Protein AF-X8J8W9-F1 (afdb_monomer_lite)

Foldseek 3Di:
DVLLLLLCLLVQLVQAPVQDDDPVCNPVLPVLPDPVQLVPPDDPVCVVCSVVLSVLQVVQSVQLVVQQVVCVPNRFDDDVRSVVRRVVPGPRCVSVSVSSCSARVDVVHPVVVLVVLCVVQLLALLSLLVVLQVVQCVVQPLNDDLLPRDPSQDSVVRLVSRQFVSQCVVVNDPPPPSTHDPSCSSSSSSSVNSRRRVSNVVLNVLSNVLPVLRVQLVVLLVCCLVANELVSLVSNLVSVLVSVLSCLLSVCDDPSVVSPSSNVSNQVSLVQLAWHDDPNDIGGDHHVRPCSVVYDPVSSVVSVVSNVVSNPPDHDDNVVSVVVDPPPVDPDPPPDPPPCPPPPADPDLCCVVCVVAAPVNLCVLLVADQLGFPPFDADPVSGGPDDQHRLLSSNLLSQVQQCWDQVPDHRDDHDPPDDPPNPVVSSVVSNLSSLVSQVVLQVQDPCPPPCPPDPGPDDHRPSHPSTDDDDDPVSVPPDDDDDPPDDD

Structure (mmCIF, N/CA/C/O backbone):
data_AF-X8J8W9-F1
#
_entry.id   AF-X8J8W9-F1
#
loop_
_atom_site.group_PDB
_atom_site.id
_atom_site.type_symbol
_atom_site.label_atom_id
_atom_site.label_alt_id
_atom_site.label_comp_id
_atom_site.label_asym_id
_atom_site.label_entity_id
_atom_site.label_seq_id
_atom_site.pdbx_PDB_ins_code
_atom_site.Cartn_x
_atom_site.Cartn_y
_atom_site.Cartn_z
_atom_site.occupancy
_atom_site.B_iso_or_equiv
_atom_site.auth_seq_id
_atom_site.auth_comp_id
_atom_site.auth_asym_id
_atom_site.auth_atom_id
_atom_site.pdbx_PDB_model_num
ATOM 1 N N . MET A 1 1 ? 0.199 9.053 -23.661 1.00 43.47 1 MET A N 1
ATOM 2 C CA . MET A 1 1 ? 1.038 7.873 -23.342 1.00 43.47 1 MET A CA 1
ATOM 3 C C . MET A 1 1 ? 1.835 8.098 -22.047 1.00 43.47 1 MET A C 1
ATOM 5 O O . MET A 1 1 ? 2.943 8.623 -22.097 1.00 43.47 1 MET A O 1
ATOM 9 N N . PRO A 1 2 ? 1.300 7.725 -20.871 1.00 40.28 2 PRO A N 1
ATOM 10 C CA . PRO A 1 2 ? 1.976 7.899 -19.575 1.00 40.28 2 PRO A CA 1
ATOM 11 C C . PRO A 1 2 ? 3.302 7.126 -19.432 1.00 40.28 2 PRO A C 1
ATOM 13 O O . PRO A 1 2 ? 4.203 7.582 -18.734 1.00 40.28 2 PRO A O 1
ATOM 16 N N . ALA A 1 3 ? 3.446 5.976 -20.103 1.00 38.59 3 ALA A N 1
ATOM 17 C CA . ALA A 1 3 ? 4.663 5.153 -20.081 1.00 38.59 3 ALA A CA 1
ATOM 18 C C . ALA A 1 3 ? 5.859 5.828 -20.779 1.00 38.59 3 ALA A C 1
ATOM 20 O O . ALA A 1 3 ? 6.979 5.790 -20.275 1.00 38.59 3 ALA A O 1
ATOM 21 N N . VAL A 1 4 ? 5.596 6.525 -21.886 1.00 44.41 4 VAL A N 1
ATOM 22 C CA . VAL A 1 4 ? 6.585 7.283 -22.664 1.00 44.41 4 VAL A CA 1
ATOM 23 C C . VAL A 1 4 ? 7.198 8.410 -21.822 1.00 44.41 4 VAL A C 1
ATOM 25 O O . VAL A 1 4 ? 8.419 8.501 -21.698 1.00 44.41 4 VAL A O 1
ATOM 28 N N . ASN A 1 5 ? 6.366 9.171 -21.102 1.00 51.97 5 ASN A N 1
ATOM 29 C CA . ASN A 1 5 ? 6.821 10.193 -20.150 1.00 51.97 5 ASN A CA 1
ATOM 30 C C . ASN A 1 5 ? 7.682 9.626 -19.001 1.00 51.97 5 ASN A C 1
ATOM 32 O O . ASN A 1 5 ? 8.548 10.331 -18.485 1.00 51.97 5 ASN A O 1
ATOM 36 N N . LYS A 1 6 ? 7.470 8.363 -18.602 1.00 50.81 6 LYS A N 1
ATOM 37 C CA . LYS A 1 6 ? 8.226 7.693 -17.527 1.00 50.81 6 LYS A CA 1
ATOM 38 C C . LYS A 1 6 ? 9.593 7.174 -18.008 1.00 50.81 6 LYS A C 1
ATOM 40 O O . LYS A 1 6 ? 10.576 7.335 -17.288 1.00 50.81 6 LYS A O 1
ATOM 45 N N . ALA A 1 7 ? 9.685 6.631 -19.224 1.00 56.72 7 ALA A N 1
ATOM 46 C CA . ALA A 1 7 ? 10.924 6.094 -19.809 1.00 56.72 7 ALA A CA 1
ATOM 47 C C . ALA A 1 7 ? 11.952 7.172 -20.202 1.00 56.72 7 ALA A C 1
ATOM 49 O O . ALA A 1 7 ? 13.164 6.970 -20.098 1.00 56.72 7 ALA A O 1
ATOM 50 N N . PHE A 1 8 ? 11.484 8.360 -20.589 1.00 61.12 8 PHE A N 1
ATOM 51 C CA . PHE A 1 8 ? 12.348 9.498 -20.911 1.00 61.12 8 PHE A CA 1
ATOM 52 C C . PHE A 1 8 ? 13.245 9.954 -19.736 1.00 61.12 8 PHE A C 1
ATOM 54 O O . PHE A 1 8 ? 14.219 10.678 -19.953 1.00 61.12 8 PHE A O 1
ATOM 61 N N . ALA A 1 9 ? 12.974 9.529 -18.495 1.00 54.34 9 ALA A N 1
ATOM 62 C CA . ALA A 1 9 ? 13.817 9.829 -17.337 1.00 54.34 9 ALA A CA 1
ATOM 63 C C . ALA A 1 9 ? 15.257 9.295 -17.480 1.00 54.34 9 ALA A C 1
ATOM 65 O O . ALA A 1 9 ? 16.188 9.965 -17.033 1.00 54.34 9 ALA A O 1
ATOM 66 N N . CYS A 1 10 ? 15.463 8.161 -18.162 1.00 57.97 10 CYS A N 1
ATOM 67 C CA . CYS A 1 10 ? 16.804 7.653 -18.488 1.00 57.97 10 CYS A CA 1
ATOM 68 C C . CYS A 1 10 ? 17.557 8.587 -19.431 1.00 57.97 10 CYS A C 1
ATOM 70 O O . CYS A 1 10 ? 18.734 8.871 -19.217 1.00 57.97 10 CYS A O 1
ATOM 72 N N . LEU A 1 11 ? 16.862 9.111 -20.444 1.00 59.12 11 LEU A N 1
ATOM 73 C CA . LEU A 1 11 ? 17.431 10.088 -21.366 1.00 59.12 11 LEU A CA 1
ATOM 74 C C . LEU A 1 11 ? 17.774 11.384 -20.623 1.00 59.12 11 LEU A C 1
ATOM 76 O O . LEU A 1 11 ? 18.865 11.921 -20.786 1.00 59.12 11 LEU A O 1
ATOM 80 N N . VAL A 1 12 ? 16.910 11.849 -19.720 1.00 55.59 12 VAL A N 1
ATOM 81 C CA . VAL A 1 12 ? 17.205 13.023 -18.885 1.00 55.59 12 VAL A CA 1
ATOM 82 C C . VAL A 1 12 ? 18.374 12.793 -17.940 1.00 55.59 12 VAL A C 1
ATOM 84 O O . VAL A 1 12 ? 19.187 13.700 -17.782 1.00 55.59 12 VAL A O 1
ATOM 87 N N . PHE A 1 13 ? 18.516 11.611 -17.345 1.00 55.03 13 PHE A N 1
ATOM 88 C CA . PHE A 1 13 ? 19.690 11.298 -16.537 1.00 55.03 13 PHE A CA 1
ATOM 89 C C . PHE A 1 13 ? 20.975 11.355 -17.381 1.00 55.03 13 PHE A C 1
ATOM 91 O O . PHE A 1 13 ? 21.907 12.052 -16.993 1.00 55.03 13 PHE A O 1
ATOM 98 N N . ARG A 1 14 ? 20.980 10.756 -18.582 1.00 57.66 14 ARG A N 1
ATOM 99 C CA . ARG A 1 14 ? 22.090 10.835 -19.557 1.00 57.66 14 ARG A CA 1
ATOM 100 C C . ARG A 1 14 ? 22.454 12.275 -19.935 1.00 57.66 14 ARG A C 1
ATOM 102 O O . ARG A 1 14 ? 23.625 12.593 -20.103 1.00 57.66 14 ARG A O 1
ATOM 109 N N . PHE A 1 15 ? 21.459 13.148 -20.097 1.00 56.88 15 PHE A N 1
ATOM 110 C CA . PHE A 1 15 ? 21.686 14.542 -20.495 1.00 56.88 15 PHE A CA 1
ATOM 111 C C . PHE A 1 15 ? 22.022 15.480 -19.327 1.00 56.88 15 PHE A C 1
ATOM 113 O O . PHE A 1 15 ? 22.618 16.532 -19.553 1.00 56.88 15 PHE A O 1
ATOM 120 N N . THR A 1 16 ? 21.633 15.140 -18.093 1.00 51.78 16 THR A N 1
ATOM 121 C CA . THR A 1 16 ? 21.863 15.988 -16.904 1.00 51.78 16 THR A CA 1
ATOM 122 C C . THR A 1 16 ? 23.072 15.567 -16.084 1.00 51.78 16 THR A C 1
ATOM 124 O O . THR A 1 16 ? 23.708 16.419 -15.465 1.00 51.78 16 THR A O 1
ATOM 127 N N . VAL A 1 17 ? 23.408 14.281 -16.084 1.00 48.47 17 VAL A N 1
ATOM 128 C CA . VAL A 1 17 ? 24.577 13.735 -15.411 1.00 48.47 17 VAL A CA 1
ATOM 129 C C . VAL A 1 17 ? 25.487 13.207 -16.504 1.00 48.47 17 VAL A C 1
ATOM 131 O O . VAL A 1 17 ? 25.093 12.318 -17.248 1.00 48.47 17 VAL A O 1
ATOM 134 N N . SER A 1 18 ? 26.702 13.747 -16.608 1.00 44.25 18 SER A N 1
ATOM 135 C CA . SER A 1 18 ? 27.771 13.266 -17.499 1.00 44.25 18 SER A CA 1
ATOM 136 C C . SER A 1 18 ? 28.273 11.870 -17.088 1.00 44.25 18 SER A C 1
ATOM 138 O O . SER A 1 18 ? 29.474 11.645 -16.949 1.00 44.25 18 SER A O 1
ATOM 140 N N . ALA A 1 19 ? 27.361 10.946 -16.791 1.00 43.28 19 ALA A N 1
ATOM 141 C CA . ALA A 1 19 ? 27.650 9.584 -16.409 1.00 43.28 19 ALA A CA 1
ATOM 142 C C . ALA A 1 19 ? 28.144 8.847 -17.652 1.00 43.28 19 ALA A C 1
ATOM 144 O O . ALA A 1 19 ? 27.368 8.446 -18.513 1.00 43.28 19 ALA A O 1
ATOM 145 N N . VAL A 1 20 ? 29.472 8.782 -17.716 1.00 42.03 20 VAL A N 1
ATOM 146 C CA . VAL A 1 20 ? 30.349 7.874 -18.454 1.00 42.03 20 VAL A CA 1
ATOM 147 C C . VAL A 1 20 ? 29.599 6.666 -19.030 1.00 42.03 20 VAL A C 1
ATOM 149 O O . VAL A 1 20 ? 29.473 5.629 -18.382 1.00 42.03 20 VAL A O 1
ATOM 152 N N . SER A 1 21 ? 29.104 6.808 -20.257 1.00 39.38 21 SER A N 1
ATOM 153 C CA . SER A 1 21 ? 28.812 5.675 -21.129 1.00 39.38 21 SER A CA 1
ATOM 154 C C . SER A 1 21 ? 30.057 5.394 -21.959 1.00 39.38 21 SER A C 1
ATOM 156 O O . SER A 1 21 ? 30.738 6.334 -22.374 1.00 39.38 21 SER A O 1
ATOM 158 N N . ASP A 1 22 ? 30.327 4.122 -22.229 1.00 41.50 22 ASP A N 1
ATOM 159 C CA . ASP A 1 22 ? 31.221 3.733 -23.315 1.00 41.50 22 ASP A CA 1
ATOM 160 C C . ASP A 1 22 ? 30.756 4.449 -24.608 1.00 41.50 22 ASP A C 1
ATOM 162 O O . ASP A 1 22 ? 29.588 4.288 -24.989 1.00 41.50 22 ASP A O 1
ATOM 166 N N . PRO A 1 23 ? 31.588 5.306 -25.234 1.00 37.34 23 PRO A N 1
ATOM 167 C CA . PRO A 1 23 ? 31.233 6.033 -26.454 1.00 37.34 23 PRO A CA 1
ATOM 168 C C . PRO A 1 23 ? 30.832 5.110 -27.605 1.00 37.34 23 PRO A C 1
ATOM 170 O O . PRO A 1 23 ? 30.079 5.535 -28.482 1.00 37.34 23 PRO A O 1
ATOM 173 N N . ASP A 1 24 ? 31.300 3.860 -27.572 1.00 34.69 24 ASP A N 1
ATOM 174 C CA . ASP A 1 24 ? 31.150 2.906 -28.664 1.00 34.69 24 ASP A CA 1
ATOM 175 C C . ASP A 1 24 ? 29.874 2.053 -28.537 1.00 34.69 24 ASP A C 1
ATOM 177 O O . ASP A 1 24 ? 29.442 1.443 -29.517 1.00 34.69 24 ASP A O 1
ATOM 181 N N . LYS A 1 25 ? 29.230 2.025 -27.356 1.00 42.12 25 LYS A N 1
ATOM 182 C CA . LYS A 1 25 ? 27.970 1.290 -27.096 1.00 42.12 25 LYS A C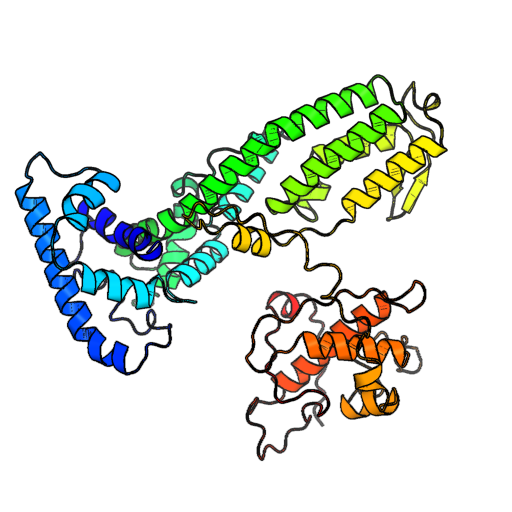A 1
ATOM 183 C C . LYS A 1 25 ? 26.998 2.046 -26.174 1.00 42.12 25 LYS A C 1
ATOM 185 O O . LYS A 1 25 ? 26.585 1.544 -25.128 1.00 42.12 25 LYS A O 1
ATOM 190 N N . PRO A 1 26 ? 26.573 3.266 -26.536 1.00 35.56 26 PRO A N 1
ATOM 191 C CA . PRO A 1 26 ? 25.727 4.099 -25.678 1.00 35.56 26 PRO A CA 1
ATOM 192 C C . PRO A 1 26 ? 24.258 3.631 -25.590 1.00 35.56 26 PRO A C 1
ATOM 194 O O . PRO A 1 26 ? 23.442 4.302 -24.953 1.00 35.56 26 PRO A O 1
ATOM 197 N N . TRP A 1 27 ? 23.912 2.512 -26.236 1.00 41.59 27 TRP A N 1
ATOM 198 C CA . TRP A 1 27 ? 22.545 2.018 -26.432 1.00 41.59 27 TRP A CA 1
ATOM 199 C C . TRP A 1 27 ? 22.201 0.786 -25.602 1.00 41.59 27 TRP A C 1
ATOM 201 O O . TRP A 1 27 ? 21.019 0.560 -25.364 1.00 41.59 27 TRP A O 1
ATOM 211 N N . ASP A 1 28 ? 23.205 0.091 -25.056 1.00 44.16 28 ASP A N 1
ATOM 212 C CA . ASP A 1 28 ? 23.023 -1.053 -24.152 1.00 44.16 28 ASP A CA 1
ATOM 213 C C . ASP A 1 28 ? 22.139 -0.692 -22.937 1.00 44.16 28 ASP A C 1
ATOM 215 O O . ASP A 1 28 ? 21.563 -1.566 -22.306 1.00 44.16 28 ASP A O 1
ATOM 219 N N . PHE A 1 29 ? 21.998 0.600 -22.604 1.00 47.91 29 PHE A N 1
ATOM 220 C CA . PHE A 1 29 ? 21.296 1.114 -21.420 1.00 47.91 29 PHE A CA 1
ATOM 221 C C . PHE A 1 29 ? 19.767 1.056 -21.461 1.00 47.91 29 PHE A C 1
ATOM 223 O O . PHE A 1 29 ? 19.139 1.094 -20.400 1.00 47.91 29 PHE A O 1
ATOM 230 N N . PHE A 1 30 ? 19.162 0.987 -22.645 1.00 49.78 30 PHE A N 1
ATOM 231 C CA . PHE A 1 30 ? 17.771 0.572 -22.771 1.00 49.78 30 PHE A CA 1
ATOM 232 C C . PHE A 1 30 ? 17.824 -0.785 -23.462 1.00 49.78 30 PHE A C 1
ATOM 234 O O . PHE A 1 30 ? 18.233 -0.842 -24.617 1.00 49.78 30 PHE A O 1
ATOM 241 N N . PRO A 1 31 ? 17.481 -1.872 -22.765 1.00 47.94 31 PRO A N 1
ATOM 242 C CA . PRO A 1 31 ? 17.738 -3.226 -23.223 1.00 47.94 31 PRO A CA 1
ATOM 243 C C . PRO A 1 31 ? 16.702 -3.609 -24.278 1.00 47.94 31 PRO A C 1
ATOM 245 O O . PRO A 1 31 ? 15.819 -4.432 -24.052 1.00 47.94 31 PRO A O 1
ATOM 248 N N . PHE A 1 32 ? 16.755 -2.942 -25.422 1.00 47.88 32 PHE A N 1
ATOM 249 C CA . PHE A 1 32 ? 15.956 -3.291 -26.580 1.00 47.88 32 PHE A CA 1
ATOM 250 C C . PHE A 1 32 ? 16.546 -4.521 -27.282 1.00 47.88 32 PHE A C 1
ATOM 252 O O . PHE A 1 32 ? 15.857 -5.207 -28.019 1.00 47.88 32 PHE A O 1
ATOM 259 N N . ASP A 1 33 ? 17.814 -4.826 -27.037 1.00 43.28 33 ASP A N 1
ATOM 260 C CA . ASP A 1 33 ? 18.577 -5.938 -27.604 1.00 43.28 33 ASP A CA 1
ATOM 261 C C . ASP A 1 33 ? 18.631 -7.181 -26.696 1.00 43.28 33 ASP A C 1
ATOM 263 O O . ASP A 1 33 ? 18.984 -8.275 -27.138 1.00 43.28 33 ASP A O 1
ATOM 267 N N . ASN A 1 34 ? 18.275 -7.042 -25.419 1.00 43.47 34 ASN A N 1
ATOM 268 C CA . ASN A 1 34 ? 18.381 -8.120 -24.450 1.00 43.47 34 ASN A CA 1
ATOM 269 C C . ASN A 1 34 ? 17.071 -8.916 -24.379 1.00 43.47 34 ASN A C 1
ATOM 271 O O . ASN A 1 34 ? 16.043 -8.429 -23.899 1.00 43.47 34 ASN A O 1
ATOM 275 N N . SER A 1 35 ? 17.139 -10.189 -24.770 1.00 45.44 35 SER A N 1
ATOM 276 C CA . SER A 1 35 ? 16.024 -11.146 -24.718 1.00 45.44 35 SER A CA 1
ATOM 277 C C . SER A 1 35 ? 15.383 -11.302 -23.328 1.00 45.44 35 SER A C 1
ATOM 279 O O . SER A 1 35 ? 14.261 -11.790 -23.204 1.00 45.44 35 SER A O 1
ATOM 281 N N . ARG A 1 36 ? 16.062 -10.862 -22.257 1.00 44.62 36 ARG A N 1
ATOM 282 C CA . ARG A 1 36 ? 15.513 -10.811 -20.888 1.00 44.62 36 ARG A CA 1
ATOM 283 C C . ARG A 1 36 ? 14.456 -9.718 -20.697 1.00 44.62 36 ARG A C 1
ATOM 285 O O . ARG A 1 36 ? 13.589 -9.847 -19.830 1.00 44.62 36 ARG A O 1
ATOM 292 N N . PHE A 1 37 ? 14.521 -8.650 -21.487 1.00 45.56 37 PHE A N 1
ATOM 293 C CA . PHE A 1 37 ? 13.616 -7.503 -21.411 1.00 45.56 37 PHE A CA 1
ATOM 294 C C . PHE A 1 37 ? 12.487 -7.567 -22.441 1.00 45.56 37 PHE A C 1
ATOM 296 O O . PHE A 1 37 ? 11.404 -7.049 -22.171 1.00 45.56 37 PHE A O 1
ATOM 303 N N . SER A 1 38 ? 12.663 -8.328 -23.524 1.00 47.12 38 SER A N 1
ATOM 304 C CA . SER A 1 38 ? 11.602 -8.730 -24.461 1.00 47.12 38 SER A CA 1
ATOM 305 C C . SER A 1 38 ? 10.678 -9.825 -23.899 1.00 47.12 38 SER A C 1
ATOM 307 O O . SER A 1 38 ? 10.116 -10.614 -24.646 1.00 47.12 38 SER A O 1
ATOM 309 N N . GLY A 1 39 ? 10.529 -9.919 -22.573 1.00 41.84 39 GLY A N 1
ATOM 310 C CA . GLY A 1 39 ? 9.624 -10.882 -21.935 1.00 41.84 39 GLY A CA 1
ATOM 311 C C . GLY A 1 39 ? 8.136 -10.564 -22.133 1.00 41.84 39 GLY A C 1
ATOM 312 O O . GLY A 1 39 ? 7.299 -11.291 -21.611 1.00 41.84 39 GLY A O 1
ATOM 313 N N . ALA A 1 40 ? 7.813 -9.478 -22.840 1.00 49.06 40 ALA A N 1
ATOM 314 C CA . ALA A 1 40 ? 6.514 -9.296 -23.463 1.00 49.06 40 ALA A CA 1
ATOM 315 C C . ALA A 1 40 ? 6.524 -10.077 -24.781 1.00 49.06 40 ALA A C 1
ATOM 317 O O . ALA A 1 40 ? 7.450 -9.926 -25.572 1.00 49.06 40 ALA A O 1
ATOM 318 N N . SER A 1 41 ? 5.519 -10.919 -25.002 1.00 53.88 41 SER A N 1
ATOM 319 C CA . SER A 1 41 ? 5.319 -11.687 -26.231 1.00 53.88 41 SER A CA 1
ATOM 320 C C . SER A 1 41 ? 5.129 -10.744 -27.428 1.00 53.88 41 SER A C 1
ATOM 322 O O . SER A 1 41 ? 4.000 -10.476 -27.831 1.00 53.88 41 SER A O 1
ATOM 324 N N . LEU A 1 42 ? 6.220 -10.181 -27.955 1.00 62.22 42 LEU A N 1
ATOM 325 C CA . LEU A 1 42 ? 6.196 -9.351 -29.155 1.00 62.22 42 LEU A CA 1
ATOM 326 C C . LEU A 1 42 ? 5.630 -10.183 -30.305 1.00 62.22 42 LEU A C 1
ATOM 328 O O . LEU A 1 42 ? 5.952 -11.370 -30.436 1.00 62.22 42 LEU A O 1
ATOM 332 N N . SER A 1 43 ? 4.777 -9.575 -31.128 1.00 69.75 43 SER A N 1
ATOM 333 C CA . SER A 1 43 ? 4.284 -10.255 -32.321 1.00 69.75 43 SER A CA 1
ATOM 334 C C . SER A 1 43 ? 5.439 -10.512 -33.297 1.00 69.75 43 SER A C 1
ATOM 336 O O . SER A 1 43 ? 6.482 -9.855 -33.245 1.00 69.75 43 SER A O 1
ATOM 338 N N . ALA A 1 44 ? 5.266 -11.471 -34.210 1.00 73.25 44 ALA A N 1
ATOM 339 C CA . ALA A 1 44 ? 6.261 -11.731 -35.253 1.00 73.25 44 ALA A CA 1
ATOM 340 C C . ALA A 1 44 ? 6.534 -10.478 -36.110 1.00 73.25 44 ALA A C 1
ATOM 342 O O . ALA A 1 44 ? 7.675 -10.240 -36.507 1.00 73.25 44 ALA A O 1
ATOM 343 N N . ASP A 1 45 ? 5.507 -9.652 -36.325 1.00 77.75 45 ASP A N 1
ATOM 344 C CA . ASP A 1 45 ? 5.606 -8.400 -37.074 1.00 77.75 45 ASP A CA 1
ATOM 345 C C . ASP A 1 45 ? 6.393 -7.332 -36.299 1.00 77.75 45 ASP A C 1
ATOM 347 O O . ASP A 1 45 ? 7.231 -6.642 -36.883 1.00 77.75 45 ASP A O 1
ATOM 351 N N . ASP A 1 46 ? 6.192 -7.231 -34.981 1.00 75.56 46 ASP A N 1
ATOM 352 C CA . ASP A 1 46 ? 6.948 -6.303 -34.128 1.00 75.56 46 ASP A CA 1
ATOM 353 C C . ASP A 1 46 ? 8.423 -6.707 -34.042 1.00 75.56 46 ASP A C 1
ATOM 355 O O . ASP A 1 46 ? 9.307 -5.853 -34.115 1.00 75.56 46 ASP A O 1
ATOM 359 N N . LEU A 1 47 ? 8.706 -8.011 -33.949 1.00 72.00 47 LEU A N 1
ATOM 360 C CA . LEU A 1 47 ? 10.071 -8.543 -33.976 1.00 72.00 47 LEU A CA 1
ATOM 361 C C . LEU A 1 47 ? 10.776 -8.249 -35.306 1.00 72.00 47 LEU A C 1
ATOM 363 O O . LEU A 1 47 ? 11.965 -7.933 -35.310 1.00 72.00 47 LEU A O 1
ATOM 367 N N . ALA A 1 48 ? 10.056 -8.321 -36.428 1.00 76.38 48 ALA A N 1
ATOM 368 C CA . ALA A 1 48 ? 10.605 -8.003 -37.743 1.00 76.38 48 ALA A CA 1
ATOM 369 C C . ALA A 1 48 ? 10.892 -6.500 -37.912 1.00 76.38 48 ALA A C 1
ATOM 371 O O . ALA A 1 48 ? 11.879 -6.126 -38.547 1.00 76.38 48 ALA A O 1
ATOM 372 N N . GLN A 1 49 ? 10.056 -5.634 -37.334 1.00 79.88 49 GLN A N 1
ATOM 373 C CA . GLN A 1 49 ? 10.251 -4.179 -37.368 1.00 79.88 49 GLN A CA 1
ATOM 374 C C . GLN A 1 49 ? 11.301 -3.691 -36.364 1.00 79.88 49 GLN A C 1
ATOM 376 O O . GLN A 1 49 ? 11.877 -2.618 -36.555 1.00 79.88 49 GLN A O 1
ATOM 381 N N . TRP A 1 50 ? 11.577 -4.482 -35.327 1.00 74.06 50 TRP A N 1
ATOM 382 C CA . TRP A 1 50 ? 12.427 -4.115 -34.201 1.00 74.06 50 TRP A CA 1
ATOM 383 C C . TRP A 1 50 ? 13.784 -3.505 -34.582 1.00 74.06 50 TRP A C 1
ATOM 385 O O . TRP A 1 50 ? 14.081 -2.411 -34.096 1.00 74.06 50 TRP A O 1
ATOM 395 N N . PRO A 1 51 ? 14.603 -4.111 -35.470 1.00 77.62 51 PRO A N 1
ATOM 396 C CA . PRO A 1 51 ? 15.925 -3.566 -35.787 1.00 77.62 51 PRO A CA 1
ATOM 397 C C . PRO A 1 51 ? 15.849 -2.173 -36.424 1.00 77.62 51 PRO A C 1
ATOM 399 O O . PRO A 1 51 ? 16.624 -1.287 -36.069 1.00 77.62 51 PRO A O 1
ATOM 402 N N . ASN A 1 52 ? 14.862 -1.956 -37.300 1.00 81.12 52 ASN A N 1
ATOM 403 C CA . ASN A 1 52 ? 14.642 -0.667 -37.959 1.00 81.12 52 ASN A CA 1
ATOM 404 C C . ASN A 1 52 ? 14.188 0.400 -36.954 1.00 81.12 52 ASN A C 1
ATOM 406 O O . ASN A 1 52 ? 14.640 1.543 -37.011 1.00 81.12 52 ASN A O 1
ATOM 410 N N . GLN A 1 53 ? 13.306 0.026 -36.022 1.00 81.94 53 GLN A N 1
ATOM 411 C CA . GLN A 1 53 ? 12.829 0.930 -34.972 1.00 81.94 53 GLN A CA 1
ATOM 412 C C . GLN A 1 53 ? 13.970 1.340 -34.036 1.00 81.94 53 GLN A C 1
ATOM 414 O O . GLN A 1 53 ? 14.075 2.515 -33.678 1.00 81.94 53 GLN A O 1
ATOM 419 N N . VAL A 1 54 ? 14.857 0.398 -33.691 1.00 74.38 54 VAL A N 1
ATOM 420 C CA . VAL A 1 54 ? 16.084 0.686 -32.936 1.00 74.38 54 VAL A CA 1
ATOM 421 C C . VAL A 1 54 ? 16.927 1.709 -33.686 1.00 74.38 54 VAL A C 1
ATOM 423 O O . VAL A 1 54 ? 17.148 2.786 -33.143 1.00 74.38 54 VAL A O 1
ATOM 426 N N . GLU A 1 55 ? 17.327 1.437 -34.930 1.00 78.56 55 GLU A N 1
ATOM 427 C CA . GLU A 1 55 ? 18.193 2.333 -35.712 1.00 78.56 55 GLU A CA 1
ATOM 428 C C . GLU A 1 55 ? 17.643 3.769 -35.802 1.00 78.56 55 GLU A C 1
ATOM 430 O O . GLU A 1 55 ? 18.358 4.735 -35.519 1.00 78.56 55 GLU A O 1
ATOM 435 N N . GLN A 1 56 ? 16.350 3.916 -36.100 1.00 82.69 56 GLN A N 1
ATOM 436 C CA . GLN A 1 56 ? 15.687 5.221 -36.176 1.00 82.69 56 GLN A CA 1
ATOM 437 C C . GLN A 1 56 ? 15.643 5.944 -34.821 1.00 82.69 56 GLN A C 1
ATOM 439 O O . GLN A 1 56 ? 15.853 7.158 -34.752 1.00 82.69 56 GLN A O 1
ATOM 444 N N . ALA A 1 57 ? 15.417 5.210 -33.729 1.00 78.62 57 ALA A N 1
ATOM 445 C CA . ALA A 1 57 ? 15.450 5.778 -32.387 1.00 78.62 57 ALA A CA 1
ATOM 446 C C . ALA A 1 57 ? 16.866 6.229 -31.983 1.00 78.62 57 ALA A C 1
ATOM 448 O O . ALA A 1 57 ? 17.016 7.255 -31.311 1.00 78.62 57 ALA A O 1
ATOM 449 N N . LEU A 1 58 ? 17.909 5.504 -32.409 1.00 76.12 58 LEU A N 1
ATOM 450 C CA . LEU A 1 58 ? 19.303 5.893 -32.175 1.00 76.12 58 LEU A CA 1
ATOM 451 C C . LEU A 1 58 ? 19.644 7.202 -32.891 1.00 76.12 58 LEU A C 1
ATOM 453 O O . LEU A 1 58 ? 20.222 8.110 -32.284 1.00 76.12 58 LEU A O 1
ATOM 457 N N . ASP A 1 59 ? 19.237 7.321 -34.154 1.00 82.75 59 ASP A N 1
ATOM 458 C CA . ASP A 1 59 ? 19.412 8.540 -34.943 1.00 82.75 59 ASP A CA 1
ATOM 459 C C . ASP A 1 59 ? 18.693 9.741 -34.303 1.00 82.75 59 ASP A C 1
ATOM 461 O O . ASP A 1 59 ? 19.268 10.825 -34.147 1.00 82.75 59 ASP A O 1
ATOM 465 N N . TRP A 1 60 ? 17.463 9.546 -33.825 1.00 86.00 60 TRP A N 1
ATOM 466 C CA . TRP A 1 60 ? 16.733 10.585 -33.097 1.00 86.00 60 TRP A CA 1
ATOM 467 C C . TRP A 1 60 ? 17.464 11.061 -31.831 1.00 86.00 60 TRP A C 1
ATOM 469 O O . TRP A 1 60 ? 17.553 12.265 -31.558 1.00 86.00 60 TRP A O 1
ATOM 479 N N . ILE A 1 61 ? 18.042 10.140 -31.057 1.00 78.50 61 ILE A N 1
ATOM 480 C CA . ILE A 1 61 ? 18.802 10.499 -29.852 1.00 78.50 61 ILE A CA 1
ATOM 481 C C . ILE A 1 61 ? 20.086 11.255 -30.214 1.00 78.50 61 ILE A C 1
ATOM 483 O O . ILE A 1 61 ? 20.439 12.218 -29.522 1.00 78.50 61 ILE A O 1
ATOM 487 N N . ALA A 1 62 ? 20.767 10.872 -31.297 1.00 81.81 62 ALA A N 1
ATOM 488 C CA . ALA A 1 62 ? 21.927 11.604 -31.801 1.00 81.81 62 ALA A CA 1
ATOM 489 C C . ALA A 1 62 ? 21.547 13.044 -32.199 1.00 81.81 62 ALA A C 1
ATOM 491 O O . ALA A 1 62 ? 22.235 14.001 -31.823 1.00 81.81 62 ALA A O 1
ATOM 492 N N . ARG A 1 63 ? 20.390 13.231 -32.848 1.00 84.31 63 ARG A N 1
ATOM 493 C CA . ARG A 1 63 ? 19.831 14.564 -33.137 1.00 84.31 63 ARG A CA 1
ATOM 494 C C . ARG A 1 63 ? 19.517 15.353 -31.862 1.00 84.31 63 ARG A C 1
ATOM 496 O O . ARG A 1 63 ? 19.851 16.537 -31.782 1.00 84.31 63 ARG A O 1
ATOM 503 N N . CYS A 1 64 ? 18.972 14.713 -30.825 1.00 83.12 64 CYS A N 1
ATOM 504 C CA . CYS A 1 64 ? 18.773 15.341 -29.512 1.00 83.12 64 CYS A CA 1
ATOM 505 C C . CYS A 1 64 ? 20.093 15.803 -28.872 1.00 83.12 64 CYS A C 1
ATOM 507 O O . CYS A 1 64 ? 20.164 16.909 -28.328 1.00 83.12 64 CYS A O 1
ATOM 509 N N . GLN A 1 65 ? 21.151 14.988 -28.952 1.00 80.00 65 GLN A N 1
ATOM 510 C CA . GLN A 1 65 ? 22.489 15.347 -28.467 1.00 80.00 65 GLN A CA 1
ATOM 511 C C . GLN A 1 65 ? 23.054 16.562 -29.207 1.00 80.00 65 GLN A C 1
ATOM 513 O O . GLN A 1 65 ? 23.522 17.507 -28.564 1.00 80.00 65 GLN A O 1
ATOM 518 N N . ALA A 1 66 ? 22.971 16.565 -30.539 1.00 83.75 66 ALA A N 1
ATOM 519 C CA . ALA A 1 66 ? 23.409 17.685 -31.365 1.00 83.75 66 ALA A CA 1
ATOM 520 C C . ALA A 1 66 ? 22.627 18.967 -31.031 1.00 83.75 66 ALA A C 1
ATOM 522 O O . ALA A 1 66 ? 23.221 20.035 -30.856 1.00 83.75 66 ALA A O 1
ATOM 523 N N . HIS A 1 67 ? 21.309 18.854 -30.835 1.00 84.94 67 HIS A N 1
ATOM 524 C CA . HIS A 1 67 ? 20.469 19.977 -30.426 1.00 84.94 67 HIS A CA 1
ATOM 525 C C . HIS A 1 67 ? 20.889 20.537 -29.056 1.00 84.94 67 HIS A C 1
ATOM 527 O O . HIS A 1 67 ? 21.075 21.747 -28.907 1.00 84.94 67 HIS A O 1
ATOM 533 N N . ILE A 1 68 ? 21.150 19.673 -28.069 1.00 82.50 68 ILE A N 1
ATOM 534 C CA . ILE A 1 68 ? 21.658 20.091 -26.752 1.00 82.50 68 ILE A CA 1
ATOM 535 C C . ILE A 1 68 ? 23.022 20.773 -26.840 1.00 82.50 68 ILE A C 1
ATOM 537 O O . ILE A 1 68 ? 23.253 21.770 -26.147 1.00 82.50 68 ILE A O 1
ATOM 541 N N . ALA A 1 69 ? 23.926 20.260 -27.674 1.00 82.12 69 ALA A N 1
ATOM 542 C CA . ALA A 1 69 ? 25.229 20.876 -27.894 1.00 82.12 69 ALA A CA 1
ATOM 543 C C . ALA A 1 69 ? 25.084 22.287 -28.491 1.00 82.12 69 ALA A C 1
ATOM 545 O O . ALA A 1 69 ? 25.741 23.215 -28.016 1.00 82.12 69 ALA A O 1
ATOM 546 N N . SER A 1 70 ? 24.161 22.462 -29.444 1.00 85.44 70 SER A N 1
ATOM 547 C CA . SER A 1 70 ? 23.894 23.751 -30.099 1.00 85.44 70 SER A CA 1
ATOM 548 C C . SER A 1 70 ? 23.367 24.838 -29.148 1.00 85.44 70 SER A C 1
ATOM 550 O O . SER A 1 70 ? 23.617 26.020 -29.364 1.00 85.44 70 SER A O 1
ATOM 552 N N . MET A 1 71 ? 22.711 24.457 -28.044 1.00 81.69 71 MET A N 1
ATOM 553 C CA . MET A 1 71 ? 22.160 25.401 -27.059 1.00 81.69 71 MET A CA 1
ATOM 554 C C . MET A 1 71 ? 23.207 26.078 -26.153 1.00 81.69 71 MET A C 1
ATOM 556 O O . MET A 1 71 ? 22.863 27.015 -25.429 1.00 81.69 71 MET A O 1
ATOM 560 N N . GLY A 1 72 ? 24.472 25.637 -26.146 1.00 78.50 72 GLY A N 1
ATOM 561 C CA . GLY A 1 72 ? 25.558 26.317 -25.423 1.00 78.50 72 GLY A CA 1
ATOM 562 C C . GLY A 1 72 ? 25.270 26.570 -23.931 1.00 78.50 72 GLY A C 1
ATOM 563 O O . GLY A 1 72 ? 25.107 25.631 -23.152 1.00 78.50 72 GLY A O 1
ATOM 564 N N . SER A 1 73 ? 25.221 27.841 -23.516 1.00 74.38 73 SER A N 1
ATOM 565 C CA . SER A 1 73 ? 24.918 28.266 -22.136 1.00 74.38 73 SER A CA 1
ATOM 566 C C . SER A 1 73 ? 23.426 28.216 -21.775 1.00 74.38 73 SER A C 1
ATOM 568 O O . SER A 1 73 ? 23.080 28.274 -20.596 1.00 74.38 73 SER A O 1
ATOM 570 N N . GLN A 1 74 ? 22.536 28.061 -22.761 1.00 76.81 74 GLN A N 1
ATOM 571 C CA . GLN A 1 74 ? 21.082 27.969 -22.577 1.00 76.81 74 GLN A CA 1
ATOM 572 C C . GLN A 1 74 ? 20.583 26.530 -22.384 1.00 76.81 74 GLN A C 1
ATOM 574 O O . GLN A 1 74 ? 19.378 26.273 -22.471 1.00 76.81 74 GLN A O 1
ATOM 579 N N . LYS A 1 75 ? 21.494 25.586 -22.113 1.00 76.12 75 LYS A N 1
ATOM 580 C CA . LYS A 1 75 ? 21.154 24.176 -21.918 1.00 76.12 75 LYS A CA 1
ATOM 581 C C . LYS A 1 75 ? 20.026 24.010 -20.891 1.00 76.12 75 LYS A C 1
ATOM 583 O O . LYS A 1 75 ? 20.095 24.582 -19.797 1.00 76.12 75 LYS A O 1
ATOM 588 N N . PRO A 1 76 ? 18.982 23.235 -21.225 1.00 70.25 76 PRO A N 1
ATOM 589 C CA . PRO A 1 76 ? 17.878 22.992 -20.319 1.00 70.25 76 PRO A CA 1
ATOM 590 C C . PRO A 1 76 ? 18.379 22.300 -19.053 1.00 70.25 76 PRO A C 1
ATOM 592 O O . PRO A 1 76 ? 19.134 21.332 -19.112 1.00 70.25 76 PRO A O 1
ATOM 595 N N . LYS A 1 77 ? 17.934 22.800 -17.899 1.00 69.69 77 LYS A N 1
ATOM 596 C CA . LYS A 1 77 ? 18.167 22.167 -16.602 1.00 69.69 77 LYS A CA 1
ATOM 597 C C . LYS A 1 77 ? 16.926 21.389 -16.191 1.00 69.69 77 LYS A C 1
ATOM 599 O O . LYS A 1 77 ? 15.810 21.896 -16.304 1.00 69.69 77 LYS A O 1
ATOM 604 N N . GLY A 1 78 ? 17.147 20.190 -15.666 1.00 61.22 78 GLY A N 1
ATOM 605 C CA . GLY A 1 78 ? 16.086 19.337 -15.148 1.00 61.22 78 GLY A CA 1
ATOM 606 C C . GLY A 1 78 ? 15.166 18.752 -16.224 1.00 61.22 78 GLY A C 1
ATOM 607 O O . GLY A 1 78 ? 15.252 19.061 -17.412 1.00 61.22 78 GLY A O 1
ATOM 608 N N . TRP A 1 79 ? 14.273 17.880 -15.760 1.00 65.19 79 TRP A N 1
ATOM 609 C CA . TRP A 1 79 ? 13.351 17.095 -16.581 1.00 65.19 79 TRP A CA 1
ATOM 610 C C . TRP A 1 79 ? 12.465 17.953 -17.491 1.00 65.19 79 TRP A C 1
ATOM 612 O O . TRP A 1 79 ? 12.489 17.783 -18.705 1.00 65.19 79 TRP A O 1
ATOM 622 N N . GLU A 1 80 ? 11.727 18.905 -16.916 1.00 66.06 80 GLU A N 1
ATOM 623 C CA . GLU A 1 80 ? 10.748 19.715 -17.655 1.00 66.06 80 GLU A CA 1
ATOM 624 C C . GLU A 1 80 ? 11.414 20.556 -18.747 1.00 66.06 80 GLU A C 1
ATOM 626 O O . GLU A 1 80 ? 10.877 20.709 -19.844 1.00 66.06 80 GLU A O 1
ATOM 631 N N . GLY A 1 81 ? 12.621 21.058 -18.467 1.00 73.56 81 GLY A N 1
ATOM 632 C CA . GLY A 1 81 ? 13.423 21.791 -19.435 1.00 73.56 81 GLY A CA 1
ATOM 633 C C . GLY A 1 81 ? 13.822 20.918 -20.622 1.00 73.56 81 GLY A C 1
ATOM 634 O O . GLY A 1 81 ? 13.663 21.349 -21.762 1.00 73.56 81 GLY A O 1
ATOM 635 N N . ILE A 1 82 ? 14.324 19.706 -20.370 1.00 77.06 82 ILE A N 1
ATOM 636 C CA . ILE A 1 82 ? 14.759 18.787 -21.433 1.00 77.06 82 ILE A CA 1
ATOM 637 C C . ILE A 1 82 ? 13.560 18.273 -22.230 1.00 77.06 82 ILE A C 1
ATOM 639 O O . ILE A 1 82 ? 13.600 18.276 -23.458 1.00 77.06 82 ILE A O 1
ATOM 643 N N . GLN A 1 83 ? 12.467 17.908 -21.559 1.00 74.50 83 GLN A N 1
ATOM 644 C CA . GLN A 1 83 ? 11.246 17.466 -22.225 1.00 74.50 83 GLN A CA 1
ATOM 645 C C . GLN A 1 83 ? 10.707 18.552 -23.161 1.00 74.50 83 GLN A C 1
ATOM 647 O O . GLN A 1 83 ? 10.504 18.306 -24.348 1.00 74.50 83 GLN A O 1
ATOM 652 N N . LYS A 1 84 ? 10.534 19.777 -22.651 1.00 79.94 84 LYS A N 1
ATOM 653 C CA . LYS A 1 84 ? 9.942 20.876 -23.417 1.00 79.94 84 LYS A CA 1
ATOM 654 C C . LYS A 1 84 ? 10.850 21.400 -24.528 1.00 79.94 84 LYS A C 1
ATOM 656 O O . LYS A 1 84 ? 10.334 21.777 -25.572 1.00 79.94 84 LYS A O 1
ATOM 661 N N . LYS A 1 85 ? 12.164 21.490 -24.293 1.00 81.12 85 LYS A N 1
ATOM 662 C CA . LYS A 1 85 ? 13.102 22.158 -25.215 1.00 81.12 85 LYS A CA 1
ATOM 663 C C . LYS A 1 85 ? 13.877 21.213 -26.127 1.00 81.12 85 LYS A C 1
ATOM 665 O O . LYS A 1 85 ? 14.507 21.696 -27.051 1.00 81.12 85 LYS A O 1
ATOM 670 N N . VAL A 1 86 ? 13.875 19.908 -25.857 1.00 82.31 86 VAL A N 1
ATOM 671 C CA . VAL A 1 86 ? 14.632 18.924 -26.646 1.00 82.31 86 VAL A CA 1
ATOM 672 C C . VAL A 1 86 ? 13.697 17.840 -27.146 1.00 82.31 86 VAL A C 1
ATOM 674 O O . VAL A 1 86 ? 13.431 17.767 -28.339 1.00 82.31 86 VAL A O 1
ATOM 677 N N . LEU A 1 87 ? 13.142 17.040 -26.233 1.00 79.75 87 LEU A N 1
ATOM 678 C CA . LEU A 1 87 ? 12.434 15.808 -26.599 1.00 79.75 87 LEU A CA 1
ATOM 679 C C . LEU A 1 87 ? 11.140 16.080 -27.383 1.00 79.75 87 LEU A C 1
ATOM 681 O O . LEU A 1 87 ? 10.767 15.293 -28.242 1.00 79.75 87 LEU A O 1
ATOM 685 N N . ASN A 1 88 ? 10.473 17.204 -27.113 1.00 81.62 88 ASN A N 1
ATOM 686 C CA . ASN A 1 88 ? 9.259 17.611 -27.827 1.00 81.62 88 ASN A CA 1
ATOM 687 C C . ASN A 1 88 ? 9.524 18.440 -29.095 1.00 81.62 88 ASN A C 1
ATOM 689 O O . ASN A 1 88 ? 8.567 18.769 -29.790 1.00 81.62 88 ASN A O 1
ATOM 693 N N . VAL A 1 89 ? 10.774 18.834 -29.358 1.00 84.94 89 VAL A N 1
ATOM 694 C CA . VAL A 1 89 ? 11.130 19.756 -30.455 1.00 84.94 89 VAL A CA 1
ATOM 695 C C . VAL A 1 89 ? 11.926 19.049 -31.550 1.00 84.94 89 VAL A C 1
ATOM 697 O O . VAL A 1 89 ? 11.820 19.416 -32.714 1.00 84.94 89 VAL A O 1
ATOM 700 N N . VAL A 1 90 ? 12.719 18.036 -31.198 1.00 85.56 90 VAL A N 1
ATOM 701 C CA . VAL A 1 90 ? 13.506 17.262 -32.163 1.00 85.56 90 VAL A CA 1
ATOM 702 C C . VAL A 1 90 ? 12.617 16.213 -32.836 1.00 85.56 90 VAL A C 1
ATOM 704 O O . VAL A 1 90 ? 12.078 15.332 -32.168 1.00 85.56 90 VAL A O 1
ATOM 707 N N . GLU A 1 91 ? 12.487 16.304 -34.159 1.00 88.25 91 GLU A N 1
ATOM 708 C CA . GLU A 1 91 ? 11.710 15.381 -35.000 1.00 88.25 91 GLU A CA 1
ATOM 709 C C . GLU A 1 91 ? 12.310 13.971 -35.035 1.00 88.25 91 GLU A C 1
ATOM 711 O O . GLU A 1 91 ? 13.534 13.839 -35.053 1.00 88.25 91 GLU A O 1
ATOM 716 N N . GLY A 1 92 ? 11.468 12.933 -35.132 1.00 82.44 92 GLY A N 1
ATOM 717 C CA . GLY A 1 92 ? 11.890 11.524 -35.205 1.00 82.44 92 GLY A CA 1
ATOM 718 C C . GLY A 1 92 ? 11.690 10.721 -33.915 1.00 82.44 92 GLY A C 1
ATOM 719 O O . GLY A 1 92 ? 12.291 9.662 -33.752 1.00 82.44 92 GLY A O 1
ATOM 720 N N . ARG A 1 93 ? 10.886 11.220 -32.968 1.00 83.75 93 ARG A N 1
ATOM 721 C CA . ARG A 1 93 ? 10.665 10.562 -31.667 1.00 83.75 93 ARG A CA 1
ATOM 722 C C . ARG A 1 93 ? 9.831 9.281 -31.761 1.00 83.75 93 ARG A C 1
ATOM 724 O O . ARG A 1 93 ? 9.781 8.524 -30.797 1.00 83.75 93 ARG A O 1
ATOM 731 N N . GLU A 1 94 ? 9.146 9.062 -32.878 1.00 86.44 94 GLU A N 1
ATOM 732 C CA . GLU A 1 94 ? 8.108 8.043 -33.047 1.00 86.44 94 GLU A CA 1
ATOM 733 C C . GLU A 1 94 ? 8.652 6.634 -32.801 1.00 86.44 94 GLU A C 1
ATOM 735 O O . GLU A 1 94 ? 8.053 5.864 -32.052 1.00 86.44 94 GLU A O 1
ATOM 740 N N . SER A 1 95 ? 9.824 6.320 -33.355 1.00 81.31 95 SER A N 1
ATOM 741 C CA . SER A 1 95 ? 10.459 5.007 -33.201 1.00 81.31 95 SER A CA 1
ATOM 742 C C . SER A 1 95 ? 10.890 4.749 -31.755 1.00 81.31 95 SER A C 1
ATOM 744 O O . SER A 1 95 ? 10.765 3.637 -31.243 1.00 81.31 95 SER A O 1
ATOM 746 N N . TRP A 1 96 ? 11.317 5.795 -31.040 1.00 77.81 96 TRP A N 1
ATOM 747 C CA . TRP A 1 96 ? 11.606 5.705 -29.608 1.00 77.81 96 TRP A CA 1
ATOM 748 C C . TRP A 1 96 ? 10.335 5.461 -28.782 1.00 77.81 96 TRP A C 1
ATOM 750 O O . TRP A 1 96 ? 10.318 4.589 -27.911 1.00 77.81 96 TRP A O 1
ATOM 760 N N . GLU A 1 97 ? 9.257 6.203 -29.053 1.00 80.19 97 GLU A N 1
ATOM 761 C CA . GLU A 1 97 ? 7.962 6.004 -28.386 1.00 80.19 97 GLU A CA 1
ATOM 762 C C . GLU A 1 97 ? 7.414 4.594 -28.641 1.00 80.19 97 GLU A C 1
ATOM 764 O O . GLU A 1 97 ? 6.925 3.943 -27.711 1.00 80.19 97 GLU A O 1
ATOM 769 N N . TRP A 1 98 ? 7.572 4.098 -29.871 1.00 81.00 98 TRP A N 1
ATOM 770 C CA . TRP A 1 98 ? 7.210 2.742 -30.261 1.00 81.00 98 TRP A CA 1
ATOM 771 C C . TRP A 1 98 ? 7.972 1.708 -29.426 1.00 81.00 98 TRP A C 1
ATOM 773 O O . TRP A 1 98 ? 7.335 0.919 -28.724 1.00 81.00 98 TRP A O 1
ATOM 783 N N . LEU A 1 99 ? 9.307 1.768 -29.380 1.00 74.69 99 LEU A N 1
ATOM 784 C CA . LEU A 1 99 ? 10.127 0.827 -28.603 1.00 74.69 99 LEU A CA 1
ATOM 785 C C . LEU A 1 99 ? 9.773 0.835 -27.111 1.00 74.69 99 LEU A C 1
ATOM 787 O O . LEU A 1 99 ? 9.632 -0.220 -26.487 1.00 74.69 99 LEU A O 1
ATOM 791 N N . VAL A 1 100 ? 9.581 2.025 -26.534 1.00 72.69 100 VAL A N 1
ATOM 792 C CA . VAL A 1 100 ? 9.196 2.190 -25.126 1.00 72.69 100 VAL A CA 1
ATOM 793 C C . VAL A 1 100 ? 7.820 1.591 -24.849 1.00 72.69 100 VAL A C 1
ATOM 795 O O . VAL A 1 100 ? 7.630 0.944 -23.817 1.00 72.69 100 VAL A O 1
ATOM 798 N N . SER A 1 101 ? 6.851 1.790 -25.741 1.00 73.50 101 SER A N 1
ATOM 799 C CA . SER A 1 101 ? 5.507 1.234 -25.564 1.00 73.50 101 SER A CA 1
ATOM 800 C C . SER A 1 101 ? 5.496 -0.299 -25.602 1.00 73.50 101 SER A C 1
ATOM 802 O O . SER A 1 101 ? 4.785 -0.904 -24.805 1.00 73.50 101 SER A O 1
ATOM 804 N N . HIS A 1 102 ? 6.356 -0.918 -26.416 1.00 72.31 102 HIS A N 1
ATOM 805 C CA . HIS A 1 102 ? 6.434 -2.374 -26.582 1.00 72.31 102 HIS A CA 1
ATOM 806 C C . HIS A 1 102 ? 7.345 -3.081 -25.560 1.00 72.31 102 HIS A C 1
ATOM 808 O O . HIS A 1 102 ? 7.327 -4.305 -25.469 1.00 72.31 102 HIS A O 1
ATOM 814 N N . THR A 1 103 ? 8.112 -2.340 -24.751 1.00 69.06 103 THR A N 1
ATOM 815 C CA . THR A 1 103 ? 8.969 -2.917 -23.689 1.00 69.06 103 THR A CA 1
ATOM 816 C C . THR A 1 103 ? 8.625 -2.419 -22.301 1.00 69.06 103 THR A C 1
ATOM 818 O O . THR A 1 103 ? 8.383 -3.207 -21.389 1.00 69.06 103 THR A O 1
ATOM 821 N N . PHE A 1 104 ? 8.619 -1.102 -22.112 1.00 68.12 104 PHE A N 1
ATOM 822 C CA . PHE A 1 104 ? 8.391 -0.487 -20.814 1.00 68.12 104 PHE A CA 1
ATOM 823 C C . PHE A 1 104 ? 6.905 -0.408 -20.485 1.00 68.12 104 PHE A C 1
ATOM 825 O O . PHE A 1 104 ? 6.516 -0.761 -19.377 1.00 68.12 104 PHE A O 1
ATOM 832 N N . GLY A 1 105 ? 6.092 0.057 -21.437 1.00 64.25 105 GLY A N 1
ATOM 833 C CA . GLY A 1 105 ? 4.659 0.297 -21.252 1.00 64.25 105 GLY A CA 1
ATOM 834 C C . GLY A 1 105 ? 3.745 -0.900 -21.515 1.00 64.25 105 GLY A C 1
ATOM 835 O O . GLY A 1 105 ? 2.549 -0.787 -21.254 1.00 64.25 105 GLY A O 1
ATOM 836 N N . ALA A 1 106 ? 4.278 -2.007 -22.031 1.00 66.56 106 ALA A N 1
ATOM 837 C CA . ALA A 1 106 ? 3.501 -3.206 -22.314 1.00 66.56 106 ALA A CA 1
ATOM 838 C C . ALA A 1 106 ? 2.989 -3.850 -21.007 1.00 66.56 106 ALA A C 1
ATOM 840 O O . ALA A 1 106 ? 3.692 -3.786 -19.993 1.00 66.56 106 ALA A O 1
ATOM 841 N N . PRO A 1 107 ? 1.810 -4.502 -21.006 1.00 63.84 107 PRO A N 1
ATOM 842 C CA . PRO A 1 107 ? 1.349 -5.287 -19.860 1.00 63.84 107 PRO A CA 1
ATOM 843 C C . PRO A 1 107 ? 2.386 -6.347 -19.464 1.00 63.84 107 PRO A C 1
ATOM 845 O O . PRO A 1 107 ? 2.881 -7.066 -20.334 1.00 63.84 107 PRO A O 1
ATOM 848 N N . ASN A 1 108 ? 2.728 -6.450 -18.174 1.00 61.16 108 ASN A N 1
ATOM 849 C CA . ASN A 1 108 ? 3.824 -7.302 -17.671 1.00 61.16 108 ASN A CA 1
ATOM 850 C C . ASN A 1 108 ? 5.215 -6.950 -18.246 1.00 61.16 108 ASN A C 1
ATOM 852 O O . ASN A 1 108 ? 6.159 -7.749 -18.181 1.00 61.16 108 ASN A O 1
ATOM 856 N N . GLY A 1 109 ? 5.348 -5.754 -18.817 1.00 66.25 109 GLY A N 1
ATOM 857 C CA . GLY A 1 109 ? 6.590 -5.209 -19.342 1.00 66.25 109 GLY A CA 1
ATOM 858 C C . GLY A 1 109 ? 7.545 -4.757 -18.239 1.00 66.25 109 GLY A C 1
ATOM 859 O O . GLY A 1 109 ? 7.379 -5.046 -17.050 1.00 66.25 109 GLY A O 1
ATOM 860 N N . LEU A 1 110 ? 8.580 -4.014 -18.631 1.00 71.44 110 LEU A N 1
ATOM 861 C CA . LEU A 1 110 ? 9.628 -3.580 -17.708 1.00 71.44 110 LEU A CA 1
ATOM 862 C C . LEU A 1 110 ? 9.090 -2.687 -16.575 1.00 71.44 110 LEU A C 1
ATOM 864 O O . LEU A 1 110 ? 9.597 -2.769 -15.460 1.00 71.44 110 LEU A O 1
ATOM 868 N N . TYR A 1 111 ? 8.056 -1.873 -16.810 1.00 74.00 111 TYR A N 1
ATOM 869 C CA . TYR A 1 111 ? 7.467 -1.038 -15.757 1.00 74.00 111 TYR A CA 1
ATOM 870 C C . TYR A 1 111 ? 6.869 -1.862 -14.607 1.00 74.00 111 TYR A C 1
ATOM 872 O O . TYR A 1 111 ? 7.153 -1.577 -13.442 1.00 74.00 111 TYR A O 1
ATOM 880 N N . ASP A 1 112 ? 6.088 -2.896 -14.925 1.00 72.31 112 ASP A N 1
ATOM 881 C CA . ASP A 1 112 ? 5.454 -3.761 -13.924 1.00 72.31 112 ASP A CA 1
ATOM 882 C C . ASP A 1 112 ? 6.501 -4.619 -13.206 1.00 72.31 112 ASP A C 1
ATOM 884 O O . ASP A 1 112 ? 6.530 -4.664 -11.977 1.00 72.31 112 ASP A O 1
ATOM 888 N N . LYS A 1 113 ? 7.460 -5.179 -13.955 1.00 74.12 113 LYS A N 1
ATOM 889 C CA . LYS A 1 113 ? 8.596 -5.910 -13.371 1.00 74.12 113 LYS A CA 1
ATOM 890 C C . LYS A 1 113 ? 9.416 -5.040 -12.421 1.00 74.12 113 LYS A C 1
ATOM 892 O O . LYS A 1 113 ? 9.822 -5.501 -11.360 1.00 74.12 113 LYS A O 1
ATOM 897 N N . LEU A 1 114 ? 9.656 -3.774 -12.771 1.00 77.31 114 LEU A N 1
ATOM 898 C CA . LEU A 1 114 ? 10.355 -2.837 -11.891 1.00 77.31 114 LEU A CA 1
ATOM 899 C C . LEU A 1 114 ? 9.549 -2.528 -10.630 1.00 77.31 114 LEU A C 1
ATOM 901 O O . LEU A 1 114 ? 10.151 -2.433 -9.565 1.00 77.31 114 LEU A O 1
ATOM 905 N N . LYS A 1 115 ? 8.220 -2.388 -10.716 1.00 80.56 115 LYS A N 1
ATOM 906 C CA . LYS A 1 115 ? 7.367 -2.221 -9.527 1.00 80.56 115 LYS A CA 1
ATOM 907 C C . LYS A 1 115 ? 7.501 -3.410 -8.575 1.00 80.56 115 LYS A C 1
ATOM 909 O O . LYS A 1 115 ? 7.687 -3.196 -7.377 1.00 80.56 115 LYS A O 1
ATOM 914 N N . ASP A 1 116 ? 7.445 -4.628 -9.106 1.00 79.75 116 ASP A N 1
ATOM 915 C CA . ASP A 1 116 ? 7.565 -5.848 -8.305 1.00 79.75 116 ASP A CA 1
ATOM 916 C C . ASP A 1 116 ? 8.959 -5.963 -7.675 1.00 79.75 116 ASP A C 1
ATOM 918 O O . ASP A 1 116 ? 9.078 -6.094 -6.459 1.00 79.75 116 ASP A O 1
ATOM 922 N N . LEU A 1 117 ? 10.021 -5.755 -8.459 1.00 81.81 117 LEU A N 1
ATOM 923 C CA . LEU A 1 117 ? 11.390 -5.744 -7.940 1.00 81.81 117 LEU A CA 1
ATOM 924 C C . LEU A 1 117 ? 11.606 -4.649 -6.884 1.00 81.81 117 LEU A C 1
ATOM 926 O O . LEU A 1 117 ? 12.277 -4.871 -5.875 1.00 81.81 117 LEU A O 1
ATOM 930 N N . MET A 1 118 ? 11.040 -3.454 -7.079 1.00 85.12 118 MET A N 1
ATOM 931 C CA . MET A 1 118 ? 11.097 -2.386 -6.077 1.00 85.12 118 MET A CA 1
ATOM 932 C C . MET A 1 118 ? 10.423 -2.802 -4.772 1.00 85.12 118 MET A C 1
ATOM 934 O O . MET A 1 118 ? 10.940 -2.461 -3.708 1.00 85.12 118 MET A O 1
ATOM 938 N N . ARG A 1 119 ? 9.315 -3.546 -4.835 1.00 84.81 119 ARG A N 1
ATOM 939 C CA . ARG A 1 119 ? 8.632 -4.088 -3.655 1.00 84.81 119 ARG A CA 1
ATOM 940 C C . ARG A 1 119 ? 9.491 -5.145 -2.958 1.00 84.81 119 ARG A C 1
ATOM 942 O O . ARG A 1 119 ? 9.707 -5.041 -1.750 1.00 84.81 119 ARG A O 1
ATOM 949 N N . ASP A 1 120 ? 10.062 -6.080 -3.712 1.00 84.69 120 ASP A N 1
ATOM 950 C CA . ASP A 1 120 ? 10.936 -7.139 -3.184 1.00 84.69 120 ASP A CA 1
ATOM 951 C C . ASP A 1 120 ? 12.171 -6.565 -2.475 1.00 84.69 120 ASP A C 1
ATOM 953 O O . ASP A 1 120 ? 12.577 -7.028 -1.406 1.00 84.69 120 ASP A O 1
ATOM 957 N N . HIS A 1 121 ? 12.730 -5.484 -3.022 1.00 85.75 121 HIS A N 1
ATOM 958 C CA . HIS A 1 121 ? 13.874 -4.776 -2.448 1.00 85.75 121 HIS A CA 1
ATOM 959 C C . HIS A 1 121 ? 13.493 -3.628 -1.496 1.00 85.75 121 HIS A C 1
ATOM 961 O O . HIS A 1 121 ? 14.369 -2.867 -1.072 1.00 85.75 121 HIS A O 1
ATOM 967 N N . ARG A 1 122 ? 12.212 -3.501 -1.119 1.00 85.69 122 ARG A N 1
ATOM 968 C CA . ARG A 1 122 ? 11.689 -2.485 -0.184 1.00 85.69 122 ARG A CA 1
ATOM 969 C C . ARG A 1 122 ? 12.087 -1.043 -0.542 1.00 85.69 122 ARG A C 1
ATOM 971 O O . ARG A 1 122 ? 12.451 -0.244 0.327 1.00 85.69 122 ARG A O 1
ATOM 978 N N . CYS A 1 123 ? 12.036 -0.728 -1.831 1.00 85.94 123 CYS A N 1
ATOM 979 C CA . CYS A 1 123 ? 12.389 0.558 -2.440 1.00 85.94 123 CYS A CA 1
ATOM 980 C C . CYS A 1 123 ? 11.184 1.232 -3.125 1.00 85.94 123 CYS A C 1
ATOM 982 O O . CYS A 1 123 ? 11.343 2.187 -3.882 1.00 85.94 123 CYS A O 1
ATOM 984 N N . ASP A 1 124 ? 9.971 0.732 -2.897 1.00 86.88 124 ASP A N 1
ATOM 985 C CA . ASP A 1 124 ? 8.730 1.340 -3.370 1.00 86.88 124 ASP A CA 1
ATOM 986 C C . ASP A 1 124 ? 8.150 2.357 -2.363 1.00 86.88 124 ASP A C 1
ATOM 988 O O . ASP A 1 124 ? 8.598 2.472 -1.218 1.00 86.88 124 ASP A O 1
ATOM 992 N N . GLY A 1 125 ? 7.138 3.115 -2.797 1.00 84.62 125 GLY A N 1
ATOM 993 C CA . GLY A 1 125 ? 6.523 4.172 -1.989 1.00 84.62 125 GLY A CA 1
ATOM 994 C C . GLY A 1 125 ? 5.856 3.681 -0.696 1.00 84.62 125 GLY A C 1
ATOM 995 O O . GLY A 1 125 ? 5.911 4.391 0.310 1.00 84.62 125 GLY A O 1
ATOM 996 N N . TYR A 1 126 ? 5.266 2.480 -0.682 1.00 84.81 126 TYR A N 1
ATOM 997 C CA . TYR A 1 126 ? 4.670 1.906 0.531 1.00 84.81 126 TYR A CA 1
ATOM 998 C C . TYR A 1 126 ? 5.747 1.448 1.507 1.00 84.81 126 TYR A C 1
ATOM 1000 O O . TYR A 1 126 ? 5.652 1.755 2.696 1.00 84.81 126 TYR A O 1
ATOM 1008 N N . SER A 1 127 ? 6.801 0.791 1.016 1.00 85.00 127 SER A N 1
ATOM 1009 C CA . SER A 1 127 ? 7.952 0.426 1.852 1.00 85.00 127 SER A CA 1
ATOM 1010 C C . SER A 1 127 ? 8.619 1.656 2.475 1.00 85.00 127 SER A C 1
ATOM 1012 O O . SER A 1 127 ? 8.989 1.634 3.651 1.00 85.00 127 SER A O 1
ATOM 1014 N N . ALA A 1 128 ? 8.731 2.753 1.719 1.00 85.94 128 ALA A N 1
ATOM 1015 C CA . ALA A 1 128 ? 9.223 4.026 2.238 1.00 85.94 128 ALA A CA 1
ATOM 1016 C C . ALA A 1 128 ? 8.335 4.575 3.361 1.00 85.94 128 ALA A C 1
ATOM 1018 O O . ALA A 1 128 ? 8.838 4.959 4.417 1.00 85.94 128 ALA A O 1
ATOM 1019 N N . TYR A 1 129 ? 7.015 4.561 3.166 1.00 87.94 129 TYR A N 1
ATOM 1020 C CA . TYR A 1 129 ? 6.064 4.956 4.201 1.00 87.94 129 TYR A CA 1
ATOM 1021 C C . TYR A 1 129 ? 6.169 4.087 5.460 1.00 87.94 129 TYR A C 1
ATOM 1023 O O . TYR A 1 129 ? 6.280 4.633 6.556 1.00 87.94 129 TYR A O 1
ATOM 1031 N N . GLN A 1 130 ? 6.198 2.759 5.322 1.00 86.44 130 GLN A N 1
ATOM 1032 C CA . GLN A 1 130 ? 6.314 1.838 6.458 1.00 86.44 130 GLN A CA 1
ATOM 1033 C C . GLN A 1 130 ? 7.599 2.078 7.259 1.00 86.44 130 GLN A C 1
ATOM 1035 O O . GLN A 1 130 ? 7.538 2.207 8.481 1.00 86.44 130 GLN A O 1
ATOM 1040 N N . ARG A 1 131 ? 8.745 2.236 6.582 1.00 86.44 131 ARG A N 1
ATOM 1041 C CA . ARG A 1 131 ? 10.029 2.546 7.236 1.00 86.44 131 ARG A CA 1
ATOM 1042 C C . ARG A 1 131 ? 10.003 3.894 7.959 1.00 86.44 131 ARG A C 1
ATOM 1044 O O . ARG A 1 131 ? 10.425 3.977 9.111 1.00 86.44 131 ARG A O 1
ATOM 1051 N N . ALA A 1 132 ? 9.501 4.946 7.308 1.00 87.69 132 ALA A N 1
ATOM 1052 C CA . ALA A 1 132 ? 9.396 6.272 7.920 1.00 87.69 132 ALA A CA 1
ATOM 1053 C C . ALA A 1 132 ? 8.464 6.256 9.141 1.00 87.69 132 ALA A C 1
ATOM 1055 O O . ALA A 1 132 ? 8.765 6.856 10.173 1.00 87.69 132 ALA A O 1
ATOM 1056 N N . ARG A 1 133 ? 7.353 5.524 9.041 1.00 87.81 133 ARG A N 1
ATOM 1057 C CA . ARG A 1 133 ? 6.398 5.320 10.126 1.00 87.81 133 ARG A CA 1
ATOM 1058 C C . ARG A 1 133 ? 7.034 4.609 11.317 1.00 87.81 133 ARG A C 1
ATOM 1060 O O . ARG A 1 133 ? 6.897 5.086 12.439 1.00 87.81 133 ARG A O 1
ATOM 1067 N N . GLU A 1 134 ? 7.723 3.492 11.094 1.00 86.44 134 GLU A N 1
ATOM 1068 C CA . GLU A 1 134 ? 8.415 2.737 12.149 1.00 86.44 134 GLU A CA 1
ATOM 1069 C C . GLU A 1 134 ? 9.446 3.603 12.885 1.00 86.44 134 GLU A C 1
ATOM 1071 O O . GLU A 1 134 ? 9.441 3.659 14.120 1.00 86.44 134 GLU A O 1
ATOM 1076 N N . ASP A 1 135 ? 10.275 4.341 12.142 1.00 86.44 135 ASP A N 1
ATOM 1077 C CA . ASP A 1 135 ? 11.267 5.254 12.715 1.00 86.44 135 ASP A CA 1
ATOM 1078 C C . ASP A 1 135 ? 10.600 6.348 13.564 1.00 86.44 135 ASP A C 1
ATOM 1080 O O . ASP A 1 135 ? 10.958 6.544 14.729 1.00 86.44 135 ASP A O 1
ATOM 1084 N N . GLN A 1 136 ? 9.567 7.013 13.046 1.00 88.19 136 GLN A N 1
ATOM 1085 C CA . GLN A 1 136 ? 8.873 8.060 13.795 1.00 88.19 136 GLN A CA 1
ATOM 1086 C C . GLN A 1 136 ? 8.099 7.534 15.008 1.00 88.19 136 GLN A C 1
ATOM 1088 O O . GLN A 1 136 ? 8.148 8.158 16.073 1.00 88.19 136 GLN A O 1
ATOM 1093 N N . MET A 1 137 ? 7.432 6.381 14.896 1.00 85.31 137 MET A N 1
ATOM 1094 C CA . MET A 1 137 ? 6.777 5.728 16.033 1.00 85.31 137 MET A CA 1
ATOM 1095 C C . MET A 1 137 ? 7.787 5.395 17.131 1.00 85.31 137 MET A C 1
ATOM 1097 O O . MET A 1 137 ? 7.512 5.647 18.306 1.00 85.31 137 MET A O 1
ATOM 1101 N N . SER A 1 138 ? 8.974 4.894 16.771 1.00 85.44 138 SER A N 1
ATOM 1102 C CA . SER A 1 138 ? 10.018 4.565 17.750 1.00 85.44 138 SER A CA 1
ATOM 1103 C C . SER A 1 138 ? 10.495 5.795 18.539 1.00 85.44 138 SER A C 1
ATOM 1105 O O . SER A 1 138 ? 10.739 5.704 19.747 1.00 85.44 138 SER A O 1
ATOM 1107 N N . ARG A 1 139 ? 10.554 6.963 17.880 1.00 86.00 139 ARG A N 1
ATOM 1108 C CA . ARG A 1 139 ? 10.991 8.241 18.465 1.00 86.00 139 ARG A CA 1
ATOM 1109 C C . ARG A 1 139 ? 9.902 8.927 19.289 1.00 86.00 139 ARG A C 1
ATOM 1111 O O . ARG A 1 139 ? 10.202 9.507 20.329 1.00 86.00 139 ARG A O 1
ATOM 1118 N N . GLN A 1 140 ? 8.654 8.898 18.822 1.00 84.38 140 GLN A N 1
ATOM 1119 C CA . GLN A 1 140 ? 7.558 9.688 19.400 1.00 84.38 140 GLN A CA 1
ATOM 1120 C C . GLN A 1 140 ? 6.637 8.892 20.336 1.00 84.38 140 GLN A C 1
ATOM 1122 O O . GLN A 1 140 ? 5.965 9.501 21.175 1.00 84.38 140 GLN A O 1
ATOM 1127 N N . ARG A 1 141 ? 6.609 7.555 20.222 1.00 79.75 141 ARG A N 1
ATOM 1128 C CA . ARG A 1 141 ? 5.781 6.633 21.022 1.00 79.75 141 ARG A CA 1
ATOM 1129 C C . ARG A 1 141 ? 4.331 7.126 21.149 1.00 79.75 141 ARG A C 1
ATOM 1131 O O . ARG A 1 141 ? 3.638 7.262 20.147 1.00 79.75 141 ARG A O 1
ATOM 1138 N N . ASP A 1 142 ? 3.883 7.474 22.354 1.00 73.94 142 ASP A N 1
ATOM 1139 C CA . ASP A 1 142 ? 2.494 7.857 22.658 1.00 73.94 142 ASP A CA 1
ATOM 1140 C C . ASP A 1 142 ? 2.059 9.189 22.019 1.00 73.94 142 ASP A C 1
ATOM 1142 O O . ASP A 1 142 ? 0.860 9.476 21.869 1.00 73.94 142 ASP A O 1
ATOM 1146 N N . LYS A 1 143 ? 3.035 10.025 21.638 1.00 83.12 143 LYS A N 1
ATOM 1147 C CA . LYS A 1 143 ? 2.802 11.298 20.944 1.00 83.12 143 LYS A CA 1
ATOM 1148 C C . LYS A 1 143 ? 2.700 11.138 19.433 1.00 83.12 143 LYS A C 1
ATOM 1150 O O . LYS A 1 143 ? 2.310 12.104 18.785 1.00 83.12 143 LYS A O 1
ATOM 1155 N N . PHE A 1 144 ? 2.989 9.949 18.903 1.00 88.19 144 PHE A N 1
ATOM 1156 C CA . PHE A 1 144 ? 2.923 9.687 17.475 1.00 88.19 144 PHE A CA 1
ATOM 1157 C C . PHE A 1 144 ? 1.546 10.039 16.903 1.00 88.19 144 PHE A C 1
ATOM 1159 O O . PHE A 1 144 ? 0.494 9.812 17.522 1.00 88.19 144 PHE A O 1
ATOM 1166 N N . ARG A 1 145 ? 1.580 10.629 15.714 1.00 87.81 145 ARG A N 1
ATOM 1167 C CA . ARG A 1 145 ? 0.424 10.960 14.889 1.00 87.81 145 ARG A CA 1
ATOM 1168 C C . ARG A 1 145 ? 0.745 10.530 13.474 1.00 87.81 145 ARG A C 1
ATOM 1170 O O . ARG A 1 145 ? 1.798 10.891 12.954 1.00 87.81 145 ARG A O 1
ATOM 1177 N N . GLU A 1 146 ? -0.148 9.769 12.855 1.00 89.50 146 GLU A N 1
ATOM 1178 C CA . GLU A 1 146 ? 0.129 9.172 11.550 1.00 89.50 146 GLU A CA 1
ATOM 1179 C C . GLU A 1 146 ? 0.353 10.265 10.494 1.00 89.50 146 GLU A C 1
ATOM 1181 O O . GLU A 1 146 ? 1.248 10.148 9.664 1.00 89.50 146 GLU A O 1
ATOM 1186 N N . TRP A 1 147 ? -0.366 11.395 10.581 1.00 89.38 147 TRP A N 1
ATOM 1187 C CA . TRP A 1 147 ? -0.188 12.524 9.654 1.00 89.38 147 TRP A CA 1
ATOM 1188 C C . TRP A 1 147 ? 1.189 13.205 9.741 1.00 89.38 147 TRP A C 1
ATOM 1190 O O . TRP A 1 147 ? 1.536 13.973 8.843 1.00 89.38 147 TRP A O 1
ATOM 1200 N N . GLN A 1 148 ? 1.965 12.956 10.803 1.00 88.75 148 GLN A N 1
ATOM 1201 C CA . GLN A 1 148 ? 3.316 13.504 10.979 1.00 88.75 148 GLN A CA 1
ATOM 1202 C C . GLN A 1 148 ? 4.391 12.695 10.243 1.00 88.75 148 GLN A C 1
ATOM 1204 O O . GLN A 1 148 ? 5.542 13.137 10.194 1.00 88.75 148 GLN A O 1
ATOM 1209 N N . VAL A 1 149 ? 4.027 11.562 9.628 1.00 87.88 149 VAL A N 1
ATOM 1210 C CA . VAL A 1 149 ? 4.942 10.774 8.798 1.00 87.88 149 VAL A CA 1
ATOM 1211 C C . VAL A 1 149 ? 5.349 11.580 7.562 1.00 87.88 149 VAL A C 1
ATOM 1213 O O . VAL A 1 149 ? 4.549 11.856 6.666 1.00 87.88 149 VAL A O 1
ATOM 1216 N N . THR A 1 150 ? 6.622 11.979 7.527 1.00 81.94 150 THR A N 1
ATOM 1217 C CA . THR A 1 150 ? 7.242 12.816 6.488 1.00 81.94 150 THR A CA 1
ATOM 1218 C C . THR A 1 150 ? 8.386 12.076 5.795 1.00 81.94 150 THR A C 1
ATOM 1220 O O . THR A 1 150 ? 8.667 10.922 6.092 1.00 81.94 150 THR A O 1
ATOM 1223 N N . ASP A 1 151 ? 9.037 12.733 4.826 1.00 78.75 151 ASP A N 1
ATOM 1224 C CA . ASP A 1 151 ? 10.214 12.216 4.104 1.00 78.75 151 ASP A CA 1
ATOM 1225 C C . ASP A 1 151 ? 9.987 10.921 3.305 1.00 78.75 151 ASP A C 1
ATOM 1227 O O . ASP A 1 151 ? 10.930 10.268 2.854 1.00 78.75 151 ASP A O 1
ATOM 1231 N N . ILE A 1 152 ? 8.723 10.594 3.034 1.00 82.88 152 ILE A N 1
ATOM 1232 C CA . ILE A 1 152 ? 8.336 9.445 2.210 1.00 82.88 152 ILE A CA 1
ATOM 1233 C C . ILE A 1 152 ? 8.546 9.686 0.710 1.00 82.88 152 ILE A C 1
ATOM 1235 O O . ILE A 1 152 ? 8.572 8.738 -0.058 1.00 82.88 152 ILE A O 1
ATOM 1239 N N . THR A 1 153 ? 8.722 10.937 0.270 1.00 82.38 153 THR A N 1
ATOM 1240 C CA . THR A 1 153 ? 8.852 11.305 -1.154 1.00 82.38 153 THR A CA 1
ATOM 1241 C C . THR A 1 153 ? 10.289 11.327 -1.674 1.00 82.38 153 THR A C 1
ATOM 1243 O O . THR A 1 153 ? 10.500 11.524 -2.870 1.00 82.38 153 THR A O 1
ATOM 1246 N N . LYS A 1 154 ? 11.287 11.135 -0.806 1.00 85.06 154 LYS A N 1
ATOM 1247 C CA . LYS A 1 154 ? 12.709 11.182 -1.170 1.00 85.06 154 LYS A CA 1
ATOM 1248 C C . LYS A 1 154 ? 13.235 9.767 -1.409 1.00 85.06 154 LYS A C 1
ATOM 1250 O O . LYS A 1 154 ? 13.616 9.095 -0.455 1.00 85.06 154 LYS A O 1
ATOM 1255 N N . LEU A 1 155 ? 13.300 9.336 -2.674 1.00 84.19 155 LEU A N 1
ATOM 1256 C CA . LEU A 1 155 ? 13.841 8.017 -3.049 1.00 84.19 155 LEU A CA 1
ATOM 1257 C C . LEU A 1 155 ? 15.231 7.770 -2.435 1.00 84.19 155 LEU A C 1
ATOM 1259 O O . LEU A 1 155 ? 15.519 6.666 -1.987 1.00 84.19 155 LEU A O 1
ATOM 1263 N N . ASP A 1 156 ? 16.083 8.794 -2.389 1.00 84.94 156 ASP A N 1
ATOM 1264 C CA . ASP A 1 156 ? 17.485 8.670 -1.967 1.00 84.94 156 ASP A CA 1
ATOM 1265 C C . ASP A 1 156 ? 17.672 8.218 -0.517 1.00 84.94 156 ASP A C 1
ATOM 1267 O O . ASP A 1 156 ? 18.730 7.700 -0.173 1.00 84.94 156 ASP A O 1
ATOM 1271 N N . ASN A 1 157 ? 16.638 8.336 0.317 1.00 84.44 157 ASN A N 1
ATOM 1272 C CA . ASN A 1 157 ? 16.654 7.783 1.669 1.00 84.44 157 ASN A CA 1
ATOM 1273 C C . ASN A 1 157 ? 16.577 6.243 1.673 1.00 84.44 157 ASN A C 1
ATOM 1275 O O . ASN A 1 157 ? 16.930 5.607 2.662 1.00 84.44 157 ASN A O 1
ATOM 1279 N N . TYR A 1 158 ? 16.113 5.638 0.576 1.00 84.38 158 TYR A N 1
ATOM 1280 C CA . TYR A 1 158 ? 15.819 4.207 0.461 1.00 84.38 158 TYR A CA 1
ATOM 1281 C C . TYR A 1 158 ? 16.682 3.520 -0.608 1.00 84.38 158 TYR A C 1
ATOM 1283 O O . TYR A 1 158 ? 17.076 2.363 -0.429 1.00 84.38 158 TYR A O 1
ATOM 1291 N N . TRP A 1 159 ? 17.053 4.247 -1.670 1.00 87.75 159 TRP A N 1
ATOM 1292 C CA . TRP A 1 159 ? 17.864 3.756 -2.788 1.00 87.75 159 TRP A CA 1
ATOM 1293 C C . TRP A 1 159 ? 19.174 3.058 -2.380 1.00 87.75 159 TRP A C 1
ATOM 1295 O O . TRP A 1 159 ? 19.408 1.959 -2.883 1.00 87.75 159 TRP A O 1
ATOM 1305 N N . PRO A 1 160 ? 20.007 3.588 -1.456 1.00 88.50 160 PRO A N 1
ATOM 1306 C CA . PRO A 1 160 ? 21.285 2.958 -1.114 1.00 88.50 160 PRO A CA 1
ATOM 1307 C C . PRO A 1 160 ? 21.152 1.507 -0.638 1.00 88.50 160 PRO A C 1
ATOM 1309 O O . PRO A 1 160 ? 22.018 0.688 -0.928 1.00 88.50 160 PRO A O 1
ATOM 1312 N N . SER A 1 161 ? 20.048 1.178 0.045 1.00 85.69 161 SER A N 1
ATOM 1313 C CA . SER A 1 161 ? 19.771 -0.180 0.535 1.00 85.69 161 SER A CA 1
ATOM 1314 C C . SER A 1 161 ? 19.305 -1.151 -0.556 1.00 85.69 161 SER A C 1
ATOM 1316 O O . SER A 1 161 ? 19.411 -2.361 -0.383 1.00 85.69 161 SER A O 1
ATOM 1318 N N . ALA A 1 162 ? 18.796 -0.632 -1.674 1.00 87.06 162 ALA A N 1
ATOM 1319 C CA . ALA A 1 162 ? 18.186 -1.420 -2.740 1.00 87.06 162 ALA A CA 1
ATOM 1320 C C . ALA A 1 162 ? 19.019 -1.451 -4.030 1.00 87.06 162 ALA A C 1
ATOM 1322 O O . ALA A 1 162 ? 18.802 -2.327 -4.864 1.00 87.06 162 ALA A O 1
ATOM 1323 N N . GLN A 1 163 ? 19.969 -0.523 -4.195 1.00 87.50 163 GLN A N 1
ATOM 1324 C CA . GLN A 1 163 ? 20.700 -0.311 -5.448 1.00 87.50 163 GLN A CA 1
ATOM 1325 C C . GLN A 1 163 ? 21.378 -1.575 -5.978 1.00 87.50 163 GLN A C 1
ATOM 1327 O O . GLN A 1 163 ? 21.282 -1.871 -7.166 1.00 87.50 163 GLN A O 1
ATOM 1332 N N . GLU A 1 164 ? 22.023 -2.351 -5.106 1.00 84.62 164 GLU A N 1
ATOM 1333 C CA . GLU A 1 164 ? 22.770 -3.538 -5.512 1.00 84.62 164 GLU A CA 1
ATOM 1334 C C . GLU A 1 164 ? 21.825 -4.681 -5.901 1.00 84.62 164 GLU A C 1
ATOM 1336 O O . GLU A 1 164 ? 21.982 -5.286 -6.957 1.00 84.62 164 GLU A O 1
ATOM 1341 N N . GLY A 1 165 ? 20.796 -4.931 -5.085 1.00 82.44 165 GLY A N 1
ATOM 1342 C CA . GLY A 1 165 ? 19.792 -5.962 -5.348 1.00 82.44 165 GLY A CA 1
ATOM 1343 C C . GLY A 1 165 ? 19.004 -5.696 -6.630 1.00 82.44 165 GLY A C 1
ATOM 1344 O O . GLY A 1 165 ? 18.958 -6.556 -7.506 1.00 82.44 165 GLY A O 1
ATOM 1345 N N . LEU A 1 166 ? 18.483 -4.474 -6.783 1.00 79.75 166 LEU A N 1
ATOM 1346 C CA . LEU A 1 166 ? 17.725 -4.062 -7.966 1.00 79.75 166 LEU A CA 1
ATOM 1347 C C . LEU A 1 166 ? 18.570 -4.103 -9.237 1.00 79.75 166 LEU A C 1
ATOM 1349 O O . LEU A 1 166 ? 18.126 -4.628 -10.256 1.00 79.75 166 LEU A O 1
ATOM 1353 N N . THR A 1 167 ? 19.797 -3.579 -9.186 1.00 75.31 167 THR A N 1
ATOM 1354 C CA . THR A 1 167 ? 20.675 -3.582 -10.365 1.00 75.31 167 THR A CA 1
ATOM 1355 C C . THR A 1 167 ? 21.080 -5.007 -10.732 1.00 75.31 167 THR A C 1
ATOM 1357 O O . THR A 1 167 ? 21.090 -5.343 -11.912 1.00 75.31 167 THR A O 1
ATOM 1360 N N . ARG A 1 168 ? 21.335 -5.883 -9.749 1.00 73.94 168 ARG A N 1
ATOM 1361 C CA . ARG A 1 168 ? 21.611 -7.306 -10.002 1.00 73.94 168 ARG A CA 1
ATOM 1362 C C . ARG A 1 168 ? 20.404 -8.016 -10.614 1.00 73.94 168 ARG A C 1
ATOM 1364 O O . ARG A 1 168 ? 20.580 -8.794 -11.543 1.00 73.94 168 ARG A O 1
ATOM 1371 N N . ALA A 1 169 ? 19.192 -7.743 -10.134 1.00 73.81 169 ALA A N 1
ATOM 1372 C CA . ALA A 1 169 ? 17.976 -8.351 -10.670 1.00 73.81 169 ALA A CA 1
ATOM 1373 C C . ALA A 1 169 ? 17.705 -7.938 -12.129 1.00 73.81 169 ALA A C 1
ATOM 1375 O O . ALA A 1 169 ? 17.257 -8.756 -12.928 1.00 73.81 169 ALA A O 1
ATOM 1376 N N . LEU A 1 170 ? 18.013 -6.689 -12.486 1.00 69.12 170 LEU A N 1
ATOM 1377 C CA . LEU A 1 170 ? 17.781 -6.151 -13.829 1.00 69.12 170 LEU A CA 1
ATOM 1378 C C . LEU A 1 170 ? 18.894 -6.505 -14.817 1.00 69.12 170 LEU A C 1
ATOM 1380 O O . LEU A 1 170 ? 18.627 -6.951 -15.929 1.00 69.12 170 LEU A O 1
ATOM 1384 N N . CYS A 1 171 ? 20.147 -6.299 -14.422 1.00 66.50 171 CYS A N 1
ATOM 1385 C CA . CYS A 1 171 ? 21.303 -6.430 -15.309 1.00 66.50 171 CYS A CA 1
ATOM 1386 C C . CYS A 1 171 ? 21.951 -7.823 -15.228 1.00 66.50 171 CYS A C 1
ATOM 1388 O O . CYS A 1 171 ? 22.746 -8.193 -16.091 1.00 66.50 171 CYS A O 1
ATOM 1390 N N . GLY A 1 172 ? 21.604 -8.619 -14.214 1.00 62.97 172 GLY A N 1
ATOM 1391 C CA . GLY A 1 172 ? 22.290 -9.863 -13.885 1.00 62.97 172 GLY A CA 1
ATOM 1392 C C . GLY A 1 172 ? 23.681 -9.637 -13.285 1.00 62.97 172 GLY A C 1
ATOM 1393 O O . GLY A 1 172 ? 24.091 -8.518 -12.981 1.00 62.97 172 GLY A O 1
ATOM 1394 N N . ASP A 1 173 ? 24.415 -10.736 -13.135 1.00 63.72 173 ASP A N 1
ATOM 1395 C CA . ASP A 1 173 ? 25.829 -10.756 -12.753 1.00 63.72 173 ASP A CA 1
ATOM 1396 C C . ASP A 1 173 ? 26.642 -11.336 -13.915 1.00 63.72 173 ASP A C 1
ATOM 1398 O O . ASP A 1 173 ? 27.029 -12.503 -13.919 1.00 63.72 173 ASP A O 1
ATOM 1402 N N . GLY A 1 174 ? 26.829 -10.527 -14.961 1.00 52.03 174 GLY A N 1
ATOM 1403 C CA . GLY A 1 174 ? 27.507 -10.953 -16.192 1.00 52.03 174 GLY A CA 1
ATOM 1404 C C . GLY A 1 174 ? 28.972 -11.363 -15.999 1.00 52.03 174 GLY A C 1
ATOM 1405 O O . GLY A 1 174 ? 29.541 -11.989 -16.887 1.00 52.03 174 GLY A O 1
ATOM 1406 N N . LEU A 1 175 ? 29.570 -11.036 -14.849 1.00 55.09 175 LEU A N 1
ATOM 1407 C CA . LEU A 1 175 ? 30.960 -11.349 -14.508 1.00 55.09 175 LEU A CA 1
ATOM 1408 C C . LEU A 1 175 ? 31.085 -12.510 -13.504 1.00 55.09 175 LEU A C 1
ATOM 1410 O O . LEU A 1 175 ? 32.206 -12.896 -13.182 1.00 55.09 175 LEU A O 1
ATOM 1414 N N . GLY A 1 176 ? 29.969 -13.050 -12.992 1.00 56.56 176 GLY A N 1
ATOM 1415 C CA . GLY A 1 176 ? 29.970 -14.090 -11.950 1.00 56.56 176 GLY A CA 1
ATOM 1416 C C . GLY A 1 176 ? 30.653 -13.653 -10.648 1.00 56.56 176 GLY A C 1
ATOM 1417 O O . GLY A 1 176 ? 31.151 -14.485 -9.892 1.00 56.56 176 GLY A O 1
ATOM 1418 N N . SER A 1 177 ? 30.733 -12.342 -10.421 1.00 61.59 177 SER A N 1
ATOM 1419 C CA . SER A 1 177 ? 31.497 -11.709 -9.341 1.00 61.59 177 SER A CA 1
ATOM 1420 C C . SER A 1 177 ? 30.716 -11.602 -8.031 1.00 61.59 177 SER A C 1
ATOM 1422 O O . SER A 1 177 ? 31.257 -11.190 -7.006 1.00 61.59 177 SER A O 1
ATOM 1424 N N . GLY A 1 178 ? 29.425 -11.921 -8.067 1.00 60.97 178 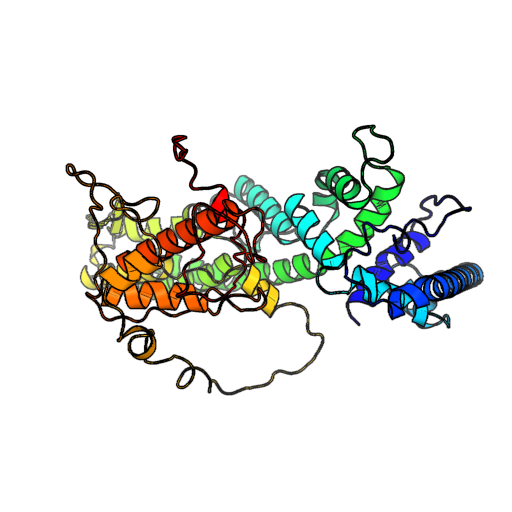GLY A N 1
ATOM 1425 C CA . GLY A 1 178 ? 28.473 -11.644 -7.009 1.00 60.97 178 GLY A CA 1
ATOM 1426 C C . GLY A 1 178 ? 27.969 -10.201 -7.008 1.00 60.97 178 GLY A C 1
ATOM 1427 O O . GLY A 1 178 ? 26.983 -9.943 -6.327 1.00 60.97 178 GLY A O 1
ATOM 1428 N N . SER A 1 179 ? 28.546 -9.264 -7.772 1.00 64.81 179 SER A N 1
ATOM 1429 C CA . SER A 1 179 ? 28.184 -7.838 -7.746 1.00 64.81 179 SER A CA 1
ATOM 1430 C C . SER A 1 179 ? 27.704 -7.318 -9.111 1.00 64.81 179 SER A C 1
ATOM 1432 O O . SER A 1 179 ? 28.291 -7.642 -10.141 1.00 64.81 179 SER A O 1
ATOM 1434 N N . PRO A 1 180 ? 26.647 -6.485 -9.150 1.00 68.19 180 PRO A N 1
ATOM 1435 C CA . PRO A 1 180 ? 26.185 -5.869 -10.391 1.00 68.19 180 PRO A CA 1
ATOM 1436 C C . PRO A 1 180 ? 27.171 -4.808 -10.911 1.00 68.19 180 PRO A C 1
ATOM 1438 O O . PRO A 1 180 ? 27.934 -4.229 -10.130 1.00 68.19 180 PRO A O 1
ATOM 1441 N N . PRO A 1 181 ? 27.121 -4.468 -12.210 1.00 65.94 181 PRO A N 1
ATOM 1442 C CA . PRO A 1 181 ? 27.956 -3.414 -12.770 1.00 65.94 181 PRO A CA 1
ATOM 1443 C C . PRO A 1 181 ? 27.580 -2.042 -12.180 1.00 65.94 181 PRO A C 1
ATOM 1445 O O . PRO A 1 181 ? 26.512 -1.498 -12.446 1.00 65.94 181 PRO A O 1
ATOM 1448 N N . VAL A 1 182 ? 28.479 -1.457 -11.382 1.00 72.00 182 VAL A N 1
ATOM 1449 C CA . VAL A 1 182 ? 28.251 -0.197 -10.639 1.00 72.00 182 VAL A CA 1
ATOM 1450 C C . VAL A 1 182 ? 27.914 0.986 -11.557 1.00 72.00 182 VAL A C 1
ATOM 1452 O O . VAL A 1 182 ? 27.156 1.875 -11.169 1.00 72.00 182 VAL A O 1
ATOM 1455 N N . SER A 1 183 ? 28.410 0.978 -12.798 1.00 67.12 183 SER A N 1
ATOM 1456 C CA . SER A 1 183 ? 28.083 1.978 -13.825 1.00 67.12 183 SER A CA 1
ATOM 1457 C C . SER A 1 183 ? 26.583 2.075 -14.129 1.00 67.12 183 SER A C 1
ATOM 1459 O O . SER A 1 183 ? 26.129 3.105 -14.623 1.00 67.12 183 SER A O 1
ATOM 1461 N N . TRP A 1 184 ? 25.799 1.049 -13.786 1.00 67.12 184 TRP A N 1
ATOM 1462 C CA . TRP A 1 184 ? 24.357 0.996 -14.014 1.00 67.12 184 TRP A CA 1
ATOM 1463 C C . TRP A 1 184 ? 23.507 1.542 -12.869 1.00 67.12 184 TRP A C 1
ATOM 1465 O O . TRP A 1 184 ? 22.332 1.846 -13.090 1.00 67.12 184 TRP A O 1
ATOM 1475 N N . PHE A 1 185 ? 24.069 1.729 -11.669 1.00 74.56 185 PHE A N 1
ATOM 1476 C CA . PHE A 1 185 ? 23.322 2.277 -10.527 1.00 74.56 185 PHE A CA 1
ATOM 1477 C C . PHE A 1 185 ? 22.589 3.576 -10.855 1.00 74.56 185 PHE A C 1
ATOM 1479 O O . PHE A 1 185 ? 21.416 3.700 -10.496 1.00 74.56 185 PHE A O 1
ATOM 1486 N N . PRO A 1 186 ? 23.205 4.546 -11.551 1.00 69.88 186 PRO A N 1
ATOM 1487 C CA . PRO A 1 186 ? 22.527 5.801 -11.810 1.00 69.88 186 PRO A CA 1
ATOM 1488 C C . PRO A 1 186 ? 21.350 5.651 -12.790 1.00 69.88 186 PRO A C 1
ATOM 1490 O O . PRO A 1 186 ? 20.308 6.282 -12.601 1.00 69.88 186 PRO A O 1
ATOM 1493 N N . THR A 1 187 ? 21.471 4.756 -13.774 1.00 69.00 187 THR A N 1
ATOM 1494 C CA . THR A 1 187 ? 20.409 4.431 -14.738 1.00 69.00 187 THR A CA 1
ATOM 1495 C C . THR A 1 187 ? 19.230 3.742 -14.057 1.00 69.00 187 THR A C 1
ATOM 1497 O O . THR A 1 187 ? 18.086 4.171 -14.222 1.00 69.00 187 THR A O 1
ATOM 1500 N N . VAL A 1 188 ? 19.497 2.724 -13.231 1.00 73.94 188 VAL A N 1
ATOM 1501 C CA . VAL A 1 188 ? 18.445 2.019 -12.482 1.00 73.94 188 VAL A CA 1
ATOM 1502 C C . VAL A 1 188 ? 17.756 2.966 -11.501 1.00 73.94 188 VAL A C 1
ATOM 1504 O O . VAL A 1 188 ? 16.527 2.992 -11.450 1.00 73.94 188 VAL A O 1
ATOM 1507 N N . ARG A 1 189 ? 18.514 3.818 -10.794 1.00 80.06 189 ARG A N 1
ATOM 1508 C CA . ARG A 1 189 ? 17.960 4.857 -9.909 1.00 80.06 189 ARG A CA 1
ATOM 1509 C C . ARG A 1 189 ? 16.985 5.774 -10.649 1.00 80.06 189 ARG A C 1
ATOM 1511 O O . ARG A 1 189 ? 15.914 6.074 -10.125 1.00 80.06 189 ARG A O 1
ATOM 1518 N N . ALA A 1 190 ? 17.343 6.220 -11.855 1.00 72.81 190 ALA A N 1
ATOM 1519 C CA . ALA A 1 190 ? 16.501 7.103 -12.659 1.00 72.81 190 ALA A CA 1
ATOM 1520 C C . ALA A 1 190 ? 15.179 6.434 -13.073 1.00 72.81 190 ALA A C 1
ATOM 1522 O O . ALA A 1 190 ? 14.128 7.077 -12.996 1.00 72.81 190 ALA A O 1
ATOM 1523 N N . LEU A 1 191 ? 15.220 5.148 -13.445 1.00 73.69 191 LEU A N 1
ATOM 1524 C CA . LEU A 1 191 ? 14.025 4.355 -13.750 1.00 73.69 191 LEU A CA 1
ATOM 1525 C C . LEU A 1 191 ? 13.097 4.263 -12.536 1.00 73.69 191 LEU A C 1
ATOM 1527 O O . LEU A 1 191 ? 11.925 4.634 -12.614 1.00 73.69 191 LEU A O 1
ATOM 1531 N N . VAL A 1 192 ? 13.627 3.823 -11.392 1.00 79.31 192 VAL A N 1
ATOM 1532 C CA . VAL A 1 192 ? 12.806 3.582 -10.197 1.00 79.31 192 VAL A CA 1
ATOM 1533 C C . VAL A 1 192 ? 12.294 4.874 -9.559 1.00 79.31 192 VAL A C 1
ATOM 1535 O O . VAL A 1 192 ? 11.199 4.876 -9.005 1.00 79.31 192 VAL A O 1
ATOM 1538 N N . ALA A 1 193 ? 13.003 6.002 -9.687 1.00 80.19 193 ALA A N 1
ATOM 1539 C CA . ALA A 1 193 ? 12.574 7.289 -9.128 1.00 80.19 193 ALA A CA 1
ATOM 1540 C C . ALA A 1 193 ? 11.203 7.746 -9.636 1.00 80.19 193 ALA A C 1
ATOM 1542 O O . ALA A 1 193 ? 10.395 8.255 -8.858 1.00 80.19 193 ALA A O 1
ATOM 1543 N N . ARG A 1 194 ? 10.908 7.537 -10.923 1.00 73.06 194 ARG A N 1
ATOM 1544 C CA . ARG A 1 194 ? 9.607 7.912 -11.502 1.00 73.06 194 ARG A CA 1
ATOM 1545 C C . ARG A 1 194 ? 8.503 6.907 -11.228 1.00 73.06 194 ARG A C 1
ATOM 1547 O O . ARG A 1 194 ? 7.335 7.276 -11.285 1.00 73.06 194 ARG A O 1
ATOM 1554 N N . ILE A 1 195 ? 8.854 5.664 -10.921 1.00 77.94 195 ILE A N 1
ATOM 1555 C CA . ILE A 1 195 ? 7.894 4.671 -10.431 1.00 77.94 195 ILE A CA 1
ATOM 1556 C C . ILE A 1 195 ? 7.539 4.990 -8.974 1.00 77.94 195 ILE A C 1
ATOM 1558 O O . ILE A 1 195 ? 6.372 4.964 -8.595 1.00 77.94 195 ILE A O 1
ATOM 1562 N N . PHE A 1 196 ? 8.545 5.360 -8.184 1.00 83.50 196 PHE A N 1
ATOM 1563 C CA . PHE A 1 196 ? 8.430 5.696 -6.772 1.00 83.50 196 PHE A CA 1
ATOM 1564 C C . PHE A 1 196 ? 7.599 6.958 -6.525 1.00 83.50 196 PHE A C 1
ATOM 1566 O O . PHE A 1 196 ? 6.710 6.972 -5.675 1.00 83.50 196 PHE A O 1
ATOM 1573 N N . GLU A 1 197 ? 7.899 8.037 -7.250 1.00 80.75 197 GLU A N 1
ATOM 1574 C CA . GLU A 1 197 ? 7.405 9.375 -6.930 1.00 80.75 197 GLU A CA 1
ATOM 1575 C C . GLU A 1 197 ? 5.872 9.520 -6.953 1.00 80.75 197 GLU A C 1
ATOM 1577 O O . GLU A 1 197 ? 5.348 10.094 -5.995 1.00 80.75 197 GLU A O 1
ATOM 1582 N N . PRO A 1 198 ? 5.119 9.030 -7.959 1.00 78.38 198 PRO A N 1
ATOM 1583 C CA . PRO A 1 198 ? 3.659 9.122 -7.956 1.00 78.38 198 PRO A CA 1
ATOM 1584 C C . PRO A 1 198 ? 3.044 8.415 -6.747 1.00 78.38 198 PRO A C 1
ATOM 1586 O O . PRO A 1 198 ? 2.220 9.005 -6.044 1.00 78.38 198 PRO A O 1
ATOM 1589 N N . THR A 1 199 ? 3.504 7.195 -6.454 1.00 82.06 199 THR A N 1
ATOM 1590 C CA . THR A 1 199 ? 3.050 6.407 -5.303 1.00 82.06 199 THR A CA 1
ATOM 1591 C C . THR A 1 199 ? 3.369 7.126 -3.997 1.00 82.06 199 THR A C 1
ATOM 1593 O O . THR A 1 199 ? 2.486 7.321 -3.164 1.00 82.06 199 THR A O 1
ATOM 1596 N N . ALA A 1 200 ? 4.599 7.616 -3.837 1.00 83.38 200 ALA A N 1
ATOM 1597 C CA . ALA A 1 200 ? 5.024 8.329 -2.638 1.00 83.38 200 ALA A CA 1
ATOM 1598 C C . ALA A 1 200 ? 4.287 9.666 -2.438 1.00 83.38 200 ALA A C 1
ATOM 1600 O O . ALA A 1 200 ? 3.891 9.998 -1.319 1.00 83.38 200 ALA A O 1
ATOM 1601 N N . ARG A 1 201 ? 4.049 10.438 -3.509 1.00 83.25 201 ARG A N 1
ATOM 1602 C CA . ARG A 1 201 ? 3.257 11.681 -3.455 1.00 83.25 201 ARG A CA 1
ATOM 1603 C C . ARG A 1 201 ? 1.798 11.398 -3.103 1.00 83.25 201 ARG A C 1
ATOM 1605 O O . ARG A 1 201 ? 1.225 12.121 -2.288 1.00 83.25 201 ARG A O 1
ATOM 1612 N N . SER A 1 202 ? 1.206 10.361 -3.697 1.00 84.00 202 SER A N 1
ATOM 1613 C CA . SER A 1 202 ? -0.160 9.927 -3.388 1.00 84.00 202 SER A CA 1
ATOM 1614 C C . SER A 1 202 ? -0.284 9.531 -1.916 1.00 84.00 202 SER A C 1
ATOM 1616 O O . SER A 1 202 ? -1.136 10.060 -1.200 1.00 84.00 202 SER A O 1
ATOM 1618 N N . LEU A 1 203 ? 0.635 8.698 -1.421 1.00 85.50 203 LEU A N 1
ATOM 1619 C CA . LEU A 1 203 ? 0.698 8.327 -0.008 1.00 85.50 203 LEU A CA 1
ATOM 1620 C C . LEU A 1 203 ? 0.864 9.546 0.896 1.00 85.50 203 LEU A C 1
ATOM 1622 O O . LEU A 1 203 ? 0.143 9.663 1.880 1.00 85.50 203 LEU A O 1
ATOM 1626 N N . SER A 1 204 ? 1.722 10.499 0.530 1.00 86.88 204 SER A N 1
ATOM 1627 C CA . SER A 1 204 ? 1.948 11.706 1.331 1.00 86.88 204 SER A CA 1
ATOM 1628 C C . SER A 1 204 ? 0.673 12.531 1.482 1.00 86.88 204 SER A C 1
ATOM 1630 O O . SER A 1 204 ? 0.329 12.927 2.595 1.00 86.88 204 SER A O 1
ATOM 1632 N N . LYS A 1 205 ? -0.090 12.711 0.397 1.00 87.88 205 LYS A N 1
ATOM 1633 C CA . LYS A 1 205 ? -1.399 13.379 0.449 1.00 87.88 205 LYS A CA 1
ATOM 1634 C C . LYS A 1 205 ? -2.394 12.623 1.330 1.00 87.88 205 LYS A C 1
ATOM 1636 O O . LYS A 1 205 ? -3.117 13.239 2.109 1.00 87.88 205 LYS A O 1
ATOM 1641 N N . ARG A 1 206 ? -2.436 11.292 1.224 1.00 86.19 206 ARG A N 1
ATOM 1642 C CA . ARG A 1 206 ? -3.352 10.449 2.011 1.00 86.19 206 ARG A CA 1
ATOM 1643 C C . ARG A 1 206 ? -3.026 10.492 3.504 1.00 86.19 206 ARG A C 1
ATOM 1645 O O . ARG A 1 206 ? -3.942 10.621 4.309 1.00 86.19 206 ARG A O 1
ATOM 1652 N N . VAL A 1 207 ? -1.741 10.452 3.850 1.00 89.44 207 VAL A N 1
ATOM 1653 C CA . VAL A 1 207 ? -1.226 10.612 5.216 1.00 89.44 207 VAL A CA 1
ATOM 1654 C C . VAL A 1 207 ? -1.583 11.992 5.770 1.00 89.44 207 VAL A C 1
ATOM 1656 O O . VAL A 1 207 ? -2.155 12.086 6.853 1.00 89.44 207 VAL A O 1
ATOM 1659 N N . GLN A 1 208 ? -1.357 13.065 5.006 1.00 88.06 208 GLN A N 1
ATOM 1660 C CA . GLN A 1 208 ? -1.776 14.418 5.399 1.00 88.06 208 GLN A CA 1
ATOM 1661 C C . GLN A 1 208 ? -3.295 14.518 5.604 1.00 88.06 208 GLN A C 1
ATOM 1663 O O . GLN A 1 208 ? -3.755 15.178 6.537 1.00 88.06 208 GLN A O 1
ATOM 1668 N N . GLY A 1 209 ? -4.075 13.815 4.779 1.00 86.81 209 GLY A N 1
ATOM 1669 C CA . GLY A 1 209 ? -5.529 13.715 4.902 1.00 86.81 209 GLY A CA 1
ATOM 1670 C C . GLY A 1 209 ? -6.016 13.062 6.201 1.00 86.81 209 GLY A C 1
ATOM 1671 O O . GLY A 1 209 ? -7.186 13.219 6.545 1.00 86.81 209 GLY A O 1
ATOM 1672 N N . LEU A 1 210 ? -5.146 12.377 6.955 1.00 91.38 210 LEU A N 1
ATOM 1673 C CA . LEU A 1 210 ? -5.490 11.843 8.275 1.00 91.38 210 LEU A CA 1
ATOM 1674 C C . LEU A 1 210 ? -5.556 12.919 9.358 1.00 91.38 210 LEU A C 1
ATOM 1676 O O . LEU A 1 210 ? -6.175 12.676 10.390 1.00 91.38 210 LEU A O 1
ATOM 1680 N N . LYS A 1 211 ? -4.963 14.101 9.145 1.00 92.88 211 LYS A N 1
ATOM 1681 C CA . LYS A 1 211 ? -4.847 15.140 10.178 1.00 92.88 211 LYS A CA 1
ATOM 1682 C C . LYS A 1 211 ? -6.191 15.500 10.811 1.00 92.88 211 LYS A C 1
ATOM 1684 O O . LYS A 1 211 ? -6.339 15.432 12.025 1.00 92.88 211 LYS A O 1
ATOM 1689 N N . THR A 1 212 ? -7.186 15.811 9.986 1.00 91.75 212 THR A N 1
ATOM 1690 C CA . THR A 1 212 ? -8.525 16.206 10.451 1.00 91.75 212 THR A CA 1
ATOM 1691 C C . THR A 1 212 ? -9.258 15.068 11.163 1.00 91.75 212 THR A C 1
ATOM 1693 O O . THR A 1 212 ? -10.017 15.310 12.100 1.00 91.75 212 THR A O 1
ATOM 1696 N N . LEU A 1 213 ? -9.019 13.819 10.750 1.00 92.62 213 LEU A N 1
ATOM 1697 C CA . LEU A 1 213 ? -9.600 12.632 11.378 1.00 92.62 213 LEU A CA 1
ATOM 1698 C C . LEU A 1 213 ? -8.962 12.348 12.740 1.00 92.62 213 LEU A C 1
ATOM 1700 O O . LEU A 1 213 ? -9.677 12.059 13.697 1.00 92.62 213 LEU A O 1
ATOM 1704 N N . GLU A 1 214 ? -7.637 12.462 12.836 1.00 93.50 214 GLU A N 1
ATOM 1705 C CA . GLU A 1 214 ? -6.898 12.298 14.088 1.00 93.50 214 GLU A CA 1
ATOM 1706 C C . GLU A 1 214 ? -7.244 13.401 15.096 1.00 93.50 214 GLU A C 1
ATOM 1708 O O . GLU A 1 214 ? -7.545 13.094 16.248 1.00 93.50 214 GLU A O 1
ATOM 1713 N N . GLU A 1 215 ? -7.300 14.666 14.667 1.00 93.31 215 GLU A N 1
ATOM 1714 C CA . GLU A 1 215 ? -7.732 15.792 15.510 1.00 93.31 215 GLU A CA 1
ATOM 1715 C C . GLU A 1 215 ? -9.190 15.622 15.972 1.00 93.31 215 GLU A C 1
ATOM 1717 O O . GLU A 1 215 ? -9.506 15.821 17.147 1.00 93.31 215 GLU A O 1
ATOM 1722 N N . GLY A 1 216 ? -10.086 15.191 15.078 1.00 92.75 216 GLY A N 1
ATOM 1723 C CA . GLY A 1 216 ? -11.487 14.928 15.416 1.00 92.75 216 GLY A CA 1
ATOM 1724 C C . GLY A 1 216 ? -11.667 13.774 16.408 1.00 92.75 216 GLY A C 1
ATOM 1725 O O . GLY A 1 216 ? -12.500 13.860 17.316 1.00 92.75 216 GLY A O 1
ATOM 1726 N N . LEU A 1 217 ? -10.877 12.705 16.272 1.00 94.50 217 LEU A N 1
ATOM 1727 C CA . LEU A 1 217 ? -10.860 11.604 17.233 1.00 94.50 217 LEU A CA 1
ATOM 1728 C C . LEU A 1 217 ? -10.279 12.045 18.581 1.00 94.50 217 LEU A C 1
ATOM 1730 O O . LEU A 1 217 ? -10.813 11.659 19.618 1.00 94.50 217 LEU A O 1
ATOM 1734 N N . GLU A 1 218 ? -9.239 12.878 18.586 1.00 94.38 218 GLU A N 1
ATOM 1735 C CA . GLU A 1 218 ? -8.651 13.431 19.809 1.00 94.38 218 GLU A CA 1
ATOM 1736 C C . GLU A 1 218 ? -9.670 14.245 20.614 1.00 94.38 218 GLU A C 1
ATOM 1738 O O . GLU A 1 218 ? -9.831 14.025 21.817 1.00 94.38 218 GLU A O 1
ATOM 1743 N N . VAL A 1 219 ? -10.423 15.120 19.941 1.00 94.12 219 VAL A N 1
ATOM 1744 C CA . VAL A 1 219 ? -11.511 15.895 20.558 1.00 94.12 219 VAL A CA 1
ATOM 1745 C C . VAL A 1 219 ? -12.603 14.974 21.108 1.00 94.12 219 VAL A C 1
ATOM 1747 O O . VAL A 1 219 ? -13.055 15.164 22.239 1.00 94.12 219 VAL A O 1
ATOM 1750 N N . ALA A 1 220 ? -13.012 13.955 20.345 1.00 93.94 220 ALA A N 1
ATOM 1751 C CA . ALA A 1 220 ? -14.031 13.003 20.784 1.00 93.94 220 ALA A CA 1
ATOM 1752 C C . ALA A 1 220 ? -13.576 12.185 22.005 1.00 93.94 220 ALA A C 1
ATOM 1754 O O . ALA A 1 220 ? -14.344 12.023 22.954 1.00 93.94 220 ALA A O 1
ATOM 1755 N N . LEU A 1 221 ? -12.326 11.710 22.007 1.00 94.19 221 LEU A N 1
ATOM 1756 C CA . LEU A 1 221 ? -11.735 10.967 23.122 1.00 94.19 221 LEU A CA 1
ATOM 1757 C C . LEU A 1 221 ? -11.634 11.828 24.377 1.00 94.19 221 LEU A C 1
ATOM 1759 O O . LEU A 1 221 ? -11.982 11.359 25.461 1.00 94.19 221 LEU A O 1
ATOM 1763 N N . LYS A 1 222 ? -11.208 13.088 24.242 1.00 94.00 222 LYS A N 1
ATOM 1764 C CA . LYS A 1 222 ? -11.145 14.023 25.368 1.00 94.00 222 LYS A CA 1
ATOM 1765 C C . LYS A 1 222 ? -12.531 14.250 25.973 1.00 94.00 222 LYS A C 1
ATOM 1767 O O . LYS A 1 222 ? -12.691 14.088 27.179 1.00 94.00 222 LYS A O 1
ATOM 1772 N N . ALA A 1 223 ? -13.538 14.513 25.138 1.00 91.75 223 ALA A N 1
ATOM 1773 C CA . ALA A 1 223 ? -14.916 14.687 25.591 1.00 91.75 223 ALA A CA 1
ATOM 1774 C C . ALA A 1 223 ? -15.462 13.433 26.298 1.00 91.75 223 ALA A C 1
ATOM 1776 O O . ALA A 1 223 ? -16.076 13.547 27.354 1.00 91.75 223 ALA A O 1
ATOM 1777 N N . ALA A 1 224 ? -15.208 12.237 25.757 1.00 91.94 224 ALA A N 1
ATOM 1778 C CA . ALA A 1 224 ? -15.653 10.983 26.368 1.00 91.94 224 ALA A CA 1
ATOM 1779 C C . ALA A 1 224 ? -14.907 10.636 27.667 1.00 91.94 224 ALA A C 1
ATOM 1781 O O . ALA A 1 224 ? -15.474 9.987 28.543 1.00 91.94 224 ALA A O 1
ATOM 1782 N N . THR A 1 225 ? -13.654 11.075 27.803 1.00 91.44 225 THR A N 1
ATOM 1783 C CA . THR A 1 225 ? -12.869 10.904 29.033 1.00 91.44 225 THR A CA 1
ATOM 1784 C C . THR A 1 225 ? -13.348 11.867 30.123 1.00 91.44 225 THR A C 1
ATOM 1786 O O . THR A 1 225 ? -13.524 11.471 31.268 1.00 91.44 225 THR A O 1
ATOM 1789 N N . GLU A 1 226 ? -13.604 13.133 29.789 1.00 92.12 226 GLU A N 1
ATOM 1790 C CA . GLU A 1 226 ? -14.079 14.131 30.759 1.00 92.12 226 GLU A CA 1
ATOM 1791 C C . GLU A 1 226 ? -15.536 13.888 31.181 1.00 92.12 226 GLU A C 1
ATOM 1793 O O . GLU A 1 226 ? -15.884 14.048 32.359 1.00 92.12 226 GLU A O 1
ATOM 1798 N N . ASP A 1 227 ? -16.390 13.489 30.233 1.00 90.38 227 ASP A N 1
ATOM 1799 C CA . ASP A 1 227 ? -17.808 13.223 30.457 1.00 90.38 227 ASP A CA 1
ATOM 1800 C C . ASP A 1 227 ? -18.315 12.034 29.610 1.00 90.38 227 ASP A C 1
ATOM 1802 O O . ASP A 1 227 ? -18.780 12.192 28.469 1.00 90.38 227 ASP A O 1
ATOM 1806 N N . PRO A 1 228 ? -18.203 10.802 30.142 1.00 88.69 228 PRO A N 1
ATOM 1807 C CA . PRO A 1 228 ? -18.664 9.620 29.434 1.00 88.69 228 PRO A CA 1
ATOM 1808 C C . PRO A 1 228 ? -20.197 9.620 29.384 1.00 88.69 228 PRO A C 1
ATOM 1810 O O . PRO A 1 228 ? -20.872 9.547 30.409 1.00 88.69 228 PRO A O 1
ATOM 1813 N N . THR A 1 229 ? -20.734 9.700 28.170 1.00 88.12 229 THR A N 1
ATOM 1814 C CA . THR A 1 229 ? -22.161 9.646 27.830 1.00 88.12 229 THR A CA 1
ATOM 1815 C C . THR A 1 229 ? -22.339 8.735 26.618 1.00 88.12 229 THR A C 1
ATOM 1817 O O . THR A 1 229 ? -21.380 8.452 25.891 1.00 88.12 229 THR A O 1
ATOM 1820 N N . LYS A 1 230 ? -23.568 8.282 26.359 1.00 86.62 230 LYS A N 1
ATOM 1821 C CA . LYS A 1 230 ? -23.888 7.492 25.162 1.00 86.62 230 LYS A CA 1
ATOM 1822 C C . LYS A 1 230 ? -23.424 8.202 23.885 1.00 86.62 230 LYS A C 1
ATOM 1824 O O . LYS A 1 230 ? -22.784 7.599 23.021 1.00 86.62 230 LYS A O 1
ATOM 1829 N N . GLU A 1 231 ? -23.701 9.498 23.776 1.00 87.81 231 GLU A N 1
ATOM 1830 C CA . GLU A 1 231 ? -23.346 10.319 22.623 1.00 87.81 231 GLU A CA 1
ATOM 1831 C C . GLU A 1 231 ? -21.832 10.508 22.486 1.00 87.81 231 GLU A C 1
ATOM 1833 O O . GLU A 1 231 ? -21.323 10.446 21.362 1.00 87.81 231 GLU A O 1
ATOM 1838 N N . SER A 1 232 ? -21.095 10.722 23.585 1.00 91.12 232 SER A N 1
ATOM 1839 C CA . SER A 1 232 ? -19.636 10.894 23.517 1.00 91.12 232 SER A CA 1
ATOM 1840 C C . SER A 1 232 ? -18.927 9.593 23.123 1.00 91.12 232 SER A C 1
ATOM 1842 O O . SER A 1 232 ? -18.058 9.620 22.248 1.00 91.12 232 SER A O 1
ATOM 1844 N N . LEU A 1 233 ? -19.372 8.439 23.634 1.00 89.69 233 LEU A N 1
ATOM 1845 C CA . LEU A 1 233 ? -18.849 7.121 23.240 1.00 89.69 233 LEU A CA 1
ATOM 1846 C C . LEU A 1 233 ? -19.185 6.758 21.787 1.00 89.69 233 LEU A C 1
ATOM 1848 O O . LEU A 1 233 ? -18.333 6.248 21.050 1.00 89.69 233 LEU A O 1
ATOM 1852 N N . ARG A 1 234 ? -20.401 7.083 21.329 1.00 87.19 234 ARG A N 1
ATOM 1853 C CA . ARG A 1 234 ? -20.784 6.909 19.920 1.00 87.19 234 ARG A CA 1
ATOM 1854 C C . ARG A 1 234 ? -19.914 7.765 18.998 1.00 87.19 234 ARG A C 1
ATOM 1856 O O . ARG A 1 234 ? -19.475 7.276 17.958 1.00 87.19 234 ARG A O 1
ATOM 1863 N N . LYS A 1 235 ? -19.627 9.017 19.375 1.00 91.56 235 LYS A N 1
ATOM 1864 C CA . LYS A 1 235 ? -18.727 9.900 18.611 1.00 91.56 235 LYS A CA 1
ATOM 1865 C C . LYS A 1 235 ? -17.313 9.328 18.513 1.00 91.56 235 LYS A C 1
ATOM 1867 O O . LYS A 1 235 ? -16.761 9.333 17.418 1.00 91.56 235 LYS A O 1
ATOM 1872 N N . VAL A 1 236 ? -16.756 8.796 19.606 1.00 92.06 236 VAL A N 1
ATOM 1873 C CA . VAL A 1 236 ? -15.443 8.121 19.586 1.00 92.06 236 VAL A CA 1
ATOM 1874 C C . VAL A 1 236 ? -15.450 6.957 18.599 1.00 92.06 236 VAL A C 1
ATOM 1876 O O . VAL A 1 236 ? -14.594 6.904 17.720 1.00 92.06 236 VAL A O 1
ATOM 1879 N N . THR A 1 237 ? -16.450 6.080 18.690 1.00 86.56 237 THR A N 1
ATOM 1880 C CA . THR A 1 237 ? -16.568 4.889 17.832 1.00 86.56 237 THR A CA 1
ATOM 1881 C C . THR A 1 237 ? -16.647 5.263 16.349 1.00 86.56 237 THR A C 1
ATOM 1883 O O . THR A 1 237 ? -15.902 4.732 15.529 1.00 86.56 237 THR A O 1
ATOM 1886 N N . VAL A 1 238 ? -17.492 6.239 15.998 1.00 87.44 238 VAL A N 1
ATOM 1887 C CA . VAL A 1 238 ? -17.657 6.706 14.610 1.00 87.44 238 VAL A CA 1
ATOM 1888 C C . VAL A 1 238 ? -16.391 7.388 14.082 1.00 87.44 238 VAL A C 1
ATOM 1890 O O . VAL A 1 238 ? -15.991 7.141 12.943 1.00 87.44 238 VAL A O 1
ATOM 1893 N N . SER A 1 239 ? -15.753 8.248 14.879 1.00 90.50 239 SER A N 1
ATOM 1894 C CA . SER A 1 239 ? -14.508 8.917 14.479 1.00 90.50 239 SER A CA 1
ATOM 1895 C C . SER A 1 239 ? -13.368 7.917 14.300 1.00 90.50 239 SER A C 1
ATOM 1897 O O . SER A 1 239 ? -12.629 8.002 13.318 1.00 90.50 239 SER A O 1
ATOM 1899 N N . TYR A 1 240 ? -13.266 6.932 15.196 1.00 91.38 240 TYR A N 1
ATOM 1900 C CA . TYR A 1 240 ? -12.268 5.876 15.096 1.00 91.38 240 TYR A CA 1
ATOM 1901 C C . TYR A 1 240 ? -12.498 4.997 13.864 1.00 91.38 240 TYR A C 1
ATOM 1903 O O . TYR A 1 240 ? -11.551 4.750 13.129 1.00 91.38 240 TYR A O 1
ATOM 1911 N N . ALA A 1 241 ? -13.742 4.624 13.551 1.00 85.00 241 ALA A N 1
ATOM 1912 C CA . ALA A 1 241 ? -14.063 3.859 12.344 1.00 85.00 241 ALA A CA 1
ATOM 1913 C C . ALA A 1 241 ? -13.619 4.560 11.051 1.00 85.00 241 ALA A C 1
ATOM 1915 O O . ALA A 1 241 ? -13.026 3.941 10.161 1.00 85.00 241 ALA A O 1
ATOM 1916 N N . LYS A 1 242 ? -13.864 5.874 10.954 1.00 87.62 242 LYS A N 1
ATOM 1917 C CA . LYS A 1 242 ? -13.431 6.688 9.806 1.00 87.62 242 LYS A CA 1
ATOM 1918 C C . LYS A 1 242 ? -11.910 6.730 9.685 1.00 87.62 242 LYS A C 1
ATOM 1920 O O . LYS A 1 242 ? -11.387 6.570 8.582 1.00 87.62 242 LYS A O 1
ATOM 1925 N N . LEU A 1 243 ? -11.214 6.932 10.806 1.00 90.06 243 LEU A N 1
ATOM 1926 C CA . LEU A 1 243 ? -9.754 6.932 10.846 1.00 90.06 243 LEU A CA 1
ATOM 1927 C C . LEU A 1 243 ? -9.195 5.563 10.445 1.00 90.06 243 LEU A C 1
ATOM 1929 O O . LEU A 1 243 ? -8.356 5.484 9.549 1.00 90.06 243 LEU A O 1
ATOM 1933 N N . LEU A 1 244 ? -9.715 4.496 11.049 1.00 85.69 244 LEU A N 1
ATOM 1934 C CA . LEU A 1 244 ? -9.276 3.125 10.832 1.00 85.69 244 LEU A CA 1
ATOM 1935 C C . LEU A 1 244 ? -9.433 2.702 9.370 1.00 85.69 244 LEU A C 1
ATOM 1937 O O . LEU A 1 244 ? -8.511 2.144 8.785 1.00 85.69 244 LEU A O 1
ATOM 1941 N N . THR A 1 245 ? -10.556 3.049 8.739 1.00 81.94 245 THR A N 1
ATOM 1942 C CA . THR A 1 245 ? -10.786 2.783 7.308 1.00 81.94 245 THR A CA 1
ATOM 1943 C C . THR A 1 245 ? -9.697 3.418 6.435 1.00 81.94 245 THR A C 1
ATOM 1945 O O . THR A 1 245 ? -9.187 2.794 5.503 1.00 81.94 245 THR A O 1
ATOM 1948 N N . LYS A 1 246 ? -9.297 4.660 6.739 1.00 83.56 246 LYS A N 1
ATOM 1949 C CA . LYS A 1 246 ? -8.238 5.353 5.992 1.00 83.56 246 LYS A CA 1
ATOM 1950 C C . LYS A 1 246 ? -6.848 4.793 6.299 1.00 83.56 246 LYS A C 1
ATOM 1952 O O . LYS A 1 246 ? -6.053 4.662 5.371 1.00 83.56 246 LYS A O 1
ATOM 1957 N N . GLN A 1 247 ? -6.581 4.416 7.549 1.00 83.56 247 GLN A N 1
ATOM 1958 C CA . GLN A 1 247 ? -5.336 3.761 7.964 1.00 83.56 247 GLN A CA 1
ATOM 1959 C C . GLN A 1 247 ? -5.158 2.388 7.301 1.00 83.56 247 GLN A C 1
ATOM 1961 O O . GLN A 1 247 ? -4.091 2.114 6.754 1.00 83.56 247 GLN A O 1
ATOM 1966 N N . ARG A 1 248 ? -6.210 1.563 7.242 1.00 78.44 248 ARG A N 1
ATOM 1967 C CA . ARG A 1 248 ? -6.201 0.279 6.520 1.00 78.44 248 ARG A CA 1
ATOM 1968 C C . ARG A 1 248 ? -5.905 0.459 5.038 1.00 78.44 248 ARG A C 1
ATOM 1970 O O . ARG A 1 248 ? -5.093 -0.273 4.485 1.00 78.44 248 ARG A O 1
ATOM 1977 N N . GLY A 1 249 ? -6.464 1.498 4.415 1.00 74.88 249 GLY A N 1
ATOM 1978 C CA . GLY A 1 249 ? -6.119 1.850 3.038 1.00 74.88 249 GLY A CA 1
ATOM 1979 C C . GLY A 1 249 ? -4.625 2.154 2.842 1.00 74.88 249 GLY A C 1
ATOM 1980 O O . GLY A 1 249 ? -4.106 1.944 1.748 1.00 74.88 249 GLY A O 1
ATOM 1981 N N . LEU A 1 250 ? -3.923 2.655 3.863 1.00 76.75 250 LEU A N 1
ATOM 1982 C CA . LEU A 1 250 ? -2.472 2.897 3.831 1.00 76.75 250 LEU A CA 1
ATOM 1983 C C . LEU A 1 250 ? -1.642 1.623 4.083 1.00 76.75 250 LEU A C 1
ATOM 1985 O O . LEU A 1 250 ? -0.420 1.704 4.178 1.00 76.75 250 LEU A O 1
ATOM 1989 N N . GLY A 1 251 ? -2.287 0.459 4.205 1.00 74.25 251 GLY A N 1
ATOM 1990 C CA . GLY A 1 251 ? -1.635 -0.812 4.515 1.00 74.25 251 GLY A CA 1
ATOM 1991 C C . GLY A 1 251 ? -1.379 -1.035 6.008 1.00 74.25 251 GLY A C 1
ATOM 1992 O O . GLY A 1 251 ? -0.585 -1.904 6.357 1.00 74.25 251 GLY A O 1
ATOM 1993 N N . ILE A 1 252 ? -2.016 -0.265 6.903 1.00 76.12 252 ILE A N 1
ATOM 1994 C CA . ILE A 1 252 ? -1.956 -0.514 8.352 1.00 76.12 252 ILE A CA 1
ATOM 1995 C C . ILE A 1 252 ? -3.000 -1.579 8.695 1.00 76.12 252 ILE A C 1
ATOM 1997 O O . ILE A 1 252 ? -4.183 -1.273 8.828 1.00 76.12 252 ILE A O 1
ATOM 2001 N N . THR A 1 253 ? -2.562 -2.829 8.821 1.00 74.38 253 THR A N 1
ATOM 2002 C CA . THR A 1 253 ? -3.428 -3.985 9.100 1.00 74.38 253 THR A CA 1
ATOM 2003 C C . THR A 1 253 ? -2.793 -4.930 10.122 1.00 74.38 253 THR A C 1
ATOM 2005 O O . THR A 1 253 ? -1.582 -4.886 10.358 1.00 74.38 253 THR A O 1
ATOM 2008 N N . GLY A 1 254 ? -3.598 -5.818 10.712 1.00 73.00 254 GLY A N 1
ATOM 2009 C CA . GLY A 1 254 ? -3.119 -6.873 11.612 1.00 73.00 254 GLY A CA 1
ATOM 2010 C C . GLY A 1 254 ? -2.409 -6.314 12.846 1.00 73.00 254 GLY A C 1
ATOM 2011 O O . GLY A 1 254 ? -2.927 -5.425 13.520 1.00 73.00 254 GLY A O 1
ATOM 2012 N N . GLN A 1 255 ? -1.194 -6.791 13.122 1.00 71.00 255 GLN A N 1
ATOM 2013 C CA . GLN A 1 255 ? -0.447 -6.397 14.319 1.00 71.00 255 GLN A CA 1
ATOM 2014 C C . GLN A 1 255 ? -0.165 -4.885 14.382 1.00 71.00 255 GLN A C 1
ATOM 2016 O O . GLN A 1 255 ? -0.208 -4.301 15.461 1.00 71.00 255 GLN A O 1
ATOM 2021 N N . ALA A 1 256 ? 0.081 -4.226 13.242 1.00 72.00 256 ALA A N 1
ATOM 2022 C CA . ALA A 1 256 ? 0.346 -2.783 13.193 1.00 72.00 256 ALA A CA 1
ATOM 2023 C C . ALA A 1 256 ? -0.882 -1.934 13.569 1.00 72.00 256 ALA A C 1
ATOM 2025 O O . ALA A 1 256 ? -0.733 -0.812 14.060 1.00 72.00 256 ALA A O 1
ATOM 2026 N N . GLU A 1 257 ? -2.081 -2.471 13.334 1.00 79.75 257 GLU A N 1
ATOM 2027 C CA . GLU A 1 257 ? -3.348 -1.894 13.776 1.00 79.75 257 GLU A CA 1
ATOM 2028 C C . GLU A 1 257 ? -3.555 -2.128 15.280 1.00 79.75 257 GLU A C 1
ATOM 2030 O O . GLU A 1 257 ? -3.910 -1.195 15.999 1.00 79.75 257 GLU A O 1
ATOM 2035 N N . GLU A 1 258 ? -3.284 -3.348 15.759 1.00 75.44 258 GLU A N 1
ATOM 2036 C CA . GLU A 1 258 ? -3.398 -3.753 17.171 1.00 75.44 258 GLU A CA 1
ATOM 2037 C C . GLU A 1 258 ? -2.557 -2.900 18.114 1.00 75.44 258 GLU A C 1
ATOM 2039 O O . GLU A 1 258 ? -3.059 -2.423 19.130 1.00 75.44 258 GLU A O 1
ATOM 2044 N N . ILE A 1 259 ? -1.295 -2.667 17.757 1.00 74.50 259 ILE A N 1
ATOM 2045 C CA . ILE A 1 259 ? -0.364 -1.870 18.567 1.00 74.50 259 ILE A CA 1
ATOM 2046 C C . ILE A 1 259 ? -0.455 -0.364 18.272 1.00 74.50 259 ILE A C 1
ATOM 2048 O O . ILE A 1 259 ? 0.336 0.424 18.793 1.00 74.50 259 ILE A O 1
ATOM 2052 N N . GLY A 1 260 ? -1.390 0.052 17.413 1.00 81.31 260 GLY A N 1
ATOM 2053 C CA . GLY A 1 260 ? -1.540 1.441 16.995 1.00 81.31 260 GLY A CA 1
ATOM 2054 C C . GLY A 1 260 ? -1.955 2.358 18.158 1.00 81.31 260 GLY A C 1
ATOM 2055 O O . GLY A 1 260 ? -2.826 1.999 18.953 1.00 81.31 260 GLY A O 1
ATOM 2056 N N . PRO A 1 261 ? -1.419 3.590 18.254 1.00 85.06 261 PRO A N 1
ATOM 2057 C CA . PRO A 1 261 ? -1.643 4.455 19.416 1.00 85.06 261 PRO A CA 1
ATOM 2058 C C . PRO A 1 261 ? -3.109 4.851 19.611 1.00 85.06 261 PRO A C 1
ATOM 2060 O O . PRO A 1 261 ? -3.553 5.034 20.743 1.00 85.06 261 PRO A O 1
ATOM 2063 N N . TRP A 1 262 ? -3.883 4.977 18.530 1.00 89.19 262 TRP A N 1
ATOM 2064 C CA . TRP A 1 262 ? -5.315 5.270 18.625 1.00 89.19 262 TRP A CA 1
ATOM 2065 C C . TRP A 1 262 ? -6.120 4.094 19.153 1.00 89.19 262 TRP A C 1
ATOM 2067 O O . TRP A 1 262 ? -6.988 4.308 19.996 1.00 89.19 262 TRP A O 1
ATOM 2077 N N . ARG A 1 263 ? -5.795 2.871 18.724 1.00 88.12 263 ARG A N 1
ATOM 2078 C CA . ARG A 1 263 ? -6.433 1.660 19.239 1.00 88.12 263 ARG A CA 1
ATOM 2079 C C . ARG A 1 263 ? -6.192 1.528 20.735 1.00 88.12 263 ARG A C 1
ATOM 2081 O O . ARG A 1 263 ? -7.146 1.479 21.500 1.00 88.12 263 ARG A O 1
ATOM 2088 N N . THR A 1 264 ? -4.935 1.650 21.157 1.00 88.69 264 THR A N 1
ATOM 2089 C CA . THR A 1 264 ? -4.551 1.640 22.574 1.00 88.69 264 THR A CA 1
ATOM 2090 C C . THR A 1 264 ? -5.312 2.689 23.391 1.00 88.69 264 THR A C 1
ATOM 2092 O O . THR A 1 264 ? -5.762 2.404 24.498 1.00 88.69 264 THR A O 1
ATOM 2095 N N . LYS A 1 265 ? -5.508 3.907 22.865 1.00 90.88 265 LYS A N 1
ATOM 2096 C CA . LYS A 1 265 ? -6.277 4.961 23.554 1.00 90.88 265 LYS A CA 1
ATOM 2097 C C . LYS A 1 265 ? -7.763 4.619 23.689 1.00 90.88 265 LYS A C 1
ATOM 2099 O O . LYS A 1 265 ? -8.326 4.839 24.760 1.00 90.88 265 LYS A O 1
ATOM 2104 N N . VAL A 1 266 ? -8.391 4.092 22.636 1.00 91.69 266 VAL A N 1
ATOM 2105 C CA . VAL A 1 266 ? -9.810 3.695 22.667 1.00 91.69 266 VAL A CA 1
ATOM 2106 C C . VAL A 1 266 ? -10.010 2.482 23.583 1.00 91.69 266 VAL A C 1
ATOM 2108 O O . VAL A 1 266 ? -10.906 2.506 24.426 1.00 91.69 266 VAL A O 1
ATOM 2111 N N . ASP A 1 267 ? -9.133 1.479 23.505 1.00 90.69 267 ASP A N 1
ATOM 2112 C CA . ASP A 1 267 ? -9.149 0.307 24.388 1.00 90.69 267 ASP A CA 1
ATOM 2113 C C . ASP A 1 267 ? -8.974 0.713 25.858 1.00 90.69 267 ASP A C 1
ATOM 2115 O O . ASP A 1 267 ? -9.716 0.251 26.724 1.00 90.69 267 ASP A O 1
ATOM 2119 N N . ASN A 1 268 ? -8.053 1.637 26.153 1.00 91.69 268 ASN A N 1
ATOM 2120 C CA . ASN A 1 268 ? -7.863 2.162 27.507 1.00 91.69 268 ASN A CA 1
ATOM 2121 C C . ASN A 1 268 ? -9.096 2.918 28.024 1.00 91.69 268 ASN A C 1
ATOM 2123 O O . ASN A 1 268 ? -9.452 2.764 29.195 1.00 91.69 268 ASN A O 1
ATOM 2127 N N . LEU A 1 269 ? -9.773 3.698 27.171 1.00 93.06 269 LEU A N 1
ATOM 2128 C CA . LEU A 1 269 ? -11.032 4.356 27.530 1.00 93.06 269 LEU A CA 1
ATOM 2129 C C . LEU A 1 269 ? -12.103 3.315 27.883 1.00 93.06 269 LEU A C 1
ATOM 2131 O O . LEU A 1 269 ? -12.673 3.378 28.973 1.00 93.06 269 LEU A O 1
ATOM 2135 N N . MET A 1 270 ? -12.330 2.327 27.013 1.00 91.75 270 MET A N 1
ATOM 2136 C CA . MET A 1 270 ? -13.321 1.267 27.243 1.00 91.75 270 MET A CA 1
ATOM 2137 C C . MET A 1 270 ? -13.005 0.463 28.508 1.00 91.75 270 MET A C 1
ATOM 2139 O O . MET A 1 270 ? -13.882 0.245 29.352 1.00 91.75 270 MET A O 1
ATOM 2143 N N . LYS A 1 271 ? -11.727 0.130 28.717 1.00 92.06 271 LYS A N 1
ATOM 2144 C CA . LYS A 1 271 ? -11.248 -0.553 29.920 1.00 92.06 271 LYS A CA 1
ATOM 2145 C C . LYS A 1 271 ? -11.496 0.265 31.181 1.00 92.06 271 LYS A C 1
ATOM 2147 O O . LYS A 1 271 ? -11.963 -0.285 32.178 1.00 92.06 271 LYS A O 1
ATOM 2152 N N . SER A 1 272 ? -11.256 1.577 31.140 1.00 91.94 272 SER A N 1
ATOM 2153 C CA . SER A 1 272 ? -11.529 2.472 32.273 1.00 91.94 272 SER A CA 1
ATOM 2154 C C . SER A 1 272 ? -13.017 2.517 32.644 1.00 91.94 272 SER A C 1
ATOM 2156 O O . SER A 1 272 ? -13.355 2.660 33.821 1.00 91.94 272 SER A O 1
ATOM 2158 N N . LEU A 1 273 ? -13.905 2.323 31.665 1.00 90.50 273 LEU A N 1
ATOM 2159 C CA . LEU A 1 273 ? -15.355 2.259 31.853 1.00 90.50 273 LEU A CA 1
ATOM 2160 C C . LEU A 1 273 ? -15.849 0.855 32.238 1.00 90.50 273 LEU A C 1
ATOM 2162 O O . LEU A 1 273 ? -16.987 0.715 32.677 1.00 90.50 273 LEU A O 1
ATOM 2166 N N . GLY A 1 274 ? -14.988 -0.165 32.168 1.00 88.94 274 GLY A N 1
ATOM 2167 C CA . GLY A 1 274 ? -15.287 -1.527 32.614 1.00 88.94 274 GLY A CA 1
ATOM 2168 C C . GLY A 1 274 ? -15.597 -2.519 31.491 1.00 88.94 274 GLY A C 1
ATOM 2169 O O . GLY A 1 274 ? -16.303 -3.504 31.734 1.00 88.94 274 GLY A O 1
ATO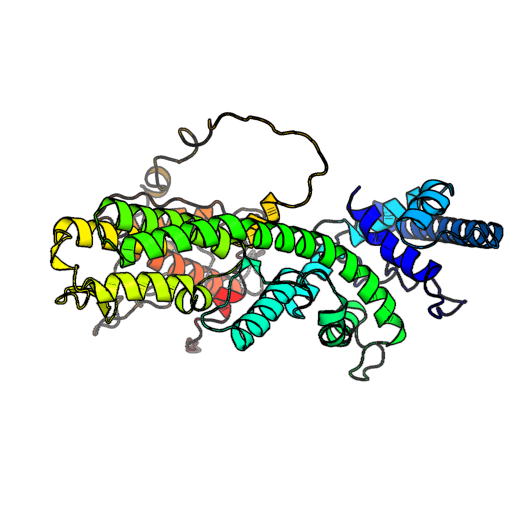M 2170 N N . ARG A 1 275 ? -15.112 -2.271 30.268 1.00 88.06 275 ARG A N 1
ATOM 2171 C CA . ARG A 1 275 ? -15.184 -3.207 29.134 1.00 88.06 275 ARG A CA 1
ATOM 2172 C C . ARG A 1 275 ? -13.798 -3.485 28.578 1.00 88.06 275 ARG A C 1
ATOM 2174 O O . ARG A 1 275 ? -13.069 -2.563 28.239 1.00 88.06 275 ARG A O 1
ATOM 2181 N N . GLU A 1 276 ? -13.435 -4.755 28.482 1.00 87.38 276 GLU A N 1
ATOM 2182 C CA . GLU A 1 276 ? -12.187 -5.176 27.847 1.00 87.38 276 GLU A CA 1
ATOM 2183 C C . GLU A 1 276 ? -12.347 -6.549 27.191 1.00 87.38 276 GLU A C 1
ATOM 2185 O O . GLU A 1 276 ? -13.248 -7.312 27.543 1.00 87.38 276 GLU A O 1
ATOM 2190 N N . THR A 1 277 ? -11.451 -6.882 26.263 1.00 78.62 277 THR A N 1
ATOM 2191 C CA . THR A 1 277 ? -11.340 -8.235 25.707 1.00 78.62 277 THR A CA 1
ATOM 2192 C C . THR A 1 277 ? -10.280 -9.016 26.481 1.00 78.62 277 THR A C 1
ATOM 2194 O O . THR A 1 277 ? -9.144 -8.559 26.598 1.00 78.62 277 THR A O 1
ATOM 2197 N N . GLN A 1 278 ? -10.611 -10.210 26.977 1.00 75.44 278 GLN A N 1
ATOM 2198 C CA . GLN A 1 278 ? -9.628 -11.172 27.495 1.00 75.44 278 GLN A CA 1
ATOM 2199 C C . GLN A 1 278 ? -9.840 -12.523 26.824 1.00 75.44 278 GLN A C 1
ATOM 2201 O O . GLN A 1 278 ? -10.952 -13.043 26.813 1.00 75.44 278 GLN A O 1
ATOM 2206 N N . GLY A 1 279 ? -8.782 -13.082 26.229 1.00 65.31 279 GLY A N 1
ATOM 2207 C CA . GLY A 1 279 ? -8.864 -14.375 25.538 1.00 65.31 279 GLY A CA 1
ATOM 2208 C C . GLY A 1 279 ? -9.902 -14.411 24.407 1.00 65.31 279 GLY A C 1
ATOM 2209 O O . GLY A 1 279 ? -10.522 -15.442 24.185 1.00 65.31 279 GLY A O 1
ATOM 2210 N N . GLY A 1 280 ? -10.148 -13.277 23.740 1.00 64.94 280 GLY A N 1
ATOM 2211 C CA . GLY A 1 280 ? -11.155 -13.159 22.678 1.00 64.94 280 GLY A CA 1
ATOM 2212 C C . GLY A 1 280 ? -12.601 -13.000 23.163 1.00 64.94 280 GLY A C 1
ATOM 2213 O O . GLY A 1 280 ? -13.495 -12.846 22.337 1.00 64.94 280 GLY A O 1
ATOM 2214 N N . GLN A 1 281 ? -12.852 -12.988 24.476 1.00 69.00 281 GLN A N 1
ATOM 2215 C CA . GLN A 1 281 ? -14.183 -12.759 25.041 1.00 69.00 281 GLN A CA 1
ATOM 2216 C C . GLN A 1 281 ? -14.305 -11.369 25.665 1.00 69.00 281 GLN A C 1
ATOM 2218 O O . GLN A 1 281 ? -13.358 -10.843 26.253 1.00 69.00 281 GLN A O 1
ATOM 2223 N N . THR A 1 282 ? -15.498 -10.782 25.554 1.00 78.06 282 THR A N 1
ATOM 2224 C CA . THR A 1 282 ? -15.825 -9.526 26.237 1.00 78.06 282 THR A CA 1
ATOM 2225 C C . THR A 1 282 ? -15.969 -9.785 27.732 1.00 78.06 282 THR A C 1
ATOM 2227 O O . THR A 1 282 ? -16.832 -10.553 28.153 1.00 78.06 282 THR A O 1
ATOM 2230 N N . VAL A 1 283 ? -15.161 -9.103 28.538 1.00 83.12 283 VAL A N 1
ATOM 2231 C CA . VAL A 1 283 ? -15.227 -9.150 29.998 1.00 83.12 283 VAL A CA 1
ATOM 2232 C C . VAL A 1 283 ? -15.838 -7.854 30.515 1.00 83.12 283 VAL A C 1
ATOM 2234 O O . VAL A 1 283 ? -15.375 -6.752 30.209 1.00 83.12 283 VAL A O 1
ATOM 2237 N N . ARG A 1 284 ? -16.878 -7.991 31.342 1.00 86.62 284 ARG A N 1
ATOM 2238 C CA . ARG A 1 284 ? -17.472 -6.881 32.091 1.00 86.62 284 ARG A CA 1
ATOM 2239 C C . ARG A 1 284 ? -16.794 -6.772 33.453 1.00 86.62 284 ARG A C 1
ATOM 2241 O O . ARG A 1 284 ? -16.730 -7.747 34.200 1.00 86.62 284 ARG A O 1
ATOM 2248 N N . ARG A 1 285 ? -16.286 -5.587 33.783 1.00 85.94 285 ARG A N 1
ATOM 2249 C CA . ARG A 1 285 ? -15.676 -5.277 35.084 1.00 85.94 285 ARG A CA 1
ATOM 2250 C C . ARG A 1 285 ? -16.263 -3.996 35.651 1.00 85.94 285 ARG A C 1
ATOM 2252 O O . ARG A 1 285 ? -16.857 -3.196 34.932 1.00 85.94 285 ARG A O 1
ATOM 2259 N N . LYS A 1 286 ? -16.065 -3.782 36.951 1.00 82.81 286 LYS A N 1
ATOM 2260 C CA . LYS A 1 286 ? -16.372 -2.495 37.575 1.00 82.81 286 LYS A CA 1
ATOM 2261 C C . LYS A 1 286 ? -15.457 -1.427 36.968 1.00 82.81 286 LYS A C 1
ATOM 2263 O O . LYS A 1 286 ? -14.238 -1.565 37.037 1.00 82.81 286 LYS A O 1
ATOM 2268 N N . GLY A 1 287 ? -16.046 -0.392 36.369 1.00 83.75 287 GLY A N 1
ATOM 2269 C CA . GLY A 1 287 ? -15.294 0.720 35.790 1.00 83.75 287 GLY A CA 1
ATOM 2270 C C . GLY A 1 287 ? -14.457 1.443 36.847 1.00 83.75 287 GLY A C 1
ATOM 2271 O O . GLY A 1 287 ? -14.943 1.738 37.939 1.00 83.75 287 GLY A O 1
ATOM 2272 N N . ALA A 1 288 ? -13.197 1.722 36.517 1.00 87.50 288 ALA A N 1
ATOM 2273 C CA . ALA A 1 288 ? -12.284 2.505 37.348 1.00 87.50 288 ALA A CA 1
ATOM 2274 C C . ALA A 1 288 ? -12.508 4.020 37.191 1.00 87.50 288 ALA A C 1
ATOM 2276 O O . ALA A 1 288 ? -12.066 4.804 38.030 1.00 87.50 288 ALA A O 1
ATOM 2277 N N . HIS A 1 289 ? -13.190 4.444 36.124 1.00 87.19 289 HIS A N 1
ATOM 2278 C CA . HIS A 1 289 ? -13.449 5.851 35.853 1.00 87.19 289 HIS A CA 1
ATOM 2279 C C . HIS A 1 289 ? -14.413 6.463 36.895 1.00 87.19 289 HIS A C 1
ATOM 2281 O O . HIS A 1 289 ? -15.483 5.892 37.129 1.00 87.19 289 HIS A O 1
ATOM 2287 N N . PRO A 1 290 ? -14.130 7.656 37.466 1.00 84.38 290 PRO A N 1
ATOM 2288 C CA . PRO A 1 290 ? -14.978 8.282 38.496 1.00 84.38 290 PRO A CA 1
ATOM 2289 C C . PRO A 1 290 ? -16.434 8.496 38.060 1.00 84.38 290 PRO A C 1
ATOM 2291 O O . PRO A 1 290 ? -17.360 8.473 38.873 1.00 84.38 290 PRO A O 1
ATOM 2294 N N . LYS A 1 291 ? -16.633 8.686 36.752 1.00 85.81 291 LYS A N 1
ATOM 2295 C CA . LYS A 1 291 ? -17.936 8.883 36.112 1.00 85.81 291 LYS A CA 1
ATOM 2296 C C . LYS A 1 291 ? -18.474 7.641 35.388 1.00 85.81 291 LYS A C 1
ATOM 2298 O O . LYS A 1 291 ? -19.488 7.754 34.716 1.00 85.81 291 LYS A O 1
ATOM 2303 N N . ALA A 1 292 ? -17.856 6.462 35.525 1.00 81.06 292 ALA A N 1
ATOM 2304 C CA . ALA A 1 292 ? -18.332 5.238 34.856 1.00 81.06 292 ALA A CA 1
ATOM 2305 C C . ALA A 1 292 ? -19.808 4.935 35.170 1.00 81.06 292 ALA A C 1
ATOM 2307 O O . ALA A 1 292 ? -20.560 4.540 34.289 1.00 81.06 292 ALA A O 1
ATOM 2308 N N . ARG A 1 293 ? -20.239 5.212 36.409 1.00 80.69 293 ARG A N 1
ATOM 2309 C CA . ARG A 1 293 ? -21.632 5.054 36.866 1.00 80.69 293 ARG A CA 1
ATOM 2310 C C . ARG A 1 293 ? -22.660 5.929 36.134 1.00 80.69 293 ARG A C 1
ATOM 2312 O O . ARG A 1 293 ? -23.849 5.715 36.328 1.00 80.69 293 ARG A O 1
ATOM 2319 N N . LEU A 1 294 ? -22.220 6.951 35.393 1.00 79.81 294 LEU A N 1
ATOM 2320 C CA . LEU A 1 294 ? -23.108 7.856 34.653 1.00 79.81 294 LEU A CA 1
ATOM 2321 C C . LEU A 1 294 ? -23.561 7.263 33.313 1.00 79.81 294 LEU A C 1
ATOM 2323 O O . LEU A 1 294 ? -24.542 7.734 32.748 1.00 79.81 294 LEU A O 1
ATOM 2327 N N . VAL A 1 295 ? -22.876 6.229 32.819 1.00 83.75 295 VAL A N 1
ATOM 2328 C CA . VAL A 1 295 ? -23.265 5.508 31.605 1.00 83.75 295 VAL A CA 1
ATOM 2329 C C . VAL A 1 295 ? -24.009 4.244 32.013 1.00 83.75 295 VAL A C 1
ATOM 2331 O O . VAL A 1 295 ? -23.528 3.478 32.847 1.00 83.75 295 VAL A O 1
ATOM 2334 N N . SER A 1 296 ? -25.185 4.018 31.427 1.00 85.75 296 SER A N 1
ATOM 2335 C CA . SER A 1 296 ? -25.921 2.774 31.651 1.00 85.75 296 SER A CA 1
ATOM 2336 C C . SER A 1 296 ? -25.130 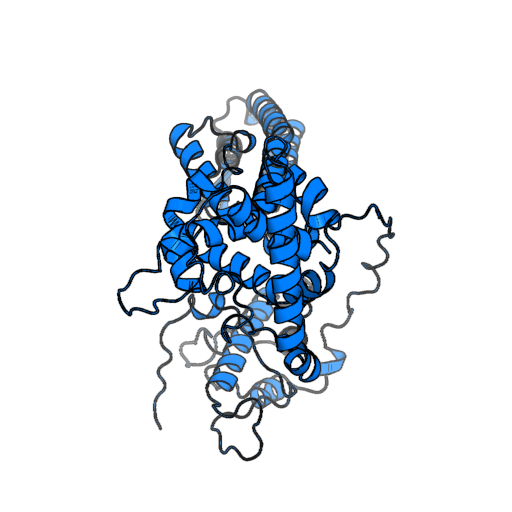1.578 31.102 1.00 85.75 296 SER A C 1
ATOM 2338 O O . SER A 1 296 ? -24.421 1.696 30.101 1.00 85.75 296 SER A O 1
ATOM 2340 N N . GLU A 1 297 ? -25.257 0.400 31.721 1.00 85.81 297 GLU A N 1
ATOM 2341 C CA . GLU A 1 297 ? -24.564 -0.798 31.221 1.00 85.81 297 GLU A CA 1
ATOM 2342 C C . GLU A 1 297 ? -24.965 -1.145 29.782 1.00 85.81 297 GLU A C 1
ATOM 2344 O O . GLU A 1 297 ? -24.114 -1.570 29.003 1.00 85.81 297 GLU A O 1
ATOM 2349 N N . ALA A 1 298 ? -26.229 -0.906 29.416 1.00 84.38 298 ALA A N 1
ATOM 2350 C CA . ALA A 1 298 ? -26.745 -1.141 28.072 1.00 84.38 298 ALA A CA 1
ATOM 2351 C C . ALA A 1 298 ? -26.109 -0.208 27.029 1.00 84.38 298 ALA A C 1
ATOM 2353 O O . ALA A 1 298 ? -25.744 -0.658 25.944 1.00 84.38 298 ALA A O 1
ATOM 2354 N N . ASP A 1 299 ? -25.934 1.078 27.350 1.00 85.00 299 ASP A N 1
ATOM 2355 C CA . ASP A 1 299 ? -25.289 2.028 26.435 1.00 85.00 299 ASP A CA 1
ATOM 2356 C C . ASP A 1 299 ? -23.791 1.744 26.289 1.00 85.00 299 ASP A C 1
ATOM 2358 O O . ASP A 1 299 ? -23.241 1.863 25.192 1.00 85.00 299 ASP A O 1
ATOM 2362 N N . LEU A 1 300 ? -23.137 1.330 27.377 1.00 86.12 300 LEU A N 1
ATOM 2363 C CA . LEU A 1 300 ? -21.732 0.935 27.356 1.00 86.12 300 LEU A CA 1
ATOM 2364 C C . LEU A 1 300 ? -21.518 -0.353 26.546 1.00 86.12 300 LEU A C 1
ATOM 2366 O O . LEU A 1 300 ? -20.566 -0.433 25.772 1.00 86.12 300 LEU A O 1
ATOM 2370 N N . ASP A 1 301 ? -22.413 -1.334 26.679 1.00 83.25 301 ASP A N 1
ATOM 2371 C CA . ASP A 1 301 ? -22.396 -2.553 25.865 1.00 83.25 301 ASP A CA 1
ATOM 2372 C C . ASP A 1 301 ? -22.632 -2.246 24.384 1.00 83.25 301 ASP A C 1
ATOM 2374 O O . ASP A 1 301 ? -21.901 -2.752 23.538 1.00 83.25 301 ASP A O 1
ATOM 2378 N N . ALA A 1 302 ? -23.595 -1.381 24.057 1.00 81.69 302 ALA A N 1
ATOM 2379 C CA . ALA A 1 302 ? -23.858 -0.983 22.675 1.00 81.69 302 ALA A CA 1
ATOM 2380 C C . ALA A 1 302 ? -22.656 -0.259 22.043 1.00 81.69 302 ALA A C 1
ATOM 2382 O O . ALA A 1 302 ? -22.298 -0.533 20.897 1.00 81.69 302 ALA A O 1
ATOM 2383 N N . ALA A 1 303 ? -22.004 0.638 22.791 1.00 83.31 303 ALA A N 1
ATOM 2384 C CA . ALA A 1 303 ? -20.789 1.310 22.335 1.00 83.31 303 ALA A CA 1
ATOM 2385 C C . ALA A 1 303 ? -19.627 0.324 22.141 1.00 83.31 303 ALA A C 1
ATOM 2387 O O . ALA A 1 303 ? -18.893 0.421 21.159 1.00 83.31 303 ALA A O 1
ATOM 2388 N N . TRP A 1 304 ? -19.480 -0.642 23.051 1.00 86.19 304 TRP A N 1
ATOM 2389 C CA . TRP A 1 304 ? -18.461 -1.681 22.955 1.00 86.19 304 TRP A CA 1
ATOM 2390 C C . TRP A 1 304 ? -18.679 -2.602 21.752 1.00 86.19 304 TRP A C 1
ATOM 2392 O O . TRP A 1 304 ? -17.740 -2.839 20.997 1.00 86.19 304 TRP A O 1
ATOM 2402 N N . VAL A 1 305 ? -19.909 -3.071 21.531 1.00 81.81 305 VAL A N 1
ATOM 2403 C CA . VAL A 1 305 ? -20.264 -3.890 20.362 1.00 81.81 305 VAL A CA 1
ATOM 2404 C C . VAL A 1 305 ? -19.989 -3.123 19.072 1.00 81.81 305 VAL A C 1
ATOM 2406 O O . VAL A 1 305 ? -19.280 -3.639 18.215 1.00 81.81 305 VAL A O 1
ATOM 2409 N N . GLY A 1 306 ? -20.439 -1.868 18.964 1.00 77.38 306 GLY A N 1
ATOM 2410 C CA . GLY A 1 306 ? -20.177 -1.051 17.776 1.00 77.38 306 GLY A CA 1
ATOM 2411 C C . GLY A 1 306 ? -18.683 -0.810 17.529 1.00 77.38 306 GLY A C 1
ATOM 2412 O O . GLY A 1 306 ? -18.233 -0.796 16.387 1.00 77.38 306 GLY A O 1
ATOM 2413 N N . TYR A 1 307 ? -17.887 -0.661 18.589 1.00 83.44 307 TYR A N 1
ATOM 2414 C CA . TYR A 1 307 ? -16.431 -0.582 18.474 1.00 83.44 307 TYR A CA 1
ATOM 2415 C C . TYR A 1 307 ? -15.810 -1.897 17.988 1.00 83.44 307 TYR A C 1
ATOM 2417 O O . TYR A 1 307 ? -14.969 -1.877 17.091 1.00 83.44 307 TYR A O 1
ATOM 2425 N N . GLN A 1 308 ? -16.247 -3.039 18.523 1.00 82.31 308 GLN A N 1
ATOM 2426 C CA . GLN A 1 308 ? -15.782 -4.347 18.066 1.00 82.31 308 GLN A CA 1
ATOM 2427 C C . GLN A 1 308 ? -16.142 -4.573 16.594 1.00 82.31 308 GLN A C 1
ATOM 2429 O O . GLN A 1 308 ? -15.272 -4.944 15.814 1.00 82.31 308 GLN A O 1
ATOM 2434 N N . GLU A 1 309 ? -17.377 -4.288 16.179 1.00 76.50 309 GLU A N 1
ATOM 2435 C CA . GLU A 1 309 ? -17.820 -4.423 14.783 1.00 76.50 309 GLU A CA 1
ATOM 2436 C C . GLU A 1 309 ? -16.917 -3.659 13.806 1.00 76.50 309 GLU A C 1
ATOM 2438 O O . GLU A 1 309 ? -16.547 -4.194 12.764 1.00 76.50 309 GLU A O 1
ATOM 2443 N N . VAL A 1 310 ? -16.486 -2.448 14.171 1.00 77.31 310 VAL A N 1
ATOM 2444 C CA . VAL A 1 310 ? -15.545 -1.638 13.380 1.00 77.31 310 VAL A CA 1
ATOM 2445 C C . VAL A 1 310 ? -14.197 -2.345 13.185 1.00 77.31 310 VAL A C 1
ATOM 2447 O O . VAL A 1 310 ? -13.620 -2.288 12.092 1.00 77.31 310 VAL A O 1
ATOM 2450 N N . LEU A 1 311 ? -13.701 -3.042 14.211 1.00 74.94 311 LEU A N 1
ATOM 2451 C CA . LEU A 1 311 ? -12.466 -3.826 14.120 1.00 74.94 311 LEU A CA 1
ATOM 2452 C C . LEU A 1 311 ? -12.628 -5.031 13.182 1.00 74.94 311 LEU A C 1
ATOM 2454 O O . LEU A 1 311 ? -11.695 -5.345 12.448 1.00 74.94 311 LEU A O 1
ATOM 2458 N N . TRP A 1 312 ? -13.804 -5.661 13.145 1.00 66.00 312 TRP A N 1
ATOM 2459 C CA . TRP A 1 312 ? -14.060 -6.857 12.331 1.00 66.00 312 TRP A CA 1
ATOM 2460 C C . TRP A 1 312 ? -14.312 -6.583 10.839 1.00 66.00 312 TRP A C 1
ATOM 2462 O O . TRP A 1 312 ? -14.312 -7.529 10.053 1.00 66.00 312 TRP A O 1
ATOM 2472 N N . VAL A 1 313 ? -14.500 -5.324 10.416 1.00 58.94 313 VAL A N 1
ATOM 2473 C CA . VAL A 1 313 ? -14.666 -4.988 8.988 1.00 58.94 313 VAL A CA 1
ATOM 2474 C C . VAL A 1 313 ? -13.380 -5.327 8.208 1.00 58.94 313 VAL A C 1
ATOM 2476 O O . VAL A 1 313 ? -12.342 -4.723 8.483 1.00 58.94 313 VAL A O 1
ATOM 2479 N N . PRO A 1 314 ? -13.405 -6.238 7.214 1.00 50.00 314 PRO A N 1
ATOM 2480 C CA . PRO A 1 314 ? -12.212 -6.599 6.446 1.00 50.00 314 PRO A CA 1
ATOM 2481 C C . PRO A 1 314 ? -11.592 -5.389 5.738 1.00 50.00 314 PRO A C 1
ATOM 2483 O O . PRO A 1 314 ? -12.301 -4.497 5.267 1.00 50.00 314 PRO A O 1
ATOM 2486 N N . SER A 1 315 ? -10.261 -5.349 5.637 1.00 43.75 315 SER A N 1
ATOM 2487 C CA . SER A 1 315 ? -9.576 -4.329 4.839 1.00 43.75 315 SER A CA 1
ATOM 2488 C C . SER A 1 315 ? -9.824 -4.555 3.348 1.00 43.75 315 SER A C 1
ATOM 2490 O O . SER A 1 315 ? -9.673 -5.676 2.867 1.00 43.75 315 SER A O 1
ATOM 2492 N N . ILE A 1 316 ? -10.087 -3.482 2.602 1.00 46.84 316 ILE A N 1
ATOM 2493 C CA . ILE A 1 316 ? -9.903 -3.481 1.145 1.00 46.84 316 ILE A CA 1
ATOM 2494 C C . ILE A 1 316 ? -8.403 -3.672 0.886 1.00 46.84 316 ILE A C 1
ATOM 2496 O O . ILE A 1 316 ? -7.586 -2.999 1.523 1.00 46.84 316 ILE A O 1
ATOM 2500 N N . SER A 1 317 ? -8.034 -4.607 0.008 1.00 39.28 317 SER A N 1
ATOM 2501 C CA . SER A 1 317 ? -6.630 -4.899 -0.292 1.00 39.28 317 SER A CA 1
ATOM 2502 C C . SER A 1 317 ? -5.904 -3.628 -0.759 1.00 39.28 317 SER A C 1
ATOM 2504 O O . SER A 1 317 ? -6.453 -2.877 -1.570 1.00 39.28 317 SER A O 1
ATOM 2506 N N . PRO A 1 318 ? -4.648 -3.382 -0.332 1.00 41.09 318 PRO A N 1
ATOM 2507 C CA . PRO A 1 318 ? -3.820 -2.316 -0.898 1.00 41.09 318 PRO A CA 1
ATOM 2508 C C . PRO A 1 318 ? -3.711 -2.403 -2.428 1.00 41.09 318 PRO A C 1
ATOM 2510 O O . PRO A 1 318 ? -3.602 -1.376 -3.090 1.00 41.09 318 PRO A O 1
ATOM 2513 N N . ARG A 1 319 ? -3.810 -3.619 -2.987 1.00 40.03 319 ARG A N 1
ATOM 2514 C CA . ARG A 1 319 ? -3.796 -3.892 -4.432 1.00 40.03 319 ARG A CA 1
ATOM 2515 C C . ARG A 1 319 ? -5.045 -3.348 -5.143 1.00 40.03 319 ARG A C 1
ATOM 2517 O O . ARG A 1 319 ? -4.928 -2.772 -6.219 1.00 40.03 319 ARG A O 1
ATOM 2524 N N . ASP A 1 320 ? -6.210 -3.438 -4.502 1.00 38.62 320 ASP A N 1
ATOM 2525 C CA . ASP A 1 320 ? -7.471 -2.880 -5.017 1.00 38.62 320 ASP A CA 1
ATOM 2526 C C . ASP A 1 320 ? -7.484 -1.346 -4.876 1.00 38.62 320 ASP A C 1
ATOM 2528 O O . ASP A 1 320 ? -8.038 -0.624 -5.706 1.00 38.62 320 ASP A O 1
ATOM 2532 N N . ALA A 1 321 ? -6.803 -0.819 -3.850 1.00 39.25 321 ALA A N 1
ATOM 2533 C CA . ALA A 1 321 ? -6.581 0.616 -3.688 1.00 39.25 321 ALA A CA 1
ATOM 2534 C C . ALA A 1 321 ? -5.575 1.190 -4.710 1.00 39.25 321 ALA A C 1
ATOM 2536 O O . ALA A 1 321 ? -5.680 2.370 -5.050 1.00 39.25 321 ALA A O 1
ATOM 2537 N N . GLU A 1 322 ? -4.620 0.388 -5.199 1.00 41.88 322 GLU A N 1
ATOM 2538 C CA . GLU A 1 322 ? -3.711 0.739 -6.302 1.00 41.88 322 GLU A CA 1
ATOM 2539 C C . GLU A 1 322 ? -4.448 0.769 -7.652 1.00 41.88 322 GLU A C 1
ATOM 2541 O O . GLU A 1 322 ? -4.312 1.752 -8.377 1.00 41.88 322 GLU A O 1
ATOM 2546 N N . GLN A 1 323 ? -5.286 -0.232 -7.962 1.00 39.12 323 GLN A N 1
ATOM 2547 C CA . GLN A 1 323 ? -6.052 -0.281 -9.223 1.00 39.12 323 GLN A CA 1
ATOM 2548 C C . GLN A 1 323 ? -7.066 0.864 -9.371 1.00 39.12 323 GLN A C 1
ATOM 2550 O O . GLN A 1 323 ? -7.302 1.336 -10.479 1.00 39.12 323 GLN A O 1
ATOM 2555 N N . HIS A 1 324 ? -7.622 1.370 -8.267 1.00 34.94 324 HIS A N 1
ATOM 2556 C CA . HIS A 1 324 ? -8.490 2.552 -8.293 1.00 34.94 324 HIS A CA 1
ATOM 2557 C C . HIS A 1 324 ? -7.751 3.893 -8.459 1.00 34.94 324 HIS A C 1
ATOM 2559 O O . HIS A 1 324 ? -8.412 4.921 -8.585 1.00 34.94 324 HIS A O 1
ATOM 2565 N N . ASN A 1 325 ? -6.414 3.918 -8.410 1.00 39.59 325 ASN A N 1
ATOM 2566 C CA . ASN A 1 325 ? -5.632 5.157 -8.332 1.00 39.59 325 ASN A CA 1
ATOM 2567 C C . ASN A 1 325 ? -4.409 5.194 -9.260 1.00 39.59 325 ASN A C 1
ATOM 2569 O O . ASN A 1 325 ? -3.531 6.044 -9.058 1.00 39.59 325 ASN A O 1
ATOM 2573 N N . ASP A 1 326 ? -4.331 4.341 -10.288 1.00 34.19 326 ASP A N 1
ATOM 2574 C CA . ASP A 1 326 ? -3.510 4.719 -11.439 1.00 34.19 326 ASP A CA 1
ATOM 2575 C C . ASP A 1 326 ? -4.031 6.084 -11.920 1.00 34.19 326 ASP A C 1
ATOM 2577 O O . ASP A 1 326 ? -5.246 6.259 -12.045 1.00 34.19 326 ASP A O 1
ATOM 2581 N N . PRO A 1 327 ? -3.161 7.092 -12.108 1.00 31.34 327 PRO A N 1
ATOM 2582 C CA . PRO A 1 327 ? -3.596 8.394 -12.573 1.00 31.34 327 PRO A CA 1
ATOM 2583 C C . PRO A 1 327 ? -4.126 8.217 -13.994 1.00 31.34 327 PRO A C 1
ATOM 2585 O O . PRO A 1 327 ? -3.368 8.210 -14.965 1.00 31.34 327 PRO A O 1
ATOM 2588 N N . VAL A 1 328 ? -5.439 8.048 -14.111 1.00 29.94 328 VAL A N 1
ATOM 2589 C CA . VAL A 1 328 ? -6.162 8.419 -15.314 1.00 29.94 328 VAL A CA 1
ATOM 2590 C C . VAL A 1 328 ? -6.088 9.941 -15.321 1.00 29.94 328 VAL A C 1
ATOM 2592 O O . VAL A 1 328 ? -6.850 10.619 -14.639 1.00 29.94 328 VAL A O 1
ATOM 2595 N N . ASP A 1 329 ? -5.079 10.487 -16.002 1.00 31.84 329 ASP A N 1
ATOM 2596 C CA . ASP A 1 329 ? -5.099 11.888 -16.417 1.00 31.84 329 ASP A CA 1
ATOM 2597 C C . ASP A 1 329 ? -6.286 12.031 -17.380 1.00 31.84 329 ASP A C 1
ATOM 2599 O O . ASP A 1 329 ? -6.167 11.799 -18.583 1.00 31.84 329 ASP A O 1
ATOM 2603 N N . GLY A 1 330 ? -7.455 12.319 -16.819 1.00 26.62 330 GLY A N 1
ATOM 2604 C CA . GLY A 1 330 ? -8.708 12.463 -17.537 1.00 26.62 330 GLY A CA 1
ATOM 2605 C C . GLY A 1 330 ? -9.800 12.896 -16.575 1.00 26.62 330 GLY A C 1
ATOM 2606 O O . GLY A 1 330 ? -10.276 12.101 -15.768 1.00 26.62 330 GLY A O 1
ATOM 2607 N N . ASP A 1 331 ? -10.173 14.171 -16.662 1.00 29.45 331 ASP A N 1
ATOM 2608 C CA . ASP A 1 331 ? -11.468 14.667 -16.213 1.00 29.45 331 ASP A CA 1
ATOM 2609 C C . ASP A 1 331 ? -12.569 13.803 -16.840 1.00 29.45 331 ASP A C 1
ATOM 2611 O O . ASP A 1 331 ? -12.969 14.039 -17.971 1.00 29.45 331 ASP A O 1
ATOM 2615 N N . GLU A 1 332 ? -13.049 12.797 -16.119 1.00 26.41 332 GLU A N 1
ATOM 2616 C CA . GLU A 1 332 ? -14.341 12.162 -16.368 1.00 26.41 332 GLU A CA 1
ATOM 2617 C C . GLU A 1 332 ? -14.840 11.566 -15.044 1.00 26.41 332 GLU A C 1
ATOM 2619 O O . GLU A 1 332 ? -14.773 10.370 -14.764 1.00 26.41 332 GLU A O 1
ATOM 2624 N N . LEU A 1 333 ? -15.355 12.453 -14.187 1.00 26.16 333 LEU A N 1
ATOM 2625 C CA . LEU A 1 333 ? -16.366 12.092 -13.196 1.00 26.16 333 LEU A CA 1
ATOM 2626 C C . LEU A 1 333 ? -17.618 11.648 -13.963 1.00 26.16 333 LEU A C 1
ATOM 2628 O O . LEU A 1 333 ? -18.547 12.423 -14.179 1.00 26.16 333 LEU A O 1
ATOM 2632 N N . MET A 1 334 ? -17.630 10.396 -14.409 1.00 25.62 334 MET A N 1
ATOM 2633 C CA . MET A 1 334 ? -18.867 9.728 -14.782 1.00 25.62 334 MET A CA 1
ATOM 2634 C C . MET A 1 334 ? -19.634 9.447 -13.488 1.00 25.62 334 MET A C 1
ATOM 2636 O O . MET A 1 334 ? -19.377 8.460 -12.796 1.00 25.62 334 MET A O 1
ATOM 2640 N N . ASP A 1 335 ? -20.579 10.333 -13.168 1.00 28.75 335 ASP A N 1
ATOM 2641 C CA . ASP A 1 335 ? -21.733 10.036 -12.319 1.00 28.75 335 ASP A CA 1
ATOM 2642 C C . ASP A 1 335 ? -22.526 8.890 -12.972 1.00 28.75 335 ASP A C 1
ATOM 2644 O O . ASP A 1 335 ? -23.516 9.089 -13.677 1.00 28.75 335 ASP A O 1
ATOM 2648 N N . ALA A 1 336 ? -22.067 7.656 -12.777 1.00 25.94 336 ALA A N 1
ATOM 2649 C CA . ALA A 1 336 ? -22.859 6.479 -13.079 1.00 25.94 336 ALA A CA 1
ATOM 2650 C C . ALA A 1 336 ? -23.733 6.177 -11.849 1.00 25.94 336 ALA A C 1
ATOM 2652 O O . ALA A 1 336 ? -23.197 5.904 -10.769 1.00 25.94 336 ALA A O 1
ATOM 2653 N N . PRO A 1 337 ? -25.073 6.212 -11.960 1.00 27.50 337 PRO A N 1
ATOM 2654 C CA . PRO A 1 337 ? -25.937 5.803 -10.863 1.00 27.50 337 PRO A CA 1
ATOM 2655 C C . PRO A 1 337 ? -25.647 4.344 -10.488 1.00 27.50 337 PRO A C 1
ATOM 2657 O O . PRO A 1 337 ? -25.365 3.511 -11.351 1.00 27.50 337 PRO A O 1
ATOM 2660 N N . ALA A 1 338 ? -25.735 4.038 -9.191 1.00 26.88 338 ALA A N 1
ATOM 2661 C CA . ALA A 1 338 ? -25.520 2.724 -8.583 1.00 26.88 338 ALA A CA 1
ATOM 2662 C C . ALA A 1 338 ? -26.559 1.672 -9.040 1.00 26.88 338 ALA A C 1
ATOM 2664 O O . ALA A 1 338 ? -27.363 1.180 -8.252 1.00 26.88 338 ALA A O 1
ATOM 2665 N N . ILE A 1 339 ? -26.560 1.325 -10.327 1.00 28.61 339 ILE A N 1
ATOM 2666 C CA . ILE A 1 339 ? -27.521 0.404 -10.952 1.00 28.61 339 ILE A CA 1
ATOM 2667 C C . ILE A 1 339 ? -27.078 -1.070 -10.812 1.00 28.61 339 ILE A C 1
ATOM 2669 O O . ILE A 1 339 ? -27.884 -1.978 -10.988 1.00 28.61 339 ILE A O 1
ATOM 2673 N N . ALA A 1 340 ? -25.835 -1.356 -10.408 1.00 30.20 340 ALA A N 1
ATOM 2674 C CA . ALA A 1 340 ? -25.308 -2.727 -10.435 1.00 30.20 340 ALA A CA 1
ATOM 2675 C C . ALA A 1 340 ? -25.673 -3.621 -9.227 1.00 30.20 340 ALA A C 1
ATOM 2677 O O . ALA A 1 340 ? -25.631 -4.843 -9.353 1.00 30.20 340 ALA A O 1
ATOM 2678 N N . LEU A 1 341 ? -26.054 -3.076 -8.065 1.00 34.69 341 LEU A N 1
ATOM 2679 C CA . LEU A 1 341 ? -26.201 -3.895 -6.845 1.00 34.69 341 LEU A CA 1
ATOM 2680 C C . LEU A 1 341 ? -27.468 -4.769 -6.799 1.00 34.69 341 LEU A C 1
ATOM 2682 O O . LEU A 1 341 ? -27.469 -5.778 -6.102 1.00 34.69 341 LEU A O 1
ATOM 2686 N N . ASN A 1 342 ? -28.520 -4.439 -7.557 1.00 27.70 342 ASN A N 1
ATOM 2687 C CA . ASN A 1 342 ? -29.789 -5.181 -7.493 1.00 27.70 342 ASN A CA 1
ATOM 2688 C C . ASN A 1 342 ? -29.932 -6.311 -8.527 1.00 27.70 342 ASN A C 1
ATOM 2690 O O . ASN A 1 342 ? -30.778 -7.181 -8.336 1.00 27.70 342 ASN A O 1
ATOM 2694 N N . ASN A 1 343 ? -29.107 -6.338 -9.581 1.00 32.53 343 ASN A N 1
ATOM 2695 C CA . ASN A 1 343 ? -29.258 -7.295 -10.690 1.00 32.53 343 ASN A CA 1
ATOM 2696 C C . ASN A 1 343 ? -28.052 -8.232 -10.899 1.00 32.53 343 ASN A C 1
ATOM 2698 O O . ASN A 1 343 ? -28.129 -9.111 -11.752 1.00 32.53 343 ASN A O 1
ATOM 2702 N N . ALA A 1 344 ? -26.951 -8.063 -10.155 1.00 44.34 344 ALA A N 1
ATOM 2703 C CA . ALA A 1 344 ? -25.687 -8.757 -10.436 1.00 44.34 344 ALA A CA 1
ATOM 2704 C C . ALA A 1 344 ? -25.381 -9.974 -9.543 1.00 44.34 344 ALA A C 1
ATOM 2706 O O . ALA A 1 344 ? -24.465 -10.727 -9.862 1.00 44.34 344 ALA A O 1
ATOM 2707 N N . PHE A 1 345 ? -26.114 -10.200 -8.448 1.00 41.62 345 PHE A N 1
ATOM 2708 C CA . PHE A 1 345 ? -25.903 -11.389 -7.619 1.00 41.62 345 PHE A CA 1
ATOM 2709 C C . PHE A 1 345 ? -26.830 -12.521 -8.072 1.00 41.62 345 PHE A C 1
ATOM 2711 O O . PHE A 1 345 ? -28.053 -12.377 -7.968 1.00 41.62 345 PHE A O 1
ATOM 2718 N N . PRO A 1 346 ? -26.288 -13.653 -8.562 1.00 48.22 346 PRO A N 1
ATOM 2719 C CA . PRO A 1 346 ? -27.090 -14.839 -8.813 1.00 48.22 346 PRO A CA 1
ATOM 2720 C C . PRO A 1 346 ? -27.776 -15.231 -7.504 1.00 48.22 346 PRO A C 1
ATOM 2722 O O . PRO A 1 346 ? -27.105 -15.476 -6.506 1.00 48.22 346 PRO A O 1
ATOM 2725 N N . ARG A 1 347 ? -29.112 -15.273 -7.500 1.00 52.03 347 ARG A N 1
ATOM 2726 C CA . ARG A 1 347 ? -29.889 -15.760 -6.344 1.00 52.03 347 ARG A CA 1
ATOM 2727 C C . ARG A 1 347 ? -29.663 -17.249 -6.076 1.00 52.03 347 ARG A C 1
ATOM 2729 O O . ARG A 1 347 ? -30.062 -17.739 -5.029 1.00 52.03 347 ARG A O 1
ATOM 2736 N N . ASP A 1 348 ? -29.050 -17.947 -7.027 1.00 57.81 348 ASP A N 1
ATOM 2737 C CA . ASP A 1 348 ? -28.745 -19.362 -6.953 1.00 57.81 348 ASP A CA 1
ATOM 2738 C C . ASP A 1 348 ? -27.228 -19.593 -6.813 1.00 57.81 348 ASP A C 1
ATOM 2740 O O . ASP A 1 348 ? -26.443 -19.232 -7.695 1.00 57.81 348 ASP A O 1
ATOM 2744 N N . MET A 1 349 ? -26.829 -20.216 -5.701 1.00 60.16 349 MET A N 1
ATOM 2745 C CA . MET A 1 349 ? -25.461 -20.649 -5.373 1.00 60.16 349 MET A CA 1
ATOM 2746 C C . MET A 1 349 ? -25.084 -21.960 -6.093 1.00 60.16 349 MET A C 1
ATOM 2748 O O . MET A 1 349 ? -24.455 -22.844 -5.519 1.00 60.16 349 MET A O 1
ATOM 2752 N N . GLY A 1 350 ? -25.497 -22.108 -7.354 1.00 63.16 350 GLY A N 1
ATOM 2753 C CA . GLY A 1 350 ? -25.255 -23.311 -8.151 1.00 63.16 350 GLY A CA 1
ATOM 2754 C C . GLY A 1 350 ? -26.173 -24.491 -7.809 1.00 63.16 350 GLY A C 1
ATOM 2755 O O . GLY A 1 350 ? -25.938 -25.594 -8.297 1.00 63.16 350 GLY A O 1
ATOM 2756 N N . VAL A 1 351 ? -27.235 -24.298 -7.023 1.00 69.69 351 VAL A N 1
ATOM 2757 C CA . VAL A 1 351 ? -28.205 -25.350 -6.680 1.00 69.69 351 VAL A CA 1
ATOM 2758 C C . VAL A 1 351 ? -28.823 -25.927 -7.950 1.00 69.69 351 VAL A C 1
ATOM 2760 O O . VAL A 1 351 ? -28.822 -27.145 -8.106 1.00 69.69 351 VAL A O 1
ATOM 2763 N N . GLU A 1 352 ? -29.259 -25.105 -8.911 1.00 72.06 352 GLU A N 1
ATOM 2764 C CA . GLU A 1 352 ? -29.778 -25.608 -10.193 1.00 72.06 352 GLU A CA 1
ATOM 2765 C C . GLU A 1 352 ? -28.706 -26.301 -11.040 1.00 72.06 352 GLU A C 1
ATOM 2767 O O . GLU A 1 352 ? -28.993 -27.299 -11.709 1.00 72.06 352 GLU A O 1
ATOM 2772 N N . LYS A 1 353 ? -27.466 -25.799 -10.993 1.00 74.50 353 LYS A N 1
ATOM 2773 C CA . LYS A 1 353 ? -26.327 -26.350 -11.742 1.00 74.50 353 LYS A CA 1
ATOM 2774 C C . LYS A 1 353 ? -25.948 -27.743 -11.234 1.00 74.50 353 LYS A C 1
ATOM 2776 O O . LYS A 1 353 ? -25.714 -28.649 -12.034 1.00 74.50 353 LYS A O 1
ATOM 2781 N N . TRP A 1 354 ? -25.940 -27.927 -9.917 1.00 78.94 354 TRP A N 1
ATOM 2782 C CA . TRP A 1 354 ? -25.422 -29.119 -9.246 1.00 78.94 354 TRP A CA 1
ATOM 2783 C C . TRP A 1 354 ? -26.523 -30.056 -8.709 1.00 78.94 354 TRP A C 1
ATOM 2785 O O . TRP A 1 354 ? -26.202 -31.124 -8.191 1.00 78.94 354 TRP A O 1
ATOM 2795 N N . LYS A 1 355 ? -27.820 -29.740 -8.898 1.00 77.44 355 LYS A N 1
ATOM 2796 C CA . LYS A 1 355 ? -28.981 -30.528 -8.402 1.00 77.44 355 LYS A CA 1
ATOM 2797 C C . LYS A 1 355 ? -28.984 -32.015 -8.748 1.00 77.44 355 LYS A C 1
ATOM 2799 O O . LYS A 1 355 ? -29.676 -32.791 -8.099 1.00 77.44 355 LYS A O 1
ATOM 2804 N N . LYS A 1 356 ? -28.288 -32.403 -9.819 1.00 80.56 356 LYS A N 1
ATOM 2805 C CA . LYS A 1 356 ? -28.255 -33.786 -10.318 1.00 80.56 356 LYS A CA 1
ATOM 2806 C C . LYS A 1 356 ? -27.180 -34.649 -9.655 1.00 80.56 356 LYS A C 1
ATOM 2808 O O . LYS A 1 356 ? -27.171 -35.848 -9.905 1.00 80.56 356 LYS A O 1
ATOM 2813 N N . LEU A 1 357 ? -26.280 -34.059 -8.869 1.00 82.38 357 LEU A N 1
ATOM 2814 C CA . LEU A 1 357 ? -25.192 -34.771 -8.202 1.00 82.38 357 LEU A CA 1
ATOM 2815 C C . LEU A 1 357 ? -25.550 -35.010 -6.739 1.00 82.38 357 LEU A C 1
ATOM 2817 O O . LEU A 1 357 ? -25.964 -34.074 -6.060 1.00 82.38 357 LEU A O 1
ATOM 2821 N N . SER A 1 358 ? -25.360 -36.227 -6.233 1.00 84.69 358 SER A N 1
ATOM 2822 C CA . SER A 1 358 ? -25.362 -36.474 -4.787 1.00 84.69 358 SER A CA 1
ATOM 2823 C C . SER A 1 358 ? -24.019 -36.074 -4.156 1.00 84.69 358 SER A C 1
ATOM 2825 O O . SER A 1 358 ? -23.031 -35.872 -4.858 1.00 84.69 358 SER A O 1
ATOM 2827 N N . ALA A 1 359 ? -23.953 -35.965 -2.823 1.00 82.19 359 ALA A N 1
ATOM 2828 C CA . ALA A 1 359 ? -22.684 -35.706 -2.128 1.00 82.19 359 ALA A CA 1
ATOM 2829 C C . ALA A 1 359 ? -21.639 -36.806 -2.415 1.00 82.19 359 ALA A C 1
ATOM 2831 O O . ALA A 1 359 ? -20.469 -36.503 -2.620 1.00 82.19 359 ALA A O 1
ATOM 2832 N N . GLU A 1 360 ? -22.083 -38.061 -2.524 1.00 81.44 360 GLU A N 1
ATOM 2833 C CA . GLU A 1 360 ? -21.232 -39.206 -2.870 1.00 81.44 360 GLU A CA 1
ATOM 2834 C C . GLU A 1 360 ? -20.725 -39.123 -4.317 1.00 81.44 360 GLU A C 1
ATOM 2836 O O . GLU A 1 360 ? -19.555 -39.403 -4.581 1.00 81.44 360 GLU A O 1
ATOM 2841 N N . ASP A 1 361 ? -21.569 -38.680 -5.258 1.00 81.06 361 ASP A N 1
ATOM 2842 C CA . ASP A 1 361 ? -21.152 -38.465 -6.651 1.00 81.06 361 ASP A CA 1
ATOM 2843 C C . ASP A 1 361 ? -20.101 -37.357 -6.757 1.00 81.06 361 ASP A C 1
ATOM 2845 O O . ASP A 1 361 ? -19.164 -37.470 -7.550 1.00 81.06 361 ASP A O 1
ATOM 2849 N N . ILE A 1 362 ? -20.239 -36.301 -5.949 1.00 83.25 362 ILE A N 1
ATOM 2850 C CA . ILE A 1 362 ? -19.282 -35.192 -5.878 1.00 83.25 362 ILE A CA 1
ATOM 2851 C C . ILE A 1 362 ? -17.942 -35.691 -5.334 1.00 83.25 362 ILE A C 1
ATOM 2853 O O . ILE A 1 362 ? -16.914 -35.501 -5.983 1.00 83.25 362 ILE A O 1
ATOM 2857 N N . GLU A 1 363 ? -17.942 -36.375 -4.190 1.00 82.44 363 GLU A N 1
ATOM 2858 C CA . GLU A 1 363 ? -16.726 -36.918 -3.570 1.00 82.44 363 GLU A CA 1
ATOM 2859 C C . GLU A 1 363 ? -16.003 -37.897 -4.503 1.00 82.44 363 GLU A C 1
ATOM 2861 O O . GLU A 1 363 ? -14.784 -37.806 -4.688 1.00 82.44 363 GLU A O 1
ATOM 2866 N N . LYS A 1 364 ? -16.762 -38.768 -5.176 1.00 80.25 364 LYS A N 1
ATOM 2867 C CA . LYS A 1 364 ? -16.231 -39.709 -6.164 1.00 80.25 364 LYS A CA 1
ATOM 2868 C C . LYS A 1 364 ? -15.648 -39.000 -7.384 1.00 80.25 364 LYS A C 1
ATOM 2870 O O . LYS A 1 364 ? -14.570 -39.371 -7.843 1.00 80.25 364 LYS A O 1
ATOM 2875 N N . ALA A 1 365 ? -16.337 -37.993 -7.918 1.00 77.81 365 ALA A N 1
ATOM 2876 C CA . ALA A 1 365 ? -15.869 -37.250 -9.085 1.00 77.81 365 ALA A CA 1
ATOM 2877 C C . ALA A 1 365 ? -14.628 -36.395 -8.784 1.00 77.81 365 ALA A C 1
ATOM 2879 O O . ALA A 1 365 ? -13.800 -36.194 -9.670 1.00 77.81 365 ALA A O 1
ATOM 2880 N N . LEU A 1 366 ? -14.487 -35.922 -7.544 1.00 78.88 366 LEU A N 1
ATOM 2881 C CA . LEU A 1 366 ? -13.319 -35.186 -7.057 1.00 78.88 366 LEU A CA 1
ATOM 2882 C C . LEU A 1 366 ? -12.157 -36.097 -6.629 1.00 78.88 366 LEU A C 1
ATOM 2884 O O . LEU A 1 366 ? -11.073 -35.592 -6.342 1.00 78.88 366 LEU A O 1
ATOM 2888 N N . GLY A 1 367 ? -12.365 -37.416 -6.558 1.00 73.19 367 GLY A N 1
ATOM 2889 C CA . GLY A 1 367 ? -11.358 -38.361 -6.074 1.00 73.19 367 GLY A CA 1
ATOM 2890 C C . GLY A 1 367 ? -10.981 -38.126 -4.609 1.00 73.19 367 GLY A C 1
ATOM 2891 O O . GLY A 1 367 ? -9.804 -38.217 -4.259 1.00 73.19 367 GLY A O 1
ATOM 2892 N N . VAL A 1 368 ? -11.951 -37.765 -3.762 1.00 77.31 368 VAL A N 1
ATOM 2893 C CA . VAL A 1 368 ? -11.712 -37.547 -2.327 1.00 77.31 368 VAL A CA 1
ATOM 2894 C C . VAL A 1 368 ? -11.398 -38.897 -1.667 1.00 77.31 368 VAL A C 1
ATOM 2896 O O . VAL A 1 368 ? -12.192 -39.827 -1.806 1.00 77.31 368 VAL A O 1
ATOM 2899 N N . PRO A 1 369 ? -10.260 -39.048 -0.963 1.00 68.81 369 PRO A N 1
ATOM 2900 C CA . PRO A 1 369 ? -9.939 -40.296 -0.277 1.00 68.81 369 PRO A CA 1
ATOM 2901 C C . PRO A 1 369 ? -10.830 -40.488 0.959 1.00 68.81 369 PRO A C 1
ATOM 2903 O O . PRO A 1 369 ? -11.366 -39.525 1.501 1.00 68.81 369 PRO A O 1
ATOM 2906 N N . ASP A 1 370 ? -10.920 -41.717 1.476 1.00 69.88 370 ASP A N 1
ATOM 2907 C CA . ASP A 1 370 ? -11.715 -42.034 2.680 1.00 69.88 370 ASP A CA 1
ATOM 2908 C C . ASP A 1 370 ? -11.272 -41.248 3.931 1.00 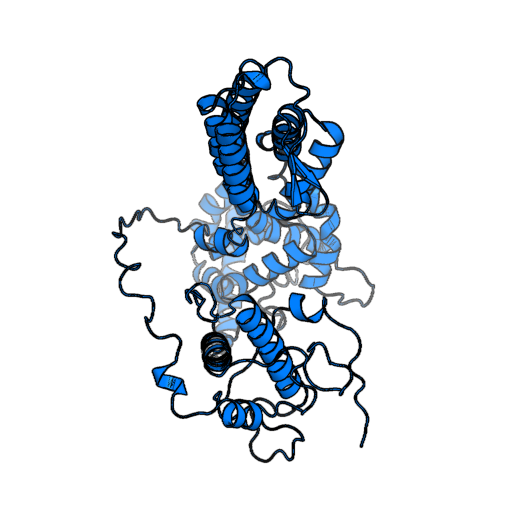69.88 370 ASP A C 1
ATOM 2910 O O . ASP A 1 370 ? -12.054 -41.032 4.858 1.00 69.88 370 ASP A O 1
ATOM 2914 N N . SER A 1 371 ? -10.019 -40.780 3.945 1.00 65.81 371 SER A N 1
ATOM 2915 C CA . SER A 1 371 ? -9.465 -39.867 4.952 1.00 65.81 371 SER A CA 1
ATOM 2916 C C . SER A 1 371 ? -9.911 -38.405 4.777 1.00 65.81 371 SER A C 1
ATOM 2918 O O . SER A 1 371 ? -9.489 -37.537 5.533 1.00 65.81 371 SER A O 1
ATOM 2920 N N . GLY A 1 372 ? -10.745 -38.102 3.783 1.00 73.50 372 GLY A N 1
ATOM 2921 C CA . GLY A 1 372 ? -11.213 -36.760 3.441 1.00 73.50 372 GLY A CA 1
ATOM 2922 C C . GLY A 1 372 ? -10.191 -35.891 2.712 1.00 73.50 372 GLY A C 1
ATOM 2923 O O . GLY A 1 372 ? -9.090 -36.315 2.366 1.00 73.50 372 GLY A O 1
ATOM 2924 N N . LEU A 1 373 ? -10.578 -34.636 2.480 1.00 79.06 373 LEU A N 1
ATOM 2925 C CA . LEU A 1 373 ? -9.735 -33.643 1.815 1.00 79.06 373 LEU A CA 1
ATOM 2926 C C . LEU A 1 373 ? -8.492 -33.281 2.661 1.00 79.06 373 LEU A C 1
ATOM 2928 O O . LEU A 1 373 ? -8.523 -33.419 3.891 1.00 79.06 373 LEU A O 1
ATOM 2932 N N . PRO A 1 374 ? -7.411 -32.764 2.044 1.00 69.31 374 PRO A N 1
ATOM 2933 C CA . PRO A 1 374 ? -6.212 -32.319 2.752 1.00 69.31 374 PRO A CA 1
ATOM 2934 C C . PRO A 1 374 ? -6.521 -31.382 3.928 1.00 69.31 374 PRO A C 1
ATOM 2936 O O . PRO A 1 374 ? -7.348 -30.480 3.826 1.00 69.31 374 PRO A O 1
ATOM 2939 N N . GLY A 1 375 ? -5.855 -31.601 5.064 1.00 66.06 375 GLY A N 1
ATOM 2940 C CA . GLY A 1 375 ? -6.060 -30.802 6.277 1.00 66.06 375 GLY A CA 1
ATOM 2941 C C . GLY A 1 375 ? -7.351 -31.109 7.047 1.00 66.06 375 GLY A C 1
ATOM 2942 O O . GLY A 1 375 ? -7.680 -30.377 7.978 1.00 66.06 375 GLY A O 1
ATOM 2943 N N . SER A 1 376 ? -8.096 -32.160 6.686 1.00 70.69 376 SER A N 1
ATOM 2944 C CA . SER A 1 376 ? -9.250 -32.615 7.472 1.00 70.69 376 SER A CA 1
ATOM 2945 C C . SER A 1 376 ? -8.810 -33.147 8.834 1.00 70.69 376 SER A C 1
ATOM 2947 O O . SER A 1 376 ? -7.921 -33.992 8.927 1.00 70.69 376 SER A O 1
ATOM 2949 N N . ALA A 1 377 ? -9.455 -32.676 9.902 1.00 68.56 377 ALA A N 1
ATOM 2950 C CA . ALA A 1 377 ? -9.301 -33.280 11.219 1.00 68.56 377 ALA A CA 1
ATOM 2951 C C . ALA A 1 377 ? -9.915 -34.686 11.195 1.00 68.56 377 ALA A C 1
ATOM 2953 O O . ALA A 1 377 ? -11.073 -34.838 10.804 1.00 68.56 377 ALA A O 1
ATOM 2954 N N . LEU A 1 378 ? -9.150 -35.702 11.597 1.00 67.88 378 LEU A N 1
ATOM 2955 C CA . LEU A 1 378 ? -9.604 -37.093 11.618 1.00 67.88 378 LEU A CA 1
ATOM 2956 C C . LEU A 1 378 ? -10.112 -37.475 13.008 1.00 67.88 378 LEU A C 1
ATOM 2958 O O . LEU A 1 378 ? -9.509 -37.122 14.024 1.00 67.88 378 LEU A O 1
ATOM 2962 N N . GLY A 1 379 ? -11.223 -38.203 13.044 1.00 71.25 379 GLY A N 1
ATOM 2963 C CA . GLY A 1 379 ? -11.736 -38.842 14.243 1.00 71.25 379 GLY A CA 1
ATOM 2964 C C . GLY A 1 379 ? -10.906 -40.067 14.650 1.00 71.25 379 GLY A C 1
ATOM 2965 O O . GLY A 1 379 ? -10.016 -40.505 13.915 1.00 71.25 379 GLY A O 1
ATOM 2966 N N . PRO A 1 380 ? -11.206 -40.668 15.816 1.00 68.75 380 PRO A N 1
ATOM 2967 C CA . PRO A 1 380 ? -10.535 -41.882 16.293 1.00 68.75 380 PRO A CA 1
ATOM 2968 C C . PRO A 1 380 ? -10.663 -43.086 15.345 1.00 68.75 380 PRO A C 1
ATOM 2970 O O . PRO A 1 380 ? -9.869 -44.018 15.420 1.00 68.75 380 PRO A O 1
ATOM 2973 N N . ASP A 1 381 ? -11.660 -43.069 14.461 1.00 71.69 381 ASP A N 1
ATOM 2974 C CA . ASP A 1 381 ? -11.932 -44.067 13.424 1.00 71.69 381 ASP A CA 1
ATOM 2975 C C . ASP A 1 381 ? -11.192 -43.793 12.100 1.00 71.69 381 ASP A C 1
ATOM 2977 O O . ASP A 1 381 ? -11.397 -44.509 11.120 1.00 71.69 381 ASP A O 1
ATOM 2981 N N . GLY A 1 382 ? -10.340 -42.761 12.059 1.00 63.09 382 GLY A N 1
ATOM 2982 C CA . GLY A 1 382 ? -9.573 -42.365 10.876 1.00 63.09 382 GLY A CA 1
ATOM 2983 C C . GLY A 1 382 ? -10.396 -41.650 9.802 1.00 63.09 382 GLY A C 1
ATOM 2984 O O . GLY A 1 382 ? -9.858 -41.359 8.735 1.00 63.09 382 GLY A O 1
ATOM 2985 N N . LYS A 1 383 ? -11.675 -41.353 10.068 1.00 72.31 383 LYS A N 1
ATOM 2986 C CA . LYS A 1 383 ? -12.572 -40.658 9.135 1.00 72.31 383 LYS A CA 1
ATOM 2987 C C . LYS A 1 383 ? -12.628 -39.157 9.428 1.00 72.31 383 LYS A C 1
ATOM 2989 O O . LYS A 1 383 ? -12.361 -38.748 10.558 1.00 72.31 383 LYS A O 1
ATOM 2994 N N . PRO A 1 384 ? -13.007 -38.315 8.455 1.00 77.00 384 PRO A N 1
ATOM 2995 C CA . PRO A 1 384 ? -13.150 -36.880 8.673 1.00 77.00 384 PRO A CA 1
ATOM 2996 C C . PRO A 1 384 ? -14.151 -36.559 9.788 1.00 77.00 384 PRO A C 1
ATOM 2998 O O . PRO A 1 384 ? -15.302 -36.998 9.754 1.00 77.00 384 PRO A O 1
ATOM 3001 N N . ALA A 1 385 ? -13.717 -35.749 10.755 1.00 73.50 385 ALA A N 1
ATOM 3002 C CA . ALA A 1 385 ? -14.551 -35.249 11.846 1.00 73.50 385 ALA A CA 1
ATOM 3003 C C . ALA A 1 385 ? -15.631 -34.272 11.350 1.00 73.50 385 ALA A C 1
ATOM 3005 O O . ALA A 1 385 ? -16.676 -34.125 11.982 1.00 73.50 385 ALA A O 1
ATOM 3006 N N . LEU A 1 386 ? -15.389 -33.620 10.209 1.00 76.94 386 LEU A N 1
ATOM 3007 C CA . LEU A 1 386 ? -16.356 -32.782 9.513 1.00 76.94 386 LEU A CA 1
ATOM 3008 C C . LEU A 1 386 ? -16.795 -33.484 8.226 1.00 76.94 386 LEU A C 1
ATOM 3010 O O . LEU A 1 386 ? -15.971 -33.749 7.354 1.00 76.94 386 LEU A O 1
ATOM 3014 N N . LYS A 1 387 ? -18.098 -33.749 8.106 1.00 80.94 387 LYS A N 1
ATOM 3015 C CA . LYS A 1 387 ? -18.730 -34.179 6.855 1.00 80.94 387 LYS A CA 1
ATOM 3016 C C . LYS A 1 387 ? -19.557 -33.037 6.295 1.00 80.94 387 LYS A C 1
ATOM 3018 O O . LYS A 1 387 ? -20.373 -32.464 7.017 1.00 80.94 387 LYS A O 1
ATOM 3023 N N . PHE A 1 388 ? -19.354 -32.726 5.021 1.00 83.06 388 PHE A N 1
ATOM 3024 C CA . PHE A 1 388 ? -20.106 -31.675 4.352 1.00 83.06 388 PHE A CA 1
ATOM 3025 C C . PHE A 1 388 ? -21.487 -32.189 3.951 1.00 83.06 388 PHE A C 1
ATOM 3027 O O . PHE A 1 388 ? -21.626 -33.276 3.387 1.00 83.06 388 PHE A O 1
ATOM 3034 N N . SER A 1 389 ? -22.527 -31.410 4.245 1.00 84.00 389 SER A N 1
ATOM 3035 C CA . SER A 1 389 ? -23.854 -31.681 3.695 1.00 84.00 389 SER A CA 1
ATOM 3036 C C . SER A 1 389 ? -23.859 -31.450 2.183 1.00 84.00 389 SER A C 1
ATOM 3038 O O . SER A 1 389 ? -23.009 -30.747 1.639 1.00 84.00 389 SER A O 1
ATOM 3040 N N . TRP A 1 390 ? -24.873 -31.976 1.494 1.00 84.44 390 TRP A N 1
ATOM 3041 C CA . TRP A 1 390 ? -25.050 -31.724 0.063 1.00 84.44 390 TRP A CA 1
ATOM 3042 C C . TRP A 1 390 ? -25.078 -30.222 -0.274 1.00 84.44 390 TRP A C 1
ATOM 3044 O O . TRP A 1 390 ? -24.372 -29.777 -1.172 1.00 84.44 390 TRP A O 1
ATOM 3054 N N . SER A 1 391 ? -25.812 -29.416 0.500 1.00 80.00 391 SER A N 1
ATOM 3055 C CA . SER A 1 391 ? -25.860 -27.958 0.320 1.00 80.00 391 SER A CA 1
ATOM 3056 C C . SER A 1 391 ? -24.502 -27.281 0.527 1.00 80.00 391 SER A C 1
ATOM 3058 O O . SER A 1 391 ? -24.184 -26.305 -0.149 1.00 80.00 391 SER A O 1
ATOM 3060 N N . GLN A 1 392 ? -23.674 -27.805 1.433 1.00 84.38 392 GLN A N 1
ATOM 3061 C CA . GLN A 1 392 ? -22.317 -27.309 1.634 1.00 84.38 392 GLN A CA 1
ATOM 3062 C C . GLN A 1 392 ? -21.412 -27.681 0.461 1.00 84.38 392 GLN A C 1
ATOM 3064 O O . GLN A 1 392 ? -20.675 -26.823 -0.017 1.00 84.38 392 GLN A O 1
ATOM 3069 N N . TRP A 1 393 ? -21.523 -28.908 -0.052 1.00 87.00 393 TRP A N 1
ATOM 3070 C CA . TRP A 1 393 ? -20.815 -29.351 -1.252 1.00 87.00 393 TRP A CA 1
ATOM 3071 C C . TRP A 1 393 ? -21.164 -28.513 -2.486 1.00 87.00 393 TRP A C 1
ATOM 3073 O O . TRP A 1 393 ? -20.263 -28.102 -3.211 1.00 87.00 393 TRP A O 1
ATOM 3083 N N . VAL A 1 394 ? -22.443 -28.191 -2.690 1.00 83.94 394 VAL A N 1
ATOM 3084 C CA . VAL A 1 394 ? -22.901 -27.309 -3.779 1.00 83.94 394 VAL A CA 1
ATOM 3085 C C . VAL A 1 394 ? -22.236 -25.931 -3.692 1.00 83.94 394 VAL A C 1
ATOM 3087 O O . VAL A 1 394 ? -21.666 -25.466 -4.677 1.00 83.94 394 VAL A O 1
ATOM 3090 N N . ALA A 1 395 ? -22.228 -25.311 -2.507 1.00 82.88 395 ALA A N 1
ATOM 3091 C CA . ALA A 1 395 ? -21.579 -24.015 -2.305 1.00 82.88 395 ALA A CA 1
ATOM 3092 C C . ALA A 1 395 ? -20.056 -24.084 -2.526 1.00 82.88 395 ALA A C 1
ATOM 3094 O O . ALA A 1 395 ? -19.479 -23.190 -3.144 1.00 82.88 395 ALA A O 1
ATOM 3095 N N . ILE A 1 396 ? -19.405 -25.153 -2.053 1.00 87.44 396 ILE A N 1
ATOM 3096 C CA . ILE A 1 396 ? -17.968 -25.404 -2.243 1.00 87.44 396 ILE A CA 1
ATOM 3097 C C . ILE A 1 396 ? -17.621 -25.523 -3.733 1.00 87.44 396 ILE A C 1
ATOM 3099 O O . ILE A 1 396 ? -16.672 -24.884 -4.191 1.00 87.44 396 ILE A O 1
ATOM 3103 N N . LEU A 1 397 ? -18.396 -26.304 -4.493 1.00 84.88 397 LEU A N 1
ATOM 3104 C CA . LEU A 1 397 ? -18.202 -26.485 -5.933 1.00 84.88 397 LEU A CA 1
ATOM 3105 C C . LEU A 1 397 ? -18.427 -25.193 -6.710 1.00 84.88 397 LEU A C 1
ATOM 3107 O O . LEU A 1 397 ? -17.656 -24.892 -7.614 1.00 84.88 397 LEU A O 1
ATOM 3111 N N . GLU A 1 398 ? -19.451 -24.421 -6.354 1.00 82.50 398 GLU A N 1
ATOM 3112 C CA . GLU A 1 398 ? -19.740 -23.150 -7.012 1.00 82.50 398 GLU A CA 1
ATOM 3113 C C . GLU A 1 398 ? -18.636 -22.113 -6.752 1.00 82.50 398 GLU A C 1
ATOM 3115 O O . GLU A 1 398 ? -18.207 -21.418 -7.674 1.00 82.50 398 GLU A O 1
ATOM 3120 N N . MET A 1 399 ? -18.123 -22.038 -5.518 1.00 82.00 399 MET A N 1
ATOM 3121 C CA . MET A 1 399 ? -16.970 -21.190 -5.195 1.00 82.00 399 MET A CA 1
ATOM 3122 C C . MET A 1 399 ? -15.712 -21.632 -5.954 1.00 82.00 399 MET A C 1
ATOM 3124 O O . MET A 1 399 ? -14.979 -20.782 -6.462 1.00 82.00 399 MET A O 1
ATOM 3128 N N . ALA A 1 400 ? -15.470 -22.942 -6.068 1.00 81.00 400 ALA A N 1
ATOM 3129 C CA . ALA A 1 400 ? -14.360 -23.489 -6.848 1.00 81.00 400 ALA A CA 1
ATOM 3130 C C . ALA A 1 400 ? -14.498 -23.157 -8.339 1.00 81.00 400 ALA A C 1
ATOM 3132 O O . ALA A 1 400 ? -13.597 -22.552 -8.907 1.00 81.00 400 ALA A O 1
ATOM 3133 N N . ASP A 1 401 ? -15.643 -23.449 -8.950 1.00 76.62 401 ASP A N 1
ATOM 3134 C CA . ASP A 1 401 ? -15.913 -23.191 -10.367 1.00 76.62 401 ASP A CA 1
ATOM 3135 C C . ASP A 1 401 ? -15.745 -21.709 -10.737 1.00 76.62 401 ASP A C 1
ATOM 3137 O O . ASP A 1 401 ? -15.080 -21.398 -11.719 1.00 76.62 401 ASP A O 1
ATOM 3141 N N . ARG A 1 402 ? -16.239 -20.784 -9.903 1.00 72.12 402 ARG A N 1
ATOM 3142 C CA . ARG A 1 402 ? -16.071 -19.330 -10.113 1.00 72.12 402 ARG A CA 1
ATOM 3143 C C . ARG A 1 402 ? -14.652 -18.823 -9.880 1.00 72.12 402 ARG A C 1
ATOM 3145 O O . ARG A 1 402 ? -14.297 -17.743 -10.362 1.00 72.12 402 ARG A O 1
ATOM 3152 N N . SER A 1 403 ? -13.851 -19.582 -9.136 1.00 69.62 403 SER A N 1
ATOM 3153 C CA . SER A 1 403 ? -12.429 -19.290 -8.948 1.00 69.62 403 SER A CA 1
ATOM 3154 C C . SER A 1 403 ? -11.607 -19.632 -10.193 1.00 69.62 403 SER A C 1
ATOM 3156 O O . SER A 1 403 ? -10.475 -19.161 -10.306 1.00 69.62 403 SER A O 1
ATOM 3158 N N . PHE A 1 404 ? -12.166 -20.399 -11.138 1.00 63.62 404 PHE A N 1
ATOM 3159 C CA . PHE A 1 404 ? -11.507 -20.797 -12.378 1.00 63.62 404 PHE A CA 1
ATOM 3160 C C . PHE A 1 404 ? -12.111 -20.067 -13.581 1.00 63.62 404 PHE A C 1
ATOM 3162 O O . PHE A 1 404 ? -13.311 -20.104 -13.831 1.00 63.62 404 PHE A O 1
ATOM 3169 N N . THR A 1 405 ? -11.265 -19.423 -14.380 1.00 55.16 405 THR A N 1
ATOM 3170 C CA . THR A 1 405 ? -11.637 -18.956 -15.720 1.00 55.16 405 THR A CA 1
ATOM 3171 C C . THR A 1 405 ? -10.871 -19.786 -16.749 1.00 55.16 405 THR A C 1
ATOM 3173 O O . THR A 1 405 ? -9.756 -20.236 -16.477 1.00 55.16 405 THR A O 1
ATOM 3176 N N . ARG A 1 406 ? -11.464 -20.024 -17.929 1.00 48.34 406 ARG A N 1
ATOM 3177 C CA . ARG A 1 406 ? -10.844 -20.835 -19.000 1.00 48.34 406 ARG A CA 1
ATOM 3178 C C . ARG A 1 406 ? -9.467 -20.310 -19.439 1.00 48.34 406 ARG A C 1
ATOM 3180 O O . ARG A 1 406 ? -8.649 -21.105 -19.879 1.00 48.34 406 ARG A O 1
ATOM 3187 N N . ASP A 1 407 ? -9.201 -19.020 -19.224 1.00 48.47 407 ASP A N 1
ATOM 3188 C CA . ASP A 1 407 ? -8.024 -18.313 -19.743 1.00 48.47 407 ASP A CA 1
ATOM 3189 C C . ASP A 1 407 ? -7.072 -17.792 -18.641 1.00 48.47 407 ASP A C 1
ATOM 3191 O O . ASP A 1 407 ? -6.201 -16.968 -18.913 1.00 48.47 407 ASP A O 1
ATOM 3195 N N . GLY A 1 408 ? -7.230 -18.223 -17.380 1.00 45.91 408 GLY A N 1
ATOM 3196 C CA . GLY A 1 408 ? -6.351 -17.800 -16.274 1.00 45.91 408 GLY A CA 1
ATOM 3197 C C . GLY A 1 408 ? -6.532 -16.344 -15.808 1.00 45.91 408 GLY A C 1
ATOM 3198 O O . GLY A 1 408 ? -5.668 -15.802 -15.119 1.00 45.91 408 GLY A O 1
ATOM 3199 N N . GLN A 1 409 ? -7.649 -15.701 -16.159 1.00 48.81 409 GLN A N 1
ATOM 3200 C CA . GLN A 1 409 ? -8.053 -14.398 -15.620 1.00 48.81 409 GLN A CA 1
ATOM 3201 C C . GLN A 1 409 ? -8.503 -14.497 -14.151 1.00 48.81 409 GLN A C 1
ATOM 3203 O O . GLN A 1 409 ? -8.902 -15.565 -13.679 1.00 48.81 409 GLN A O 1
ATOM 3208 N N . VAL A 1 410 ? -8.455 -13.356 -13.446 1.00 51.50 410 VAL A N 1
ATOM 3209 C CA . VAL A 1 410 ? -8.842 -13.196 -12.032 1.00 51.50 410 VAL A CA 1
ATOM 3210 C C . VAL A 1 410 ? -10.218 -13.828 -11.784 1.00 51.50 410 VAL A C 1
ATOM 3212 O O . VAL A 1 410 ? -11.193 -13.458 -12.433 1.00 51.50 410 VAL A O 1
ATOM 3215 N N . GLY A 1 411 ? -10.283 -14.792 -10.857 1.00 55.81 411 GLY A N 1
ATOM 3216 C CA . GLY A 1 411 ? -11.528 -15.461 -10.471 1.00 55.81 411 GLY A CA 1
ATOM 3217 C C . GLY A 1 411 ? -12.603 -14.460 -10.041 1.00 55.81 411 GLY A C 1
ATOM 3218 O O . GLY A 1 411 ? -12.297 -13.395 -9.500 1.00 55.81 411 GLY A O 1
ATOM 3219 N N . THR A 1 412 ? -13.872 -14.784 -10.287 1.00 56.50 412 THR A N 1
ATOM 3220 C CA . THR A 1 412 ? -14.968 -13.858 -9.970 1.00 56.50 412 THR A CA 1
ATOM 3221 C C . THR A 1 412 ? -15.265 -13.933 -8.470 1.00 56.50 412 THR A C 1
ATOM 3223 O O . THR A 1 412 ? -15.630 -15.011 -7.993 1.00 56.50 412 THR A O 1
ATOM 3226 N N . PRO A 1 413 ? -15.133 -12.835 -7.699 1.00 56.59 413 PRO A N 1
ATOM 3227 C CA . PRO A 1 413 ? -15.420 -12.867 -6.269 1.00 56.59 413 PRO A CA 1
ATOM 3228 C C . PRO A 1 413 ? -16.884 -13.262 -6.027 1.00 56.59 413 PRO A C 1
ATOM 3230 O O . PRO A 1 413 ? -17.802 -12.685 -6.611 1.00 56.59 413 PRO A O 1
ATOM 3233 N N . ALA A 1 414 ? -17.105 -14.251 -5.160 1.00 59.97 414 ALA A N 1
ATOM 3234 C CA . ALA A 1 414 ? -18.434 -14.727 -4.786 1.00 59.97 414 ALA A CA 1
ATOM 3235 C C . ALA A 1 414 ? -18.809 -14.233 -3.380 1.00 59.97 414 ALA A C 1
ATOM 3237 O O . ALA A 1 414 ? -18.039 -14.384 -2.432 1.00 59.97 414 ALA A O 1
ATOM 3238 N N . LEU A 1 415 ? -20.007 -13.658 -3.238 1.00 61.22 415 LEU A N 1
ATOM 3239 C CA . LEU A 1 415 ? -20.584 -13.328 -1.936 1.00 61.22 415 LEU A CA 1
ATOM 3240 C C . LEU A 1 415 ? -21.369 -14.537 -1.414 1.00 61.22 415 LEU A C 1
ATOM 3242 O O . LEU A 1 415 ? -22.433 -14.856 -1.940 1.00 61.22 415 LEU A O 1
ATOM 3246 N N . LEU A 1 416 ? -20.862 -15.184 -0.363 1.00 71.06 416 LEU A N 1
ATOM 3247 C CA . LEU A 1 416 ? -21.563 -16.269 0.323 1.00 71.06 416 LEU A CA 1
ATOM 3248 C C . LEU A 1 416 ? -22.606 -15.690 1.293 1.00 71.06 416 LEU A C 1
ATOM 3250 O O . LEU A 1 416 ? -22.290 -15.334 2.430 1.00 71.06 416 LEU A O 1
ATOM 3254 N N . ALA A 1 417 ? -23.849 -15.586 0.825 1.00 69.62 417 ALA A N 1
ATOM 3255 C CA . ALA A 1 417 ? -24.967 -14.980 1.551 1.00 69.62 417 ALA A CA 1
ATOM 3256 C C . ALA A 1 417 ? -25.975 -16.006 2.110 1.00 69.62 417 ALA A C 1
ATOM 3258 O O . ALA A 1 417 ? -27.144 -15.677 2.295 1.00 69.62 417 ALA A O 1
ATOM 3259 N N . ASP A 1 418 ? -25.537 -17.238 2.391 1.00 70.69 418 ASP A N 1
ATOM 3260 C CA . ASP A 1 418 ? -26.403 -18.280 2.954 1.00 70.69 418 ASP A CA 1
ATOM 3261 C C . ASP A 1 418 ? -27.007 -17.856 4.301 1.00 70.69 418 ASP A C 1
ATOM 3263 O O . ASP A 1 418 ? -26.382 -17.127 5.084 1.00 70.69 418 ASP A O 1
ATOM 3267 N N . GLU A 1 419 ? -28.201 -18.357 4.622 1.00 70.62 419 GLU A N 1
ATOM 3268 C CA . GLU A 1 419 ? -28.856 -18.071 5.898 1.00 70.62 419 GLU A CA 1
ATOM 3269 C C . GLU A 1 419 ? -28.022 -18.551 7.105 1.00 70.62 419 GLU A C 1
ATOM 3271 O O . GLU A 1 419 ? -27.090 -19.367 7.021 1.00 70.62 419 GLU A O 1
ATOM 3276 N N . VAL A 1 420 ? -28.315 -17.991 8.279 1.00 69.31 420 VAL A N 1
ATOM 3277 C CA . VAL A 1 420 ? -27.689 -18.424 9.534 1.00 69.31 420 VAL A CA 1
ATOM 3278 C C . VAL A 1 420 ? -28.108 -19.871 9.816 1.00 69.31 420 VAL A C 1
ATOM 3280 O O . VAL A 1 420 ? -29.292 -20.172 9.858 1.00 69.31 420 VAL A O 1
ATOM 3283 N N . GLY A 1 421 ? -27.133 -20.768 10.005 1.00 71.31 421 GLY A N 1
ATOM 3284 C CA . GLY A 1 421 ? -27.368 -22.204 10.226 1.00 71.31 421 GLY A CA 1
ATOM 3285 C C . GLY A 1 421 ? -26.898 -23.122 9.091 1.00 71.31 421 GLY A C 1
ATOM 3286 O O . GLY A 1 421 ? -26.680 -24.303 9.335 1.00 71.31 421 GLY A O 1
ATOM 3287 N N . PHE A 1 422 ? -26.614 -22.591 7.896 1.00 73.81 422 PHE A N 1
ATOM 3288 C CA . PHE A 1 422 ? -26.103 -23.381 6.756 1.00 73.81 422 PHE A CA 1
ATOM 3289 C C . PHE A 1 422 ? -24.613 -23.765 6.861 1.00 73.81 422 PHE A C 1
ATOM 3291 O O . PHE A 1 422 ? -24.088 -24.541 6.063 1.00 73.81 422 PHE A O 1
ATOM 3298 N N . GLY A 1 423 ? -23.915 -23.265 7.885 1.00 80.69 423 GLY A N 1
ATOM 3299 C CA . GLY A 1 423 ? -22.523 -23.626 8.146 1.00 80.69 423 GLY A CA 1
ATOM 3300 C C . GLY A 1 423 ? -21.526 -22.978 7.181 1.00 80.69 423 GLY A C 1
ATOM 3301 O O . GLY A 1 423 ? -20.608 -23.650 6.722 1.00 80.69 423 GLY A O 1
ATOM 3302 N N . LYS A 1 424 ? -21.664 -21.667 6.928 1.00 82.81 424 LYS A N 1
ATOM 3303 C CA . LYS A 1 424 ? -20.756 -20.866 6.077 1.00 82.81 424 LYS A CA 1
ATOM 3304 C C . LYS A 1 424 ? -19.272 -21.075 6.378 1.00 82.81 424 LYS A C 1
ATOM 3306 O O . LYS A 1 424 ? -18.462 -21.198 5.469 1.00 82.81 424 LYS A O 1
ATOM 3311 N N . THR A 1 425 ? -18.908 -21.187 7.654 1.00 82.19 425 THR A N 1
ATOM 3312 C CA . THR A 1 425 ? -17.531 -21.494 8.065 1.00 82.19 425 THR A CA 1
ATOM 3313 C C . THR A 1 425 ? -17.065 -22.853 7.537 1.00 82.19 425 THR A C 1
ATOM 3315 O O . THR A 1 425 ? -15.954 -22.957 7.030 1.00 82.19 425 THR A O 1
ATOM 3318 N N . GLY A 1 426 ? -17.920 -23.878 7.599 1.00 82.06 426 GLY A N 1
ATOM 3319 C CA . GLY A 1 426 ? -17.641 -25.194 7.026 1.00 82.06 426 GLY A CA 1
ATOM 3320 C C . GLY A 1 426 ? -17.489 -25.140 5.506 1.00 82.06 426 GLY A C 1
ATOM 3321 O O . GLY A 1 426 ? -16.551 -25.722 4.978 1.00 82.06 426 GLY A O 1
ATOM 3322 N N . GLN A 1 427 ? -18.334 -24.374 4.810 1.00 86.62 427 GLN A N 1
ATOM 3323 C CA . GLN A 1 427 ? -18.232 -24.179 3.355 1.00 86.62 427 GLN A CA 1
ATOM 3324 C C . GLN A 1 427 ? -16.906 -23.520 2.954 1.00 86.62 427 GLN A C 1
ATOM 3326 O O . GLN A 1 427 ? -16.262 -23.964 2.009 1.00 86.62 427 GLN A O 1
ATOM 3331 N N . VAL A 1 428 ? -16.456 -22.500 3.693 1.00 84.19 428 VAL A N 1
ATOM 3332 C CA . VAL A 1 428 ? -15.157 -21.849 3.442 1.00 84.19 428 VAL A CA 1
ATOM 3333 C C . VAL A 1 428 ? -13.992 -22.804 3.714 1.00 84.19 428 VAL A C 1
ATOM 3335 O O . VAL A 1 428 ? -13.057 -22.863 2.918 1.00 84.19 428 VAL A O 1
ATOM 3338 N N . ILE A 1 429 ? -14.050 -23.581 4.802 1.00 82.38 429 ILE A N 1
ATOM 3339 C CA . ILE A 1 429 ? -13.032 -24.600 5.102 1.00 82.38 429 ILE A CA 1
ATOM 3340 C C . ILE A 1 429 ? -12.973 -25.630 3.969 1.00 82.38 429 ILE A C 1
ATOM 3342 O O . ILE A 1 429 ? -11.901 -25.848 3.411 1.00 82.38 429 ILE A O 1
ATOM 3346 N N . GLY A 1 430 ? -14.113 -26.204 3.578 1.00 84.88 430 GLY A N 1
ATOM 3347 C CA . GLY A 1 430 ? -14.182 -27.192 2.502 1.00 84.88 430 GLY A CA 1
ATOM 3348 C C . GLY A 1 430 ? -13.712 -26.645 1.154 1.00 84.88 430 GLY A C 1
ATOM 3349 O O . GLY A 1 430 ? -13.017 -27.341 0.421 1.00 84.88 430 GLY A O 1
ATOM 3350 N N . PHE A 1 431 ? -13.992 -25.374 0.856 1.00 88.19 431 PHE A N 1
ATOM 3351 C CA . PHE A 1 431 ? -13.478 -24.692 -0.332 1.00 88.19 431 PHE A CA 1
ATOM 3352 C C . PHE A 1 431 ? -11.949 -24.591 -0.338 1.00 88.19 431 PHE A C 1
ATOM 3354 O O . PHE A 1 431 ? -11.316 -24.960 -1.327 1.00 88.19 431 PHE A O 1
ATOM 3361 N N . LEU A 1 432 ? -11.335 -24.163 0.768 1.00 83.31 432 LEU A N 1
ATOM 3362 C CA . LEU A 1 432 ? -9.873 -24.094 0.876 1.00 83.31 432 LEU A CA 1
ATOM 3363 C C . LEU A 1 432 ? -9.225 -25.481 0.769 1.00 83.31 432 LEU A C 1
ATOM 3365 O O . LEU A 1 432 ? -8.221 -25.645 0.072 1.00 83.31 432 LEU A O 1
ATOM 3369 N N . GLN A 1 433 ? -9.815 -26.485 1.421 1.00 82.06 433 GLN A N 1
ATOM 3370 C CA . GLN A 1 433 ? -9.353 -27.871 1.342 1.00 82.06 433 GLN A CA 1
ATOM 3371 C C . GLN A 1 433 ? -9.467 -28.431 -0.085 1.00 82.06 433 GLN A C 1
ATOM 3373 O O . GLN A 1 433 ? -8.560 -29.124 -0.551 1.00 82.06 433 GLN A O 1
ATOM 3378 N N . LEU A 1 434 ? -10.541 -28.090 -0.805 1.00 85.50 434 LEU A N 1
ATOM 3379 C CA . LEU A 1 434 ? -10.737 -28.482 -2.197 1.00 85.50 434 LEU A CA 1
ATOM 3380 C C . LEU A 1 434 ? -9.715 -27.816 -3.126 1.00 85.50 434 LEU A C 1
ATOM 3382 O O . LEU A 1 434 ? -9.134 -28.498 -3.965 1.00 85.50 434 LEU A O 1
ATOM 3386 N N . LEU A 1 435 ? -9.439 -26.518 -2.968 1.00 83.88 435 LEU A N 1
ATOM 3387 C CA . LEU A 1 435 ? -8.409 -25.838 -3.764 1.00 83.88 435 LEU A CA 1
ATOM 3388 C C . LEU A 1 435 ? -7.026 -26.471 -3.578 1.00 83.88 435 LEU A C 1
ATOM 3390 O O . LEU A 1 435 ? -6.280 -26.627 -4.546 1.00 83.88 435 LEU A O 1
ATOM 3394 N N . TRP A 1 436 ? -6.694 -26.864 -2.346 1.00 78.06 436 TRP A N 1
ATOM 3395 C CA . TRP A 1 436 ? -5.450 -27.575 -2.068 1.00 78.06 436 TRP A CA 1
ATOM 3396 C C . TRP A 1 436 ? -5.424 -28.939 -2.769 1.00 78.06 436 TRP A C 1
ATOM 3398 O O . TRP A 1 436 ? -4.461 -29.251 -3.470 1.00 78.06 436 TRP A O 1
ATOM 3408 N N . HIS A 1 437 ? -6.501 -29.718 -2.656 1.00 80.75 437 HIS A N 1
ATOM 3409 C CA . HIS A 1 437 ? -6.642 -31.008 -3.339 1.00 80.75 437 HIS A CA 1
ATOM 3410 C C . HIS A 1 437 ? -6.469 -30.887 -4.862 1.00 80.75 437 HIS A C 1
ATOM 3412 O O . HIS A 1 437 ? -5.672 -31.609 -5.460 1.00 80.75 437 HIS A O 1
ATOM 3418 N N . LEU A 1 438 ? -7.137 -29.909 -5.482 1.00 78.62 438 LEU A N 1
ATOM 3419 C CA . LEU A 1 438 ? -7.029 -29.626 -6.916 1.00 78.62 438 LEU A CA 1
ATOM 3420 C C . LEU A 1 438 ? -5.599 -29.234 -7.320 1.00 78.62 438 LEU A C 1
ATOM 3422 O O . LEU A 1 438 ? -5.092 -29.725 -8.328 1.00 78.62 438 LEU A O 1
ATOM 3426 N N . LYS A 1 439 ? -4.907 -28.411 -6.520 1.00 76.06 439 LYS A N 1
ATOM 3427 C CA . LYS A 1 439 ? -3.505 -28.058 -6.792 1.00 76.06 439 LYS A CA 1
ATOM 3428 C C . LYS A 1 439 ? -2.584 -29.271 -6.739 1.00 76.06 439 LYS A C 1
ATOM 3430 O O . LYS A 1 439 ? -1.734 -29.408 -7.612 1.00 76.06 439 LYS A O 1
ATOM 3435 N N . VAL A 1 440 ? -2.748 -30.140 -5.741 1.00 70.75 440 VAL A N 1
ATOM 3436 C CA . VAL A 1 440 ? -1.941 -31.364 -5.621 1.00 70.75 440 VAL A CA 1
ATOM 3437 C C . VAL A 1 440 ? -2.141 -32.249 -6.848 1.00 70.75 440 VAL A C 1
ATOM 3439 O O . VAL A 1 440 ? -1.157 -32.736 -7.401 1.00 70.75 440 VAL A O 1
ATOM 3442 N N . MET A 1 441 ? -3.380 -32.405 -7.325 1.00 72.25 441 MET A N 1
ATOM 3443 C CA . MET A 1 441 ? -3.659 -33.158 -8.553 1.00 72.25 441 MET A CA 1
ATOM 3444 C C . MET A 1 441 ? -3.015 -32.524 -9.793 1.00 72.25 441 MET A C 1
ATOM 3446 O O . MET A 1 441 ? -2.469 -33.249 -10.623 1.00 72.25 441 MET A O 1
ATOM 3450 N N . GLN A 1 442 ? -3.024 -31.192 -9.902 1.00 70.81 442 GLN A N 1
ATOM 3451 C CA . GLN A 1 442 ? -2.361 -30.483 -11.000 1.00 70.81 442 GLN A CA 1
ATOM 3452 C C . GLN A 1 442 ? -0.832 -30.646 -10.954 1.00 70.81 442 GLN A C 1
ATOM 3454 O O . GLN A 1 442 ? -0.224 -30.979 -11.965 1.00 70.81 442 GLN A O 1
ATOM 3459 N N . ASP A 1 443 ? -0.210 -30.452 -9.789 1.00 65.94 443 ASP A N 1
ATOM 3460 C CA . ASP A 1 443 ? 1.251 -30.530 -9.620 1.00 65.94 443 ASP A CA 1
ATOM 3461 C C . ASP A 1 443 ? 1.794 -31.950 -9.776 1.00 65.94 443 ASP A C 1
ATOM 3463 O O . ASP A 1 443 ? 2.931 -32.146 -10.202 1.00 65.94 443 ASP A O 1
ATOM 3467 N N . SER A 1 444 ? 0.973 -32.947 -9.449 1.00 64.19 444 SER A N 1
ATOM 3468 C CA . SER A 1 444 ? 1.320 -34.361 -9.606 1.00 64.19 444 SER A CA 1
ATOM 3469 C C . SER A 1 444 ? 1.259 -34.828 -11.066 1.00 64.19 444 SER A C 1
ATOM 3471 O O . SER A 1 444 ? 1.596 -35.979 -11.343 1.00 64.19 444 SER A O 1
ATOM 3473 N N . ASN A 1 445 ? 0.838 -33.966 -12.002 1.00 65.12 445 ASN A N 1
ATOM 3474 C CA . ASN A 1 445 ? 0.759 -34.265 -13.427 1.00 65.12 445 ASN A CA 1
ATOM 3475 C C . ASN A 1 445 ? 1.745 -33.399 -14.241 1.00 65.12 445 ASN A C 1
ATOM 3477 O O . ASN A 1 445 ? 1.413 -32.275 -14.623 1.00 65.12 445 ASN A O 1
ATOM 3481 N N . PRO A 1 446 ? 2.933 -33.930 -14.590 1.00 59.84 446 PRO A N 1
ATOM 3482 C CA . PRO A 1 446 ? 3.945 -33.196 -15.354 1.00 59.84 446 PRO A CA 1
ATOM 3483 C C . PRO A 1 446 ? 3.495 -32.779 -16.761 1.00 59.84 446 PRO A C 1
ATOM 3485 O O . PRO A 1 446 ? 4.097 -31.887 -17.351 1.00 59.84 446 PRO A O 1
ATOM 3488 N N . ALA A 1 447 ? 2.472 -33.441 -17.312 1.00 56.22 447 ALA A N 1
ATOM 3489 C CA . ALA A 1 447 ? 1.953 -33.192 -18.656 1.00 56.22 447 ALA A CA 1
ATOM 3490 C C . ALA A 1 447 ? 0.810 -32.159 -18.681 1.00 56.22 447 ALA A C 1
ATOM 3492 O O . ALA A 1 447 ? 0.294 -31.833 -19.748 1.00 56.22 447 ALA A O 1
ATOM 3493 N N . TRP A 1 448 ? 0.393 -31.629 -17.526 1.00 60.06 448 TRP A N 1
ATOM 3494 C CA . TRP A 1 448 ? -0.674 -30.629 -17.459 1.00 60.06 448 TRP A CA 1
ATOM 3495 C C . TRP A 1 448 ? -0.327 -29.356 -18.261 1.00 60.06 448 TRP A C 1
ATOM 3497 O O . TRP A 1 448 ? 0.804 -28.878 -18.159 1.00 60.06 448 TRP A O 1
ATOM 3507 N N . PRO A 1 449 ? -1.268 -28.747 -19.021 1.00 54.28 449 PRO A N 1
ATOM 3508 C CA . PRO A 1 449 ? -2.691 -29.093 -19.181 1.00 54.28 449 PRO A CA 1
ATOM 3509 C C . PRO A 1 449 ? -2.997 -30.144 -20.267 1.00 54.28 449 PRO A C 1
ATOM 3511 O O . PRO A 1 449 ? -4.132 -30.615 -20.356 1.00 54.28 449 PRO A O 1
ATOM 3514 N N . ASN A 1 450 ? -2.010 -30.545 -21.072 1.00 57.06 450 ASN A N 1
ATOM 3515 C CA . ASN A 1 450 ? -2.185 -31.508 -22.162 1.00 57.06 450 ASN A CA 1
ATOM 3516 C C . ASN A 1 450 ? -2.137 -32.948 -21.637 1.00 57.06 450 ASN A C 1
ATOM 3518 O O . ASN A 1 450 ? -1.105 -33.614 -21.631 1.00 57.06 450 ASN A O 1
ATOM 3522 N N . THR A 1 451 ? -3.295 -33.431 -21.193 1.00 55.94 451 THR A N 1
ATOM 3523 C CA . THR A 1 451 ? -3.454 -34.759 -20.578 1.00 55.94 451 THR A CA 1
ATOM 3524 C C . THR A 1 451 ? -3.758 -35.891 -21.563 1.00 55.94 451 THR A C 1
ATOM 3526 O O . THR A 1 451 ? -3.939 -37.033 -21.138 1.00 55.94 451 THR A O 1
ATOM 3529 N N . ASP A 1 452 ? -3.783 -35.614 -22.870 1.00 51.25 452 ASP A N 1
ATOM 3530 C CA . ASP A 1 452 ? -4.067 -36.621 -23.893 1.00 51.25 452 ASP A CA 1
ATOM 3531 C C . ASP A 1 452 ? -2.988 -37.717 -23.901 1.00 51.25 452 ASP A C 1
ATOM 3533 O O . ASP A 1 452 ? -1.836 -37.496 -24.270 1.00 51.25 452 ASP A O 1
ATOM 3537 N N . GLY A 1 453 ? -3.382 -38.922 -23.479 1.00 50.59 453 GLY A N 1
ATOM 3538 C CA . GLY A 1 453 ? -2.541 -40.121 -23.503 1.00 50.59 453 GLY A CA 1
ATOM 3539 C C . GLY A 1 453 ? -1.656 -40.350 -22.275 1.00 50.59 453 GLY A C 1
ATOM 3540 O O . GLY A 1 453 ? -0.837 -41.265 -22.306 1.00 50.59 453 GLY A O 1
ATOM 3541 N N . SER A 1 454 ? -1.798 -39.576 -21.193 1.00 49.44 454 SER A N 1
ATOM 3542 C CA . SER A 1 454 ? -0.982 -39.779 -19.991 1.00 49.44 454 SER A CA 1
ATOM 3543 C C . SER A 1 454 ? -1.600 -40.807 -19.021 1.00 49.44 454 SER A C 1
ATOM 3545 O O . SER A 1 454 ? -2.737 -40.671 -18.564 1.00 49.44 454 SER A O 1
ATOM 3547 N N . GLU A 1 455 ? -0.847 -41.862 -18.686 1.00 51.19 455 GLU A N 1
ATOM 3548 C CA . GLU A 1 455 ? -1.199 -42.863 -17.658 1.00 51.19 455 GLU A CA 1
ATOM 3549 C C . GLU A 1 455 ? -0.944 -42.314 -16.237 1.00 51.19 455 GLU A C 1
ATOM 3551 O O . GLU A 1 455 ? -0.157 -42.855 -15.463 1.00 51.19 455 GLU A O 1
ATOM 3556 N N . VAL A 1 456 ? -1.550 -41.174 -15.891 1.00 50.75 456 VAL A N 1
ATOM 3557 C CA . VAL A 1 456 ? -1.286 -40.485 -14.612 1.00 50.75 456 VAL A CA 1
ATOM 3558 C C . VAL A 1 456 ? -2.168 -41.033 -13.485 1.00 50.75 456 VAL A C 1
ATOM 3560 O O . VAL A 1 456 ? -3.352 -41.312 -13.679 1.00 50.75 456 VAL A O 1
ATOM 3563 N N . ALA A 1 457 ? -1.588 -41.139 -12.283 1.00 48.75 457 ALA A N 1
ATOM 3564 C CA . ALA A 1 457 ? -2.194 -41.726 -11.083 1.00 48.75 457 ALA A CA 1
ATOM 3565 C C . ALA A 1 457 ? -3.443 -40.990 -10.546 1.00 48.75 457 ALA A C 1
ATOM 3567 O O . ALA A 1 457 ? -4.264 -41.608 -9.873 1.00 48.75 457 ALA A O 1
ATOM 3568 N N . MET A 1 458 ? -3.623 -39.697 -10.844 1.00 56.47 458 MET A N 1
ATOM 3569 C CA . MET A 1 458 ? -4.835 -38.939 -10.505 1.00 56.47 458 MET A CA 1
ATOM 3570 C C . MET A 1 458 ? -5.319 -38.138 -11.715 1.00 56.47 458 MET A C 1
ATOM 3572 O O . MET A 1 458 ? -4.613 -37.269 -12.227 1.00 56.47 458 MET A O 1
ATOM 3576 N N . LYS A 1 459 ? -6.532 -38.445 -12.186 1.00 62.22 459 LYS A N 1
ATOM 3577 C CA . LYS A 1 459 ? -7.189 -37.712 -13.275 1.00 62.22 459 LYS A CA 1
ATOM 3578 C C . LYS A 1 459 ? -7.844 -36.451 -12.725 1.00 62.22 459 LYS A C 1
ATOM 3580 O O . LYS A 1 459 ? -8.457 -36.489 -11.663 1.00 62.22 459 LYS A O 1
ATOM 3585 N N . TRP A 1 460 ? -7.744 -35.358 -13.477 1.00 68.00 460 TRP A N 1
ATOM 3586 C CA . TRP A 1 460 ? -8.436 -34.115 -13.152 1.00 68.00 460 TRP A CA 1
ATOM 3587 C C . TRP A 1 460 ? -9.951 -34.345 -13.034 1.00 68.00 460 TRP A C 1
ATOM 3589 O O . TRP A 1 460 ? -10.507 -35.053 -13.886 1.00 68.00 460 TRP A O 1
ATOM 3599 N N . PRO A 1 461 ? -10.632 -33.773 -12.022 1.00 71.94 461 PRO A N 1
ATOM 3600 C CA . PRO A 1 461 ? -12.060 -33.989 -11.846 1.00 71.94 461 PRO A CA 1
ATOM 3601 C C . PRO A 1 461 ? -12.853 -33.506 -13.067 1.00 71.94 461 PRO A C 1
ATOM 3603 O O . PRO A 1 461 ? -12.793 -32.321 -13.386 1.00 71.94 461 PRO A O 1
ATOM 3606 N N . PRO A 1 462 ? -13.666 -34.361 -13.717 1.00 68.69 462 PRO A N 1
ATOM 3607 C CA . PRO A 1 462 ? -14.435 -33.980 -14.906 1.00 68.69 462 PRO A CA 1
ATOM 3608 C C . PRO A 1 462 ? -15.512 -32.918 -14.625 1.00 68.69 462 PRO A C 1
ATOM 3610 O O . PRO A 1 462 ? -16.073 -32.351 -15.559 1.00 68.69 462 PRO A O 1
ATOM 3613 N N . LEU A 1 463 ? -15.806 -32.650 -13.345 1.00 70.50 463 LEU A N 1
ATOM 3614 C CA . LEU A 1 463 ? -16.696 -31.572 -12.901 1.00 70.50 463 LEU A CA 1
ATOM 3615 C C . LEU A 1 463 ? -16.155 -30.183 -13.249 1.00 70.50 463 LEU A C 1
ATOM 3617 O O . LEU A 1 463 ? -16.936 -29.258 -13.468 1.00 70.50 463 LEU A O 1
ATOM 3621 N N . PHE A 1 464 ? -14.832 -30.049 -13.314 1.00 65.56 464 PHE A N 1
ATOM 3622 C CA . PHE A 1 464 ? -14.152 -28.838 -13.728 1.00 65.56 464 PHE A CA 1
ATOM 3623 C C . PHE A 1 464 ? -13.568 -29.110 -15.122 1.00 65.56 464 PHE A C 1
ATOM 3625 O O . PHE A 1 464 ? -12.900 -30.117 -15.331 1.00 65.56 464 PHE A O 1
ATOM 3632 N N . GLY A 1 465 ? -13.834 -28.249 -16.108 1.00 62.25 465 GLY A N 1
ATOM 3633 C CA . GLY A 1 465 ? -13.179 -28.326 -17.421 1.00 62.25 465 GLY A CA 1
ATOM 3634 C C . GLY A 1 465 ? -11.641 -28.295 -17.335 1.00 62.25 465 GLY A C 1
ATOM 3635 O O . GLY A 1 465 ? -11.055 -28.261 -16.254 1.00 62.25 465 GLY A O 1
ATOM 3636 N N . GLN A 1 466 ? -10.954 -28.287 -18.479 1.00 55.34 466 GLN A N 1
ATOM 3637 C CA . GLN A 1 466 ? -9.499 -28.095 -18.506 1.00 55.34 466 GLN A CA 1
ATOM 3638 C C . GLN A 1 466 ? -9.168 -26.663 -18.041 1.00 55.34 466 GLN A C 1
ATOM 3640 O O . GLN A 1 466 ? -9.363 -25.711 -18.792 1.00 55.34 466 GLN A O 1
ATOM 3645 N N . PHE A 1 467 ? -8.720 -26.503 -16.793 1.00 56.00 467 PHE A N 1
ATOM 3646 C CA . PHE A 1 467 ? -8.419 -25.205 -16.173 1.00 56.00 467 PHE A CA 1
ATOM 3647 C C . PHE A 1 467 ? -7.002 -25.182 -15.579 1.00 56.00 467 PHE A C 1
ATOM 3649 O O . PHE A 1 467 ? -6.526 -26.184 -15.062 1.00 56.00 467 PHE A O 1
ATOM 3656 N N . ILE A 1 468 ? -6.315 -24.038 -15.593 1.00 49.88 468 ILE A N 1
ATOM 3657 C CA . ILE A 1 468 ? -4.985 -23.889 -14.973 1.00 49.88 468 ILE A CA 1
ATOM 3658 C C . ILE A 1 468 ? -5.138 -23.185 -13.614 1.00 49.88 468 ILE A C 1
ATOM 3660 O O . ILE A 1 468 ? -5.531 -22.019 -13.583 1.00 49.88 468 ILE A O 1
ATOM 3664 N N . LEU A 1 469 ? -4.800 -23.839 -12.489 1.00 49.34 469 LEU A N 1
ATOM 3665 C CA . LEU A 1 469 ? -4.680 -23.143 -11.198 1.00 49.34 469 LEU A CA 1
ATOM 3666 C C . LEU A 1 469 ? -3.369 -22.365 -11.102 1.00 49.34 469 LEU A C 1
ATOM 3668 O O . LEU A 1 469 ? -2.285 -22.951 -11.080 1.00 49.34 469 LEU A O 1
ATOM 3672 N N . TYR A 1 470 ? -3.495 -21.061 -10.867 1.00 45.94 470 TYR A N 1
ATOM 3673 C CA . TYR A 1 470 ? -2.456 -20.236 -10.261 1.00 45.94 470 TYR A CA 1
ATOM 3674 C C . TYR A 1 470 ? -2.831 -19.963 -8.800 1.00 45.94 470 TYR A C 1
ATOM 3676 O O . TYR A 1 470 ? -3.622 -19.069 -8.510 1.00 45.94 470 TYR A O 1
ATOM 3684 N N . LEU A 1 471 ? -2.278 -20.734 -7.857 1.00 43.31 471 LEU A N 1
ATOM 3685 C CA . LEU A 1 471 ? -2.362 -20.357 -6.444 1.00 43.31 471 LEU A CA 1
ATOM 3686 C C . LEU A 1 471 ? -1.358 -19.228 -6.159 1.00 43.31 471 LEU A C 1
ATOM 3688 O O . LEU A 1 471 ? -0.194 -19.341 -6.552 1.00 43.31 471 LEU A O 1
ATOM 3692 N N . PRO A 1 472 ? -1.756 -18.160 -5.450 1.00 37.16 472 PRO A N 1
ATOM 3693 C CA . PRO A 1 472 ? -0.819 -17.156 -4.962 1.00 37.16 472 PRO A CA 1
ATOM 3694 C C . PRO A 1 472 ? 0.273 -17.792 -4.081 1.00 37.16 472 PRO A C 1
ATOM 3696 O O . PRO A 1 472 ? -0.042 -18.567 -3.178 1.00 37.16 472 PRO A O 1
ATOM 3699 N N . GLN A 1 473 ? 1.543 -17.413 -4.277 1.00 33.44 473 GLN A N 1
ATOM 3700 C CA . GLN A 1 473 ? 2.709 -17.939 -3.533 1.00 33.44 473 GLN A CA 1
ATOM 3701 C C . GLN A 1 473 ? 2.599 -17.853 -1.994 1.00 33.44 473 GLN A C 1
ATOM 3703 O O . GLN A 1 473 ? 3.296 -18.573 -1.277 1.00 33.44 473 GLN A O 1
ATOM 3708 N N . TRP A 1 474 ? 1.725 -16.999 -1.455 1.00 35.34 474 TRP A N 1
ATOM 3709 C CA . TRP A 1 474 ? 1.520 -16.886 -0.009 1.00 35.34 474 TRP A CA 1
ATOM 3710 C C . TRP A 1 474 ? 0.709 -18.052 0.587 1.00 35.34 474 TRP A C 1
ATOM 3712 O O . TRP A 1 474 ? 0.881 -18.353 1.763 1.00 35.34 474 TRP A O 1
ATOM 3722 N N . LEU A 1 475 ? -0.100 -18.771 -0.205 1.00 35.84 475 LEU A N 1
ATOM 3723 C CA . LEU A 1 475 ? -0.800 -19.987 0.246 1.00 35.84 475 LEU A CA 1
ATOM 3724 C C . LEU A 1 475 ? 0.138 -21.205 0.323 1.00 35.84 475 LEU A C 1
ATOM 3726 O O . LEU A 1 475 ? -0.051 -22.075 1.168 1.00 35.84 475 LEU A O 1
ATOM 3730 N N . THR A 1 476 ? 1.189 -21.247 -0.502 1.00 36.88 476 THR A N 1
ATOM 3731 C CA . THR A 1 476 ? 2.164 -22.353 -0.536 1.00 36.88 476 THR A CA 1
ATOM 3732 C C . THR A 1 476 ? 3.200 -22.312 0.590 1.00 36.88 476 THR A C 1
ATOM 3734 O O . THR A 1 476 ? 3.765 -23.349 0.928 1.00 36.88 476 THR A O 1
ATOM 3737 N N . HIS A 1 477 ? 3.451 -21.148 1.202 1.00 32.66 477 HIS A N 1
ATOM 3738 C CA . HIS A 1 477 ? 4.501 -20.993 2.221 1.00 32.66 477 HIS A CA 1
ATOM 3739 C C . HIS A 1 477 ? 4.019 -21.084 3.677 1.00 32.66 477 HIS A C 1
ATOM 3741 O O . HIS A 1 477 ? 4.850 -21.221 4.572 1.00 32.66 477 HIS A O 1
ATOM 3747 N N . SER A 1 478 ? 2.710 -21.045 3.940 1.00 30.48 478 SER A N 1
ATOM 3748 C CA . SER A 1 478 ? 2.180 -20.922 5.311 1.00 30.48 478 SER A CA 1
ATOM 3749 C C . SER A 1 478 ? 1.560 -22.199 5.899 1.00 30.48 478 SER A C 1
ATOM 3751 O O . SER A 1 478 ? 1.165 -22.181 7.060 1.00 30.48 478 SER A O 1
ATOM 3753 N N . LEU A 1 479 ? 1.468 -23.301 5.142 1.00 30.48 479 LEU A N 1
ATOM 3754 C CA . LEU A 1 479 ? 0.732 -24.513 5.553 1.00 30.48 479 LEU A CA 1
ATOM 3755 C C . LEU A 1 479 ? 1.467 -25.839 5.283 1.00 30.48 479 LEU A C 1
ATOM 3757 O O . LEU A 1 479 ? 0.826 -26.876 5.159 1.00 30.48 479 LEU A O 1
ATOM 3761 N N . LEU A 1 480 ? 2.803 -25.850 5.220 1.00 28.62 480 LEU A N 1
ATOM 3762 C CA . LEU A 1 480 ? 3.566 -27.105 5.187 1.00 28.62 480 LEU A CA 1
ATOM 3763 C C . LEU A 1 480 ? 3.697 -27.703 6.603 1.00 28.62 480 LEU A C 1
ATOM 3765 O O . LEU A 1 480 ? 4.583 -27.308 7.360 1.00 28.62 480 LEU A O 1
ATOM 3769 N N . PRO A 1 481 ? 2.914 -28.744 6.925 1.00 29.17 481 PRO A N 1
ATOM 3770 C CA . PRO A 1 481 ? 3.485 -29.952 7.481 1.00 29.17 481 PRO A CA 1
ATOM 3771 C C . PRO A 1 481 ? 3.407 -31.052 6.420 1.00 29.17 481 PRO A C 1
ATOM 3773 O O . PRO A 1 481 ? 2.369 -31.325 5.824 1.00 29.17 481 PRO A O 1
ATOM 3776 N N . THR A 1 482 ? 4.568 -31.640 6.170 1.00 33.91 482 THR A N 1
ATOM 3777 C CA . THR A 1 482 ? 4.862 -32.744 5.254 1.00 33.91 482 THR A CA 1
ATOM 3778 C C . THR A 1 482 ? 3.731 -33.768 5.110 1.00 33.91 482 THR A C 1
ATOM 3780 O O . THR A 1 482 ? 3.411 -34.486 6.057 1.00 33.91 482 THR A O 1
ATOM 3783 N N . TYR A 1 483 ? 3.199 -33.892 3.893 1.00 28.25 483 TYR A N 1
ATOM 3784 C CA . TYR A 1 483 ? 2.438 -35.059 3.453 1.00 28.25 483 TYR A CA 1
ATOM 3785 C C . TYR A 1 483 ? 3.430 -36.220 3.256 1.00 28.25 483 TYR A C 1
ATOM 3787 O O . TYR A 1 483 ? 4.391 -36.057 2.497 1.00 28.25 483 TYR A O 1
ATOM 3795 N N . PRO A 1 484 ? 3.270 -37.382 3.909 1.00 27.23 484 PRO A N 1
ATOM 3796 C CA . PRO A 1 484 ? 4.071 -38.545 3.576 1.00 27.23 484 PRO A CA 1
ATOM 3797 C C . PRO A 1 484 ? 3.508 -39.151 2.290 1.00 27.23 484 PRO A C 1
ATOM 3799 O O . PRO A 1 484 ? 2.498 -39.853 2.309 1.00 27.23 484 PRO A O 1
ATOM 3802 N N . VAL A 1 485 ? 4.171 -38.895 1.162 1.00 27.61 485 VAL A N 1
ATOM 3803 C CA . VAL A 1 485 ? 4.002 -39.718 -0.039 1.00 27.61 485 VAL A CA 1
ATOM 3804 C C . VAL A 1 485 ? 4.569 -41.097 0.303 1.00 27.61 485 VAL A C 1
ATOM 3806 O O . VAL A 1 485 ? 5.782 -41.303 0.309 1.00 27.61 485 VAL A O 1
ATOM 3809 N N . ARG A 1 486 ? 3.703 -42.040 0.687 1.00 24.94 486 ARG A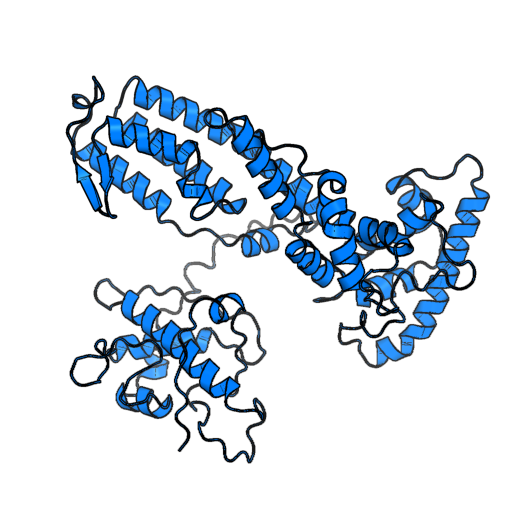 N 1
ATOM 3810 C CA . ARG A 1 486 ? 4.080 -43.454 0.733 1.00 24.94 486 ARG A CA 1
ATOM 3811 C C . ARG A 1 486 ? 4.085 -43.966 -0.700 1.00 24.94 486 ARG A C 1
ATOM 3813 O O . ARG A 1 486 ? 3.027 -44.105 -1.300 1.00 24.94 486 ARG A O 1
ATOM 3820 N N . ASN A 1 487 ? 5.283 -44.236 -1.210 1.00 25.19 487 ASN A N 1
ATOM 3821 C CA . ASN A 1 487 ? 5.486 -45.063 -2.393 1.00 25.19 487 ASN A CA 1
ATOM 3822 C C . ASN A 1 487 ? 4.759 -46.403 -2.202 1.00 25.19 487 ASN A C 1
ATOM 3824 O O . ASN A 1 487 ? 4.998 -47.091 -1.203 1.00 25.19 487 ASN A O 1
ATOM 3828 N N . ALA A 1 488 ? 3.905 -46.746 -3.161 1.00 28.39 488 ALA A N 1
ATOM 3829 C CA . ALA A 1 488 ? 3.485 -48.106 -3.463 1.00 28.39 488 ALA A CA 1
ATOM 3830 C C . ALA A 1 488 ? 3.826 -48.369 -4.929 1.00 28.39 488 ALA A C 1
ATOM 3832 O O . ALA A 1 488 ? 3.571 -47.449 -5.742 1.00 28.39 488 ALA A O 1
#

Radius of gyration: 29.21 Å; chains: 1; bounding box: 61×76×76 Å

Sequence (488 aa):
MPAVNKAFACLVFRFTVSAVSDPDKPWDFFPFDNSRFSGASLSADDLAQWPNQVEQALDWIARCQAHIASMGSQKPKGWEGIQKKVLNVVEGRESWEWLVSHTFGAPNGLYDKLKDLMRDHRCDGYSAYQRAREDQMSRQRDKFREWQVTDITKLDNYWPSAQEGLTRALCGDGLGSGSPPVSWFPTVRALVARIFEPTARSLSKRVQGLKTLEEGLEVALKAATEDPTKESLRKVTVSYAKLLTKQRGLGITGQAEEIGPWRTKVDNLMKSLGRETQGGQTVRRKGAHPKARLVSEADLDAAWVGYQEVLWVPSISPRDAEQHNDPVDGDELMDAPAIALNNAFPRDMGVEKWKKLSAEDIEKALGVPDSGLPGSALGPDGKPALKFSWSQWVAILEMADRSFTRDGQVGTPALLADEVGFGKTGQVIGFLQLLWHLKVMQDSNPAWPNTDGSEVAMKWPPLFGQFILYLPQWLTHSLLPTYPVRNA

Organism: NCBI:txid1086054

pLDDT: mean 70.43, std 18.15, range [24.94, 94.5]

Secondary structure (DSSP, 8-state):
-HHHHHHHHHHHHHHHS-----TT-TTTTS-SS-TTT--S---HHHHHHHHHHHHHHHHHHHHHHHHHHHTGGGPPPHHHHHIIIIITTSS--HHHHHHHHHHTSSTTSHHHHHHHHHHHTT-SHHHHHHHHHHHHHHHHGGG--GGG---TT-GGGTHHHHHHHHHHHHH--TTSSSS--GGGHHHHHHHHHHHHHHHHHHHHHHHHTTHHHHHHHHHHHHHHHHS--HHHHHHHHHHHHHHHHHHHHTT--THHHHT-HHHHHHHHHHHHHTEEEETTEEEE----STTGGGS-HHHHHHHHHHHHHHHHSPPPPHHHHHHT-S-----------S-STTTSS-S-SSHHHHTT--HHHHHHHHT--TT-STTPPBPTTSSBS----HHHHHHHHHHHHHH--TT-PPPPP----PPTTS-HHHHHHHHHHHHHHHHHHHHT-TTTT--TT---SSPPPTTS-S------HHHHHS----------